Protein AF-D0LK05-F1 (afdb_monomer)

Secondary structure (DSSP, 8-state):
-----------------------------------PPS-------PPPPPPPPPPPPPSSBS-SGGGS--TTTSHHHHHHHHHHHHTT-HHHHHHHHHHHHHH-TT-HHHHHHHHHHHHHTT-HHHHHHHHHHHHHH-HHHHHHHHHH-GGGHHHHTSHHHHHHHHHHHHHHHHHHHHHHHSEEEEEESS--B----SEEEE-B--EEEEEEETTTTEEEE---STTBEEEEE--TT-SEEEEEEESEEEE-SSS--BEEEEEEEEEETTTTEEPPPEEEEEEEEEEEEEEEE---TTTT--PPPPP---------PPP---TT--TT-PPPEEEEEEEEEETT--EEEEEEETTTTEEEE----PPPEEEEEEESSBEEEE-PSPTTEEE---TTSEESEEEETTT--EEEPSTT--EEGGG-EE-TTSSEEEEEBPPS-TTS-TTTTEEEEEEEETTT--EEEEEEEES----EESSSSEEEEEESSGGG-EEEEEETTTTEEEEEEE-TT-EESSB---B-PPPPPPPTTSS-S--------------------PPP----PPPPP-

Organism: Haliangium ochraceum (strain DSM 14365 / JCM 11303 / SMP-2) (NCBI:txid502025)

Solvent-accessible surface area (backbone atoms only — not comparable to full-atom values): 32716 Å² total; per-residue (Å²): 143,78,88,79,76,82,86,76,82,72,84,75,81,78,79,76,78,78,75,81,77,78,77,82,75,77,87,81,87,76,89,79,96,71,85,73,82,82,85,74,79,75,71,79,77,73,76,77,78,82,76,79,80,72,83,80,69,73,65,18,36,75,46,60,51,61,73,44,85,56,62,84,86,52,28,70,50,44,53,50,14,48,55,25,46,77,70,66,38,32,70,56,12,28,52,27,15,48,56,45,38,73,78,37,78,67,42,41,69,35,23,39,46,26,16,52,21,27,42,76,70,68,35,49,78,75,15,51,62,31,38,49,51,18,25,27,42,34,38,82,69,35,40,64,46,70,76,65,45,74,88,43,50,71,43,52,75,34,74,62,26,50,48,44,52,58,47,48,55,53,49,50,55,52,46,10,49,40,45,64,72,20,52,56,28,34,37,16,37,31,69,58,48,74,75,95,57,75,40,79,39,70,38,38,46,39,12,31,41,24,17,35,33,82,92,75,54,23,37,34,61,65,52,85,58,82,17,15,38,51,35,49,18,54,47,91,90,55,53,52,35,38,34,40,28,39,43,40,42,28,32,53,96,72,75,79,31,27,20,62,44,35,33,40,34,40,30,36,23,76,70,58,43,67,43,46,62,35,79,43,64,39,34,27,33,38,36,36,22,27,34,68,40,73,78,60,81,79,79,74,76,79,72,83,83,78,84,84,83,91,77,91,81,84,92,78,91,79,87,79,86,77,88,78,78,68,95,78,73,78,80,52,54,72,39,47,28,40,40,36,29,29,72,89,65,51,75,48,39,27,39,55,40,43,91,79,41,46,73,44,80,50,89,77,83,72,71,43,45,31,14,27,36,39,43,65,58,39,54,46,60,40,32,68,82,46,88,62,53,48,61,71,60,47,98,86,38,33,23,56,43,38,28,35,60,90,64,65,32,66,38,70,56,63,92,95,43,28,39,24,47,52,20,54,34,62,20,83,84,52,57,32,36,35,38,18,36,45,43,83,29,87,74,51,58,71,76,33,19,36,21,43,34,31,38,29,37,44,86,78,36,49,77,43,83,76,47,73,44,51,51,76,49,45,50,46,58,81,39,83,44,33,40,33,28,26,43,50,54,53,48,65,11,22,29,39,30,29,30,70,79,80,71,38,80,75,47,74,45,75,37,81,21,8,26,17,47,42,44,61,61,42,78,75,61,78,77,76,77,80,56,77,80,75,62,58,81,79,71,78,83,81,80,79,76,90,82,86,87,82,91,77,96,72,86,79,78,75,79,79,84,81,80,81,72,85,80,84,77,135

Sequence (570 aa):
MGTLRPHGRALACACAALLLATATGCPRKGDDGHTPPEDARATPEQPPAPLPPLEPLPLGLSSLADYAYNRDTEGEAFQRGLRAAESGEWQSAAREASAVLATAPTHLEAAWMLALARIQLGDFAGAQEPLSTAVAGDWLRWGKLSLEDPRLAGFHASAEGARYRELAASYEERFAEALRRGLLVVGRRGLPWHPERTGTVLVNHRSELYAFAPDSGRYVRASRTNGGLIGYARVAGDQRVLYASYQRVSTPAEGAPWFPELRVGAIDLGRGEMATEIAFSDVQELELGFLEMVEDPAAGSEAPGAPGSVSDSAAGSAPGSVPGATAGDQPGVLVPSVRLRTRDGEEQRATLDFATGTAQPVVSDGPLRGALAVTGDAIALARLPVPGVLADWDDAGTAGAFRLERTRRTVTLPAGESAAGNSMSWSPSGVRLAVATAPAERCGDEQARRVTLYVVDAATGALGAVATGAGAFAPVWLSDERLAYMQGEDTASAVVIRDVVADATVAQLETPGGVATQHLPRLRCPPPPASPADAGPGGPAHRDGAADAGAATGAASEPPADAGAPVKTP

Foldseek 3Di:
DDDDDDPDPDPDPPPPPPPPPPPPDDDDDDDDDDDDDPDPPPPPPPPPDQDDADDADAAAALDLLLVDDPCPPLNPLQVQLVVCVVVVVLVSVLVSLVVSCVVRVSNLVSLVSNLLSCVSVVNLVVNQVSLSSNCRHAVVPRLVCVVPPPSCVSSCVDSSVVSVVVNSVVSQQVLLVLLVQFQKKWDASAAKDDDPDAFKDFTALSTFIWGQDLVVSGTHTLDDLVRFWFFWFDDPPAQKIKTKGAGMWHHHPDDFIWGQKIWIWMARSNRSDTFDIAIDGQFQKKKKAWDFDDPPPVVPPPPPDDDDDDDDDDDDDDDDDDPDPDPPCDGGDTFTKMWTAGPVRDIFIWTADRNVSDTHGDPDPDDGARIWMDGSQWIATDHPPPPQKAAPQDPQRWGQWIARNVQRDIAGDPPPWIWRNRQWDAFPVRQKIKTKTQQCDLQDPFNSQKMWIWIAGNNPRDIDTLDIGGDDWNWDYSHNQWIWIWHDAFQAIKIWIARNVVSGTSDIGHHSGYMGSTGHTRHDDPDDPDDVPVVPDDDPDPPDDDDDDDDDDDDDDDDDPDPDDDDDDD

pLDDT: mean 84.19, std 20.89, range [24.14, 98.69]

InterPro domains:
  IPR011042 Six-bladed beta-propeller, TolB-like [G3DSA:2.120.10.30] (375-519)
  IPR011990 Tetratricopeptide-like helical domain superfamily [G3DSA:1.25.40.10] (72-191)
  IPR011990 Tetratricopeptide-like helical domain superfamily [SSF48452] (77-136)

Mean predicted aligned error: 9.89 Å

Nearest PDB structures (foldseek):
  6v8e-assembly2_F  TM=6.516E-01  e=2.896E-02  synthetic construct
  2hyz-assembly1_A-2  TM=6.428E-01  e=5.902E-02  unclassified
  2wqh-assembly1_A-2  TM=6.968E-01  e=1.265E-01  synthetic construct
  5hrz-assembly1_A  TM=6.509E-01  e=1.086E-01  synthetic construct
  4nrh-assembly2_B  TM=5.381E-01  e=1.380E+00  Chlamydia pneumoniae

Radius of gyration: 30.63 Å; Cα contacts (8 Å, |Δi|>4): 1075; chains: 1; bounding box: 66×89×113 Å

Structure (mmCIF, N/CA/C/O backbone):
data_AF-D0LK05-F1
#
_entry.id   AF-D0LK05-F1
#
loop_
_atom_site.group_PDB
_atom_site.id
_atom_site.type_symbol
_atom_site.label_atom_id
_atom_site.label_alt_id
_atom_site.label_comp_id
_atom_site.label_asym_id
_atom_site.label_entity_id
_atom_site.label_seq_id
_atom_site.pdbx_PDB_ins_code
_atom_site.Cartn_x
_atom_site.Cartn_y
_atom_site.Cartn_z
_atom_site.occupancy
_atom_site.B_iso_or_equiv
_atom_site.auth_seq_id
_atom_site.auth_comp_id
_atom_site.auth_asym_id
_atom_site.auth_atom_id
_atom_site.pdbx_PDB_model_num
ATOM 1 N N . MET A 1 1 ? 33.200 25.021 4.552 1.00 35.47 1 MET A N 1
ATOM 2 C CA . MET A 1 1 ? 33.292 24.692 5.993 1.00 35.47 1 MET A CA 1
ATOM 3 C C . MET A 1 1 ? 32.389 25.636 6.772 1.00 35.47 1 MET A C 1
ATOM 5 O O . MET A 1 1 ? 32.783 26.752 7.072 1.00 35.47 1 MET A O 1
ATOM 9 N N . GLY A 1 2 ? 31.159 25.204 7.034 1.00 24.14 2 GLY A N 1
ATOM 10 C CA . GLY A 1 2 ? 30.167 25.921 7.831 1.00 24.14 2 GLY A CA 1
ATOM 11 C C . GLY A 1 2 ? 29.084 24.916 8.193 1.00 24.14 2 GLY A C 1
ATOM 12 O O . GLY A 1 2 ? 28.305 24.518 7.337 1.00 24.14 2 GLY A O 1
ATOM 13 N N . THR A 1 3 ? 29.122 24.405 9.418 1.00 26.52 3 THR A N 1
ATOM 14 C CA . THR A 1 3 ? 28.200 23.383 9.916 1.00 26.52 3 THR A CA 1
ATOM 15 C C . THR A 1 3 ? 26.867 24.033 10.278 1.00 26.52 3 THR A C 1
ATOM 17 O O . THR A 1 3 ? 26.682 24.548 11.379 1.00 26.52 3 THR A O 1
ATOM 20 N N . LEU A 1 4 ? 25.920 24.022 9.340 1.00 24.34 4 LEU A N 1
ATOM 21 C CA . LEU A 1 4 ? 24.521 24.338 9.618 1.00 24.34 4 LEU A CA 1
ATOM 22 C C . LEU A 1 4 ? 23.873 23.120 10.285 1.00 24.34 4 LEU A C 1
ATOM 24 O O . LEU A 1 4 ? 23.641 22.090 9.660 1.00 24.34 4 LEU A O 1
ATOM 28 N N . ARG A 1 5 ? 23.630 23.232 11.594 1.00 24.48 5 ARG A N 1
ATOM 29 C CA . ARG A 1 5 ? 22.846 22.260 12.363 1.00 24.48 5 ARG A CA 1
ATOM 30 C C . ARG A 1 5 ? 21.370 22.357 11.952 1.00 24.48 5 ARG A C 1
ATOM 32 O O . ARG A 1 5 ? 20.834 23.466 11.979 1.00 24.48 5 ARG A O 1
ATOM 39 N N . PRO A 1 6 ? 20.677 21.245 11.666 1.00 32.47 6 PRO A N 1
ATOM 40 C CA . PRO A 1 6 ? 19.231 21.267 11.517 1.00 32.47 6 PRO A CA 1
ATOM 41 C C . PRO A 1 6 ? 18.571 21.401 12.897 1.00 32.47 6 PRO A C 1
ATOM 43 O O . PRO A 1 6 ? 18.768 20.580 13.794 1.00 32.47 6 PRO A O 1
ATOM 46 N N . HIS A 1 7 ? 17.768 22.451 13.077 1.00 26.34 7 HIS A N 1
ATOM 47 C CA . HIS A 1 7 ? 16.849 22.576 14.206 1.00 26.34 7 HIS A CA 1
ATOM 48 C C . HIS A 1 7 ? 15.643 21.652 13.997 1.00 26.34 7 HIS A C 1
ATOM 50 O O . HIS A 1 7 ? 14.559 22.090 13.622 1.00 26.34 7 HIS A O 1
ATOM 56 N N . GLY A 1 8 ? 15.830 20.362 14.274 1.00 25.80 8 GLY A N 1
ATOM 57 C CA . GLY A 1 8 ? 14.724 19.449 14.533 1.00 25.80 8 GLY A CA 1
ATOM 58 C C . GLY A 1 8 ? 14.078 19.819 15.866 1.00 25.80 8 GLY A C 1
ATOM 59 O O . GLY A 1 8 ? 14.646 19.575 16.930 1.00 25.80 8 GLY A O 1
ATOM 60 N N . ARG A 1 9 ? 12.897 20.442 15.830 1.00 28.77 9 ARG A N 1
ATOM 61 C CA . ARG A 1 9 ? 12.039 20.569 17.014 1.00 28.77 9 ARG A CA 1
ATOM 62 C C . ARG A 1 9 ? 11.445 19.196 17.319 1.00 28.77 9 ARG A C 1
ATOM 64 O O . ARG A 1 9 ? 10.356 18.871 16.864 1.00 28.77 9 ARG A O 1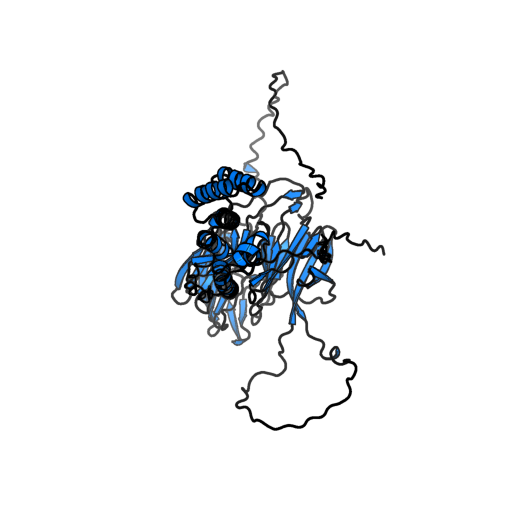
ATOM 71 N N . ALA A 1 10 ? 12.182 18.396 18.084 1.00 28.67 10 ALA A N 1
ATOM 72 C CA . ALA A 1 10 ? 11.623 17.256 18.789 1.00 28.67 10 ALA A CA 1
ATOM 73 C C . ALA A 1 10 ? 10.592 17.780 19.799 1.00 28.67 10 ALA A C 1
ATOM 75 O O . ALA A 1 10 ? 10.923 18.574 20.685 1.00 28.67 10 ALA A O 1
ATOM 76 N N . LEU A 1 11 ? 9.336 17.364 19.645 1.00 29.08 11 LEU A N 1
ATOM 77 C CA . LEU A 1 11 ? 8.316 17.524 20.671 1.00 29.08 11 LEU A CA 1
ATOM 78 C C . LEU A 1 11 ? 8.702 16.572 21.813 1.00 29.08 11 LEU A C 1
ATOM 80 O O . LEU A 1 11 ? 8.394 15.385 21.786 1.00 29.08 11 LEU A O 1
ATOM 84 N N . ALA A 1 12 ? 9.477 17.068 22.775 1.00 28.16 12 ALA A N 1
ATOM 85 C CA . ALA A 1 12 ? 9.788 16.319 23.979 1.00 28.16 12 ALA A CA 1
ATOM 86 C C . ALA A 1 12 ? 8.491 16.143 24.781 1.00 28.16 12 ALA A C 1
ATOM 88 O O . ALA A 1 12 ? 7.956 17.107 25.330 1.00 28.16 12 ALA A O 1
ATOM 89 N N . CYS A 1 13 ? 7.985 14.910 24.835 1.00 27.83 13 CYS A N 1
ATOM 90 C CA . CYS A 1 13 ? 7.019 14.481 25.838 1.00 27.83 13 CYS A CA 1
ATOM 91 C C . CYS A 1 13 ? 7.640 14.718 27.219 1.00 27.83 13 CYS A C 1
ATOM 93 O O . CYS A 1 13 ? 8.475 13.944 27.685 1.00 27.83 13 CYS A O 1
ATOM 95 N N . ALA A 1 14 ? 7.252 15.812 27.869 1.00 29.02 14 ALA A N 1
ATOM 96 C CA . ALA A 1 14 ? 7.520 16.015 29.278 1.00 29.02 14 ALA A CA 1
ATOM 97 C C . ALA A 1 14 ? 6.639 15.036 30.066 1.00 29.02 14 ALA A C 1
ATOM 99 O O . ALA A 1 14 ? 5.492 15.334 30.392 1.00 29.02 14 ALA A O 1
ATOM 100 N N . CYS A 1 15 ? 7.172 13.847 30.354 1.00 28.58 15 CYS A N 1
ATOM 101 C CA . CYS A 1 15 ? 6.648 12.984 31.403 1.00 28.58 15 CYS A CA 1
ATOM 102 C C . CYS A 1 15 ? 6.823 13.715 32.738 1.00 28.58 15 CYS A C 1
ATOM 104 O O . CYS A 1 15 ? 7.873 13.636 33.377 1.00 28.58 15 CYS A O 1
ATOM 106 N N . ALA A 1 16 ? 5.801 14.467 33.143 1.00 32.88 16 ALA A N 1
ATOM 107 C CA . ALA A 1 16 ? 5.679 14.950 34.503 1.00 32.88 16 ALA A CA 1
ATOM 108 C C . ALA A 1 16 ? 5.506 13.726 35.411 1.00 32.88 16 ALA A C 1
ATOM 110 O O . ALA A 1 16 ? 4.435 13.127 35.487 1.00 32.88 16 ALA A O 1
ATOM 111 N N . ALA A 1 17 ? 6.595 13.328 36.066 1.00 35.16 17 ALA A N 1
ATOM 112 C CA . ALA A 1 17 ? 6.553 12.401 37.180 1.00 35.16 17 ALA A CA 1
ATOM 113 C C . ALA A 1 17 ? 5.717 13.046 38.293 1.00 35.16 17 ALA A C 1
ATOM 115 O O . ALA A 1 17 ? 6.189 13.919 39.024 1.00 35.16 17 ALA A O 1
ATOM 116 N N . LEU A 1 18 ? 4.451 12.640 38.388 1.00 36.31 18 LEU A N 1
ATOM 117 C CA . LEU A 1 18 ? 3.596 12.974 39.513 1.00 36.31 18 LEU A CA 1
ATOM 118 C C . LEU A 1 18 ? 4.149 12.228 40.735 1.00 36.31 18 LEU A C 1
ATOM 120 O O . LEU A 1 18 ? 3.933 11.031 40.916 1.00 36.31 18 LEU A O 1
ATOM 124 N N . LEU A 1 19 ? 4.930 12.944 41.543 1.00 35.12 19 LEU A N 1
ATOM 125 C CA . LEU A 1 19 ? 5.317 12.535 42.887 1.00 35.12 19 LEU A CA 1
ATOM 126 C C . LEU A 1 19 ? 4.041 12.213 43.674 1.00 35.12 19 LEU A C 1
ATOM 128 O O . LEU A 1 19 ? 3.269 13.114 44.004 1.00 35.12 19 LEU A O 1
ATOM 132 N N . LEU A 1 20 ? 3.828 10.930 43.987 1.00 38.72 20 LEU A N 1
ATOM 133 C CA . LEU A 1 20 ? 2.902 10.526 45.037 1.00 38.72 20 LEU A CA 1
ATOM 134 C C . LEU A 1 20 ? 3.383 11.160 46.346 1.00 38.72 20 LEU A C 1
ATOM 136 O O . LEU A 1 20 ? 4.293 10.660 47.006 1.00 38.72 20 LEU A O 1
ATOM 140 N N . ALA A 1 21 ? 2.757 12.271 46.723 1.00 42.41 21 ALA A N 1
ATOM 141 C CA . ALA A 1 21 ? 2.785 12.760 48.084 1.00 42.41 21 ALA A CA 1
ATOM 142 C C . ALA A 1 21 ? 2.060 11.726 48.954 1.00 42.41 21 ALA A C 1
ATOM 144 O O . ALA A 1 21 ? 0.832 11.674 49.013 1.00 42.41 21 ALA A O 1
ATOM 145 N N . THR A 1 22 ? 2.835 10.869 49.614 1.00 44.69 22 THR A N 1
ATOM 146 C CA . THR A 1 22 ? 2.370 10.055 50.731 1.00 44.69 22 THR A CA 1
ATOM 147 C C . THR A 1 22 ? 1.872 10.999 51.819 1.00 44.69 22 THR A C 1
ATOM 149 O O . THR A 1 22 ? 2.665 11.579 52.563 1.00 44.69 22 THR A O 1
ATOM 152 N N . ALA A 1 23 ? 0.556 11.189 51.893 1.00 44.75 23 ALA A N 1
ATOM 153 C CA . ALA A 1 23 ? -0.077 11.859 53.012 1.00 44.75 23 ALA A CA 1
ATOM 154 C C . ALA A 1 23 ? 0.152 11.008 54.269 1.00 44.75 23 ALA A C 1
ATOM 156 O O . ALA A 1 23 ? -0.521 10.007 54.507 1.00 44.75 23 ALA A O 1
ATOM 157 N N . THR A 1 24 ? 1.133 11.407 55.074 1.00 47.22 24 THR A N 1
ATOM 158 C CA . THR A 1 24 ? 1.273 10.987 56.465 1.00 47.22 24 THR A CA 1
ATOM 159 C C . THR A 1 24 ? 0.069 11.520 57.238 1.00 47.22 24 THR A C 1
ATOM 161 O O . THR A 1 24 ? 0.070 12.655 57.715 1.00 47.22 24 THR A O 1
ATOM 164 N N . GLY A 1 25 ? -0.996 10.722 57.301 1.00 45.28 25 GLY A N 1
ATOM 165 C CA . GLY A 1 25 ? -2.156 10.985 58.141 1.00 45.28 25 GLY A CA 1
ATOM 166 C C . GLY A 1 25 ? -1.791 10.844 59.617 1.00 45.28 25 GLY A C 1
ATOM 167 O O . GLY A 1 25 ? -1.345 9.787 60.060 1.00 45.28 25 GLY A O 1
ATOM 168 N N . CYS A 1 26 ? -1.982 11.921 60.375 1.00 55.62 26 CYS A N 1
ATOM 169 C CA . CYS A 1 26 ? -1.882 11.937 61.829 1.00 55.62 26 CYS A CA 1
ATOM 170 C C . CYS A 1 26 ? -2.865 10.936 62.472 1.00 55.62 26 CYS A C 1
ATOM 172 O O . CYS A 1 26 ? -4.027 10.878 62.058 1.00 55.62 26 CYS A O 1
ATOM 174 N N . PRO A 1 27 ? -2.466 10.214 63.535 1.00 49.66 27 PRO A N 1
ATOM 175 C CA . PRO A 1 27 ? -3.368 9.345 64.276 1.00 49.66 27 PRO A CA 1
ATOM 176 C C . PRO A 1 27 ? -4.315 10.202 65.122 1.00 49.66 27 PRO A C 1
ATOM 178 O O . PRO A 1 27 ? -3.919 10.790 66.131 1.00 49.66 27 PRO A O 1
ATOM 181 N N . ARG A 1 28 ? -5.588 10.288 64.721 1.00 51.91 28 ARG A N 1
ATOM 182 C CA . ARG A 1 28 ? -6.634 10.884 65.557 1.00 51.91 28 ARG A CA 1
ATOM 183 C C . ARG A 1 28 ? -7.131 9.820 66.534 1.00 51.91 28 ARG A C 1
ATOM 185 O O . ARG A 1 28 ? -7.927 8.958 66.190 1.00 51.91 28 ARG A O 1
ATOM 192 N N . LYS A 1 29 ? -6.594 9.880 67.752 1.00 65.31 29 LYS A N 1
ATOM 193 C CA . LYS A 1 29 ? -7.052 9.140 68.929 1.00 65.31 29 LYS A CA 1
ATOM 194 C C . LYS A 1 29 ? -8.378 9.748 69.402 1.00 65.31 29 LYS A C 1
ATOM 196 O O . LYS A 1 29 ? -8.403 10.913 69.790 1.00 65.31 29 LYS A O 1
ATOM 201 N N . GLY A 1 30 ? -9.451 8.967 69.345 1.00 50.53 30 GLY A N 1
ATOM 202 C CA . GLY A 1 30 ? -10.775 9.310 69.857 1.00 50.53 30 GLY A CA 1
ATOM 203 C C . GLY A 1 30 ? -11.628 8.051 69.941 1.00 50.53 30 GLY A C 1
ATOM 204 O O . GLY A 1 30 ? -11.998 7.507 68.906 1.00 50.53 30 GLY A O 1
ATOM 205 N N . ASP A 1 31 ? -11.829 7.592 71.174 1.00 52.78 31 ASP A N 1
ATOM 206 C CA . ASP A 1 31 ? -12.789 6.573 71.601 1.00 52.78 31 ASP A CA 1
ATOM 207 C C . ASP A 1 31 ? -14.191 6.854 71.051 1.00 52.78 31 ASP A C 1
ATOM 209 O O . ASP A 1 31 ? -14.594 8.011 71.002 1.00 52.78 31 ASP A O 1
ATOM 213 N N . ASP A 1 32 ? -14.907 5.789 70.686 1.00 50.28 32 ASP A N 1
ATOM 214 C CA . ASP A 1 32 ? -16.246 5.485 71.206 1.00 50.28 32 ASP A CA 1
ATOM 215 C C . ASP A 1 32 ? -16.625 4.061 70.770 1.00 50.28 32 ASP A C 1
ATOM 217 O O . ASP A 1 32 ? -16.798 3.749 69.590 1.00 50.28 32 ASP A O 1
ATOM 221 N N . GLY A 1 33 ? -16.693 3.161 71.752 1.00 52.47 33 GLY A N 1
ATOM 222 C CA . GLY A 1 33 ? -17.004 1.751 71.565 1.00 52.47 33 GLY A CA 1
ATOM 223 C C . GLY A 1 33 ? -18.401 1.526 70.984 1.00 52.47 33 GLY A C 1
ATOM 224 O O . GLY A 1 33 ? -19.418 1.693 71.657 1.00 52.47 33 GLY A O 1
ATOM 225 N N . HIS A 1 34 ? -18.437 1.046 69.746 1.00 56.69 34 HIS A N 1
ATOM 226 C CA . HIS A 1 34 ? -19.536 0.249 69.220 1.00 56.69 34 HIS A CA 1
ATOM 227 C C . HIS A 1 34 ? -18.941 -1.029 68.646 1.00 56.69 34 HIS A C 1
ATOM 229 O O . HIS A 1 34 ? -18.305 -1.012 67.596 1.00 56.69 34 HIS A O 1
ATOM 235 N N . THR A 1 35 ? -19.106 -2.132 69.372 1.00 55.31 35 THR A N 1
ATOM 236 C CA . THR A 1 35 ? -18.839 -3.483 68.884 1.00 55.31 35 THR A CA 1
ATOM 237 C C . THR A 1 35 ? -19.775 -3.722 67.694 1.00 55.31 35 THR A C 1
ATOM 239 O O . THR A 1 35 ? -20.993 -3.751 67.897 1.00 55.31 35 THR A O 1
ATOM 242 N N . PRO A 1 36 ? -19.269 -3.836 66.450 1.00 62.91 36 PRO A N 1
ATOM 243 C CA . PRO A 1 36 ? -20.115 -4.238 65.341 1.00 62.91 36 PRO A CA 1
ATOM 244 C C . PRO A 1 36 ? -20.579 -5.678 65.598 1.00 62.91 36 PRO A C 1
ATOM 246 O O . PRO A 1 36 ? -19.798 -6.470 66.133 1.00 62.91 36 PRO A O 1
ATOM 249 N N . PRO A 1 37 ? -21.837 -6.021 65.275 1.00 60.56 37 PRO A N 1
ATOM 250 C CA . PRO A 1 37 ? -22.347 -7.369 65.460 1.00 60.56 37 PRO A CA 1
ATOM 251 C C . PRO A 1 37 ? -21.460 -8.361 64.704 1.00 60.56 37 PRO A C 1
ATOM 253 O O . PRO A 1 37 ? -21.301 -8.292 63.484 1.00 60.56 37 PRO A O 1
ATOM 256 N N . GLU A 1 38 ? -20.856 -9.250 65.482 1.00 59.47 38 GLU A N 1
ATOM 257 C CA . GLU A 1 38 ? -20.201 -10.470 65.036 1.00 59.47 38 GLU A CA 1
ATOM 258 C C . GLU A 1 38 ? -21.257 -11.330 64.309 1.00 59.47 38 GLU A C 1
ATOM 260 O O . GLU A 1 38 ? -22.413 -11.372 64.726 1.00 59.47 38 GLU A O 1
ATOM 265 N N . ASP A 1 39 ? -20.860 -11.987 63.216 1.00 53.22 39 ASP A N 1
ATOM 266 C CA . ASP A 1 39 ? -21.636 -12.992 62.462 1.00 53.22 39 ASP A CA 1
ATOM 267 C C . ASP A 1 39 ? -22.507 -12.550 61.270 1.00 53.22 39 ASP A C 1
ATOM 269 O O . ASP A 1 39 ? -23.616 -13.041 61.059 1.00 53.22 39 ASP A O 1
ATOM 273 N N . ALA A 1 40 ? -21.927 -11.777 60.348 1.00 61.91 40 ALA A N 1
ATOM 274 C CA . ALA A 1 40 ? -22.232 -11.948 58.923 1.00 61.91 40 ALA A CA 1
ATOM 275 C C . ALA A 1 40 ? -20.948 -12.369 58.194 1.00 61.91 40 ALA A C 1
ATOM 277 O O . ALA A 1 40 ? -20.194 -11.540 57.687 1.00 61.91 40 ALA A O 1
ATOM 278 N N . ARG A 1 41 ? -20.654 -13.680 58.176 1.00 66.50 41 ARG A N 1
ATOM 279 C CA . ARG A 1 41 ? -19.622 -14.235 57.287 1.00 66.50 41 ARG A CA 1
ATOM 280 C C . ARG A 1 41 ? -20.031 -13.889 55.860 1.00 66.50 41 ARG A C 1
ATOM 282 O O . ARG A 1 41 ? -20.936 -14.523 55.319 1.00 66.50 41 ARG A O 1
ATOM 289 N N . ALA A 1 42 ? -19.395 -12.868 55.284 1.00 69.81 42 ALA A N 1
ATOM 290 C CA . ALA A 1 42 ? -19.512 -12.557 53.871 1.00 69.81 42 ALA A CA 1
ATOM 291 C C . ALA A 1 42 ? -19.267 -13.862 53.113 1.00 69.81 42 ALA A C 1
ATOM 293 O O . ALA A 1 42 ? -18.191 -14.457 53.212 1.00 69.81 42 ALA A O 1
ATOM 294 N N . THR A 1 43 ? -20.313 -14.364 52.456 1.00 77.75 43 THR A N 1
ATOM 295 C CA . THR A 1 43 ? -20.168 -15.508 51.560 1.00 77.75 43 THR A CA 1
ATOM 296 C C . THR A 1 43 ? -19.122 -15.077 50.540 1.00 77.75 43 THR A C 1
ATOM 298 O O . THR A 1 43 ? -19.308 -13.999 49.974 1.00 77.75 43 THR A O 1
ATOM 301 N N . PRO A 1 44 ? -18.005 -15.812 50.373 1.00 81.81 44 PRO A N 1
ATOM 302 C CA . PRO A 1 44 ? -16.982 -15.432 49.411 1.00 81.81 44 PRO A CA 1
ATOM 303 C C . PRO A 1 44 ? -17.680 -15.226 48.073 1.00 81.81 44 PRO A C 1
ATOM 305 O O . PRO A 1 44 ? -18.299 -16.155 47.552 1.00 81.81 44 PRO A O 1
ATOM 308 N N . GLU A 1 45 ? -17.676 -13.980 47.603 1.00 83.31 45 GLU A N 1
ATOM 309 C CA . GLU A 1 45 ? -18.335 -13.592 46.368 1.00 83.31 45 GLU A CA 1
ATOM 310 C C . GLU A 1 45 ? -17.695 -14.427 45.264 1.00 83.31 45 GLU A C 1
ATOM 312 O O . GLU A 1 45 ? -16.496 -14.323 44.995 1.00 83.31 45 GLU A O 1
ATOM 317 N N . GLN A 1 46 ? -18.469 -15.373 44.731 1.00 85.88 46 GLN A N 1
ATOM 318 C CA . GLN A 1 46 ? -17.984 -16.271 43.702 1.00 85.88 46 GLN A CA 1
ATOM 319 C C . GLN A 1 46 ? -17.558 -15.399 42.517 1.00 85.88 46 GLN A C 1
ATOM 321 O O . GLN A 1 46 ? -18.371 -14.587 42.066 1.00 85.88 46 GLN A O 1
ATOM 326 N N . PRO A 1 47 ? -16.315 -15.536 42.016 1.00 85.75 47 PRO A N 1
ATOM 327 C CA . PRO A 1 47 ? -15.868 -14.756 40.876 1.00 85.75 47 PRO A CA 1
ATOM 328 C C . PRO A 1 47 ? -16.885 -14.899 39.739 1.00 85.75 47 PRO A C 1
ATOM 330 O O . PRO A 1 47 ? -17.342 -16.023 39.487 1.00 85.75 47 PRO A O 1
ATOM 333 N N . PRO A 1 48 ? -17.270 -13.798 39.073 1.00 87.06 48 PRO A N 1
ATOM 334 C CA . PRO A 1 48 ? -18.191 -13.871 37.952 1.00 87.06 48 PRO A CA 1
ATOM 335 C C . PRO A 1 48 ? -17.657 -14.865 36.917 1.00 87.06 48 PRO A C 1
ATOM 337 O O . PRO A 1 48 ? -16.448 -14.952 36.684 1.00 87.06 48 PRO A O 1
ATOM 340 N N . ALA A 1 49 ? -18.560 -15.647 36.323 1.00 92.25 49 ALA A N 1
ATOM 341 C CA . ALA A 1 49 ? -18.185 -16.602 35.290 1.00 92.25 49 ALA A CA 1
ATOM 342 C C . ALA A 1 49 ? -17.457 -15.874 34.141 1.00 92.25 49 ALA A C 1
ATOM 344 O O . ALA A 1 49 ? -17.866 -14.767 33.775 1.00 92.25 49 ALA A O 1
ATOM 345 N N . PRO A 1 50 ? -16.394 -16.466 33.567 1.00 93.06 50 PRO A N 1
ATOM 346 C CA . PRO A 1 50 ? -15.673 -15.845 32.464 1.00 93.06 50 PRO A CA 1
ATOM 347 C C . PRO A 1 50 ? -16.614 -15.618 31.275 1.00 93.06 50 PRO A C 1
ATOM 349 O O . PRO A 1 50 ? -17.400 -16.495 30.909 1.00 93.06 50 PRO A O 1
ATOM 352 N N . LEU A 1 51 ? -16.534 -14.429 30.676 1.00 94.81 51 LEU A N 1
ATOM 353 C CA . LEU A 1 51 ? -17.283 -14.096 29.466 1.00 94.81 51 LEU A CA 1
ATOM 354 C C . LEU A 1 51 ? -16.783 -14.956 28.286 1.00 94.81 51 LEU A C 1
ATOM 356 O O . LEU A 1 51 ? -15.585 -15.232 28.206 1.00 94.81 51 LEU A O 1
ATOM 360 N N . PRO A 1 52 ? -17.656 -15.358 27.342 1.00 95.62 52 PRO A N 1
ATOM 361 C CA . PRO A 1 52 ? -17.233 -16.119 26.164 1.00 95.62 52 PRO A CA 1
ATOM 362 C C . PRO A 1 52 ? -16.267 -15.289 25.300 1.00 95.62 52 PRO A C 1
ATOM 364 O O . PRO A 1 52 ? -16.443 -14.072 25.261 1.00 95.62 52 PRO A O 1
ATOM 367 N N . PRO A 1 53 ? -15.297 -15.885 24.583 1.00 96.06 53 PRO A N 1
ATOM 368 C CA . PRO A 1 53 ? -14.400 -15.151 23.683 1.00 96.06 53 PRO A CA 1
ATOM 369 C C . PRO A 1 53 ? -15.150 -14.331 22.619 1.00 96.06 53 PRO A C 1
ATOM 371 O O . PRO A 1 53 ? -16.246 -14.708 22.203 1.00 96.06 53 PRO A O 1
ATOM 374 N N . LEU A 1 54 ? -14.565 -13.213 22.172 1.00 96.62 54 LEU A N 1
ATOM 375 C CA . LEU A 1 54 ? -15.093 -12.456 21.029 1.00 96.62 54 LEU A CA 1
ATOM 376 C C . LEU A 1 54 ? -14.658 -13.121 19.726 1.00 96.62 54 LEU A C 1
ATOM 378 O O . LEU A 1 54 ? -13.492 -13.481 19.568 1.00 96.62 54 LEU A O 1
ATOM 382 N N . GLU A 1 55 ? -15.583 -13.234 18.779 1.00 97.38 55 GLU A N 1
ATOM 383 C CA . GLU A 1 55 ? -15.260 -13.690 17.432 1.00 97.38 55 GLU A CA 1
ATOM 384 C C . GLU A 1 55 ? -14.593 -12.553 16.639 1.00 97.38 55 GLU A C 1
ATOM 386 O O . GLU A 1 55 ? -15.109 -11.429 16.617 1.00 97.38 55 GLU A O 1
ATOM 391 N N . PRO A 1 56 ? -13.442 -12.800 15.994 1.00 97.25 56 PRO A N 1
ATOM 392 C CA . PRO A 1 56 ? -12.743 -11.758 15.269 1.00 97.25 56 PRO A CA 1
ATOM 393 C C . PRO A 1 56 ? -13.409 -11.468 13.917 1.00 97.25 56 PRO A C 1
ATOM 395 O O . PRO A 1 56 ? -13.613 -12.359 13.093 1.00 97.25 56 PRO A O 1
ATOM 398 N N . LEU A 1 57 ? -13.671 -10.190 13.637 1.00 98.06 57 LEU A N 1
ATOM 399 C CA . LEU A 1 57 ? -14.197 -9.729 12.351 1.00 98.06 57 LEU A CA 1
ATOM 400 C C . LEU A 1 57 ? -13.160 -9.919 11.224 1.00 98.06 57 LEU A C 1
ATOM 402 O O . LEU A 1 57 ? -11.955 -10.050 11.477 1.00 98.06 57 LEU A O 1
ATOM 406 N N . PRO A 1 58 ? -13.572 -9.943 9.947 1.00 98.00 58 PRO A N 1
ATOM 407 C CA . PRO A 1 58 ? -12.630 -9.936 8.832 1.00 98.00 58 PRO A CA 1
ATOM 408 C C . PRO A 1 58 ? -11.782 -8.655 8.823 1.00 98.00 58 PRO A C 1
ATOM 410 O O . PRO A 1 58 ? -12.328 -7.556 8.888 1.00 98.00 58 PRO A O 1
ATOM 413 N N . LEU A 1 59 ? -10.458 -8.789 8.694 1.00 98.00 59 LEU A N 1
ATOM 414 C CA . LEU A 1 59 ? -9.566 -7.633 8.573 1.00 98.00 59 LEU A CA 1
ATOM 415 C C . LEU A 1 59 ? -9.778 -6.875 7.256 1.00 98.00 59 LEU A C 1
ATOM 417 O O . LEU A 1 59 ? -10.119 -7.461 6.224 1.00 98.00 59 LEU A O 1
ATOM 421 N N . GLY A 1 60 ? -9.527 -5.570 7.295 1.00 98.00 60 GLY A N 1
ATOM 422 C CA . GLY A 1 60 ? -9.553 -4.687 6.139 1.00 98.00 60 GLY A CA 1
ATOM 423 C C . GLY A 1 60 ? -10.951 -4.220 5.739 1.00 98.00 60 GLY A C 1
ATOM 424 O O . GLY A 1 60 ? -11.913 -4.359 6.494 1.00 98.00 60 GLY A O 1
ATOM 425 N N . LEU A 1 61 ? -11.073 -3.688 4.525 1.00 97.88 61 LEU A N 1
ATOM 426 C CA . LEU A 1 61 ? -12.342 -3.313 3.888 1.00 97.88 61 LEU A CA 1
ATOM 427 C C . LEU A 1 61 ? -12.419 -3.898 2.476 1.00 97.88 61 LEU A C 1
ATOM 429 O O . LEU A 1 61 ? -11.398 -4.168 1.851 1.00 97.88 61 LEU A O 1
ATOM 433 N N . SER A 1 62 ? -13.628 -4.106 1.961 1.00 96.88 62 SER A N 1
ATOM 434 C CA . SER A 1 62 ? -13.850 -4.624 0.599 1.00 96.88 62 SER A CA 1
ATOM 435 C C . SER A 1 62 ? -13.611 -3.589 -0.500 1.00 96.88 62 SER A C 1
ATOM 437 O O . SER A 1 62 ? -13.378 -3.958 -1.646 1.00 96.88 62 SER A O 1
ATOM 439 N N . SER A 1 63 ? -13.656 -2.299 -0.164 1.00 95.19 63 SER A N 1
ATOM 440 C CA . SER A 1 63 ? -13.429 -1.202 -1.101 1.00 95.19 63 SER A CA 1
ATOM 441 C C . SER A 1 63 ? -12.395 -0.223 -0.560 1.00 95.19 63 SER A C 1
ATOM 443 O O . SER A 1 63 ? -12.400 0.138 0.616 1.00 95.19 63 SER A O 1
ATOM 445 N N . LEU A 1 64 ? -11.528 0.269 -1.447 1.00 94.81 64 LEU A N 1
ATOM 446 C CA . LEU A 1 64 ? -10.598 1.351 -1.127 1.00 94.81 64 LEU A CA 1
ATOM 447 C C . LEU A 1 64 ? -11.314 2.690 -0.897 1.00 94.81 64 LEU A C 1
ATOM 449 O O . LEU A 1 64 ? -10.794 3.541 -0.175 1.00 94.81 64 LEU A O 1
ATOM 453 N N . ALA A 1 65 ? -12.512 2.871 -1.461 1.00 91.69 65 ALA A N 1
ATOM 454 C CA . ALA A 1 65 ? -13.330 4.056 -1.217 1.00 91.69 65 ALA A CA 1
ATOM 455 C C . ALA A 1 65 ? -13.833 4.120 0.234 1.00 91.69 65 ALA A C 1
ATOM 457 O O . ALA A 1 65 ? -13.922 5.213 0.781 1.00 91.69 65 ALA A O 1
ATOM 458 N N . ASP A 1 66 ? -14.054 2.978 0.891 1.00 93.50 66 ASP A N 1
ATOM 459 C CA . ASP A 1 66 ? -14.512 2.935 2.290 1.00 93.50 66 ASP A CA 1
ATOM 460 C C . ASP A 1 66 ? -13.428 3.419 3.271 1.00 93.50 66 ASP A C 1
ATOM 462 O O . ASP A 1 66 ? -13.716 3.807 4.399 1.00 93.50 66 ASP A O 1
ATOM 466 N N . TYR A 1 67 ? -12.161 3.449 2.839 1.00 94.00 67 TYR A N 1
ATOM 467 C CA . TYR A 1 67 ? -11.095 4.100 3.597 1.00 94.00 67 TYR A CA 1
ATOM 468 C C . TYR A 1 67 ? -11.112 5.625 3.456 1.00 94.00 67 TYR A C 1
ATOM 470 O O . TYR A 1 67 ? -10.369 6.298 4.178 1.00 94.00 67 TYR A O 1
ATOM 478 N N . ALA A 1 68 ? -11.832 6.202 2.487 1.00 86.69 68 ALA A N 1
ATOM 479 C CA . ALA A 1 68 ? -11.950 7.648 2.353 1.00 86.69 68 ALA A CA 1
ATOM 480 C C . ALA A 1 68 ? -12.966 8.187 3.355 1.00 86.69 68 ALA A C 1
ATOM 482 O O . ALA A 1 68 ? -14.130 7.814 3.356 1.00 86.69 68 ALA A O 1
ATOM 483 N N . TYR A 1 69 ? -12.521 9.150 4.156 1.00 76.00 69 TYR A N 1
ATOM 484 C CA . TYR A 1 69 ? -13.437 9.991 4.905 1.00 76.00 69 TYR A CA 1
ATOM 485 C C . TYR A 1 69 ? -14.173 10.899 3.913 1.00 76.00 69 TYR A C 1
ATOM 487 O O . TYR A 1 69 ? -13.575 11.834 3.364 1.00 76.00 69 TYR A O 1
ATOM 495 N N . ASN A 1 70 ? -15.444 10.601 3.645 1.00 69.31 70 ASN A N 1
ATOM 496 C CA . ASN A 1 70 ? -16.272 11.437 2.791 1.00 69.31 70 ASN A CA 1
ATOM 497 C C . ASN A 1 70 ? -16.768 12.650 3.589 1.00 69.31 70 ASN A C 1
ATOM 499 O O . ASN A 1 70 ? -17.750 12.588 4.328 1.00 69.31 70 ASN A O 1
ATOM 503 N N . ARG A 1 71 ? -16.059 13.775 3.445 1.00 67.81 71 ARG A N 1
ATOM 504 C CA . ARG A 1 71 ? -16.416 15.035 4.112 1.00 67.81 71 ARG A CA 1
ATOM 505 C C . ARG A 1 71 ? -17.797 15.554 3.726 1.00 67.81 71 ARG A C 1
ATOM 507 O O . ARG A 1 71 ? -18.385 16.267 4.532 1.00 67.81 71 ARG A O 1
ATOM 514 N N . ASP A 1 72 ? -18.293 15.210 2.544 1.00 66.31 72 ASP A N 1
ATOM 515 C CA . ASP A 1 72 ? -19.423 15.916 1.947 1.00 66.31 72 ASP A CA 1
ATOM 516 C C . ASP A 1 72 ? -20.774 15.276 2.305 1.00 66.31 72 ASP A C 1
ATOM 518 O O . ASP A 1 72 ? -21.753 15.993 2.490 1.00 66.31 72 ASP A O 1
ATOM 522 N N . THR A 1 73 ? -20.849 13.948 2.457 1.00 66.00 73 THR A N 1
ATOM 523 C CA . THR A 1 73 ? -22.119 13.237 2.737 1.00 66.00 73 THR A CA 1
ATOM 524 C C . THR A 1 73 ? -22.355 12.956 4.217 1.00 66.00 73 THR A C 1
ATOM 526 O O . THR A 1 73 ? -23.488 13.019 4.687 1.00 66.00 73 THR A O 1
ATOM 529 N N . GLU A 1 74 ? -21.295 12.666 4.969 1.00 74.00 74 GLU A N 1
ATOM 530 C CA . GLU A 1 74 ? -21.364 12.249 6.382 1.00 74.00 74 GLU A CA 1
ATOM 531 C C . GLU A 1 74 ? -20.786 13.308 7.331 1.00 74.00 74 GLU A C 1
ATOM 533 O O . GLU A 1 74 ? -20.882 13.195 8.559 1.00 74.00 74 GLU A O 1
ATOM 538 N N . GLY A 1 75 ? -20.212 14.371 6.758 1.00 80.88 75 GLY A N 1
ATOM 539 C CA . GLY A 1 75 ? -19.416 15.350 7.477 1.00 80.88 75 GLY A CA 1
ATOM 540 C C . GLY A 1 75 ? -20.178 16.046 8.590 1.00 80.88 75 GLY A C 1
ATOM 541 O O . GLY A 1 75 ? -19.676 16.113 9.701 1.00 80.88 75 GLY A O 1
ATOM 542 N N . GLU A 1 76 ? -21.388 16.554 8.361 1.00 91.19 76 GLU A N 1
ATOM 543 C CA . GLU A 1 76 ? -22.030 17.405 9.371 1.00 91.19 76 GLU A CA 1
ATOM 544 C C . GLU A 1 76 ? -22.357 16.671 10.677 1.00 91.19 76 GLU A C 1
ATOM 546 O O . GLU A 1 76 ? -22.031 17.177 11.754 1.00 91.19 76 GLU A O 1
ATOM 551 N N . ALA A 1 77 ? -22.976 15.488 10.598 1.00 93.19 77 ALA A N 1
ATOM 552 C CA . ALA A 1 77 ? -23.305 14.688 11.778 1.00 93.19 77 ALA A CA 1
ATOM 553 C C . ALA A 1 77 ? -22.037 14.229 12.499 1.00 93.19 77 ALA A C 1
ATOM 555 O O . ALA A 1 77 ? -21.904 14.427 13.707 1.00 93.19 77 ALA A O 1
ATOM 556 N N . PHE A 1 78 ? -21.055 13.722 11.753 1.00 94.94 78 PHE A N 1
ATOM 557 C CA . PHE A 1 78 ? -19.786 13.316 12.338 1.00 94.94 78 PHE A CA 1
ATOM 558 C C . PHE A 1 78 ? -19.053 14.493 13.007 1.00 94.94 78 PHE A C 1
ATOM 560 O O . PHE A 1 78 ? -18.584 14.368 14.136 1.00 94.94 78 PHE A O 1
ATOM 567 N N . GLN A 1 79 ? -19.022 15.673 12.378 1.00 94.62 79 GLN A N 1
ATOM 568 C CA . GLN A 1 79 ? -18.412 16.882 12.942 1.00 94.62 79 GLN A CA 1
ATOM 569 C C . GLN A 1 79 ? -19.157 17.396 14.185 1.00 94.62 79 GLN A C 1
ATOM 571 O O . GLN A 1 79 ? -18.517 17.898 15.110 1.00 94.62 79 GLN A O 1
ATOM 576 N N . ARG A 1 80 ? -20.493 17.268 14.253 1.00 95.94 80 ARG A N 1
ATOM 577 C CA . ARG A 1 80 ? -21.242 17.523 15.499 1.00 95.94 80 ARG A CA 1
ATOM 578 C C . ARG A 1 80 ? -20.840 16.540 16.596 1.00 95.94 80 ARG A C 1
ATOM 580 O O . ARG A 1 80 ? -20.604 16.975 17.719 1.00 95.94 80 ARG A O 1
ATOM 587 N N . GLY A 1 81 ? -20.716 15.255 16.264 1.00 96.56 81 GLY A N 1
ATOM 588 C CA . GLY A 1 81 ? -20.251 14.221 17.188 1.00 96.56 81 GLY A CA 1
ATOM 589 C C . GLY A 1 81 ? -18.846 14.494 17.731 1.00 96.56 81 GLY A C 1
ATOM 590 O O . GLY A 1 81 ? -18.641 14.404 18.938 1.00 96.56 81 GLY A O 1
ATOM 591 N N . LEU A 1 82 ? -17.910 14.913 16.870 1.00 96.31 82 LEU A N 1
ATOM 592 C CA . LEU A 1 82 ? -16.556 15.307 17.275 1.00 96.31 82 LEU A CA 1
ATOM 593 C C . LEU A 1 82 ? -16.569 16.483 18.254 1.00 96.31 82 LEU A C 1
ATOM 595 O O . LEU A 1 82 ? -15.981 16.377 19.326 1.00 96.31 82 LEU A O 1
ATOM 599 N N . ARG A 1 83 ? -17.296 17.564 17.939 1.00 97.62 83 ARG A N 1
ATOM 600 C CA . ARG A 1 83 ? -17.417 18.723 18.844 1.00 97.62 83 ARG A CA 1
ATOM 601 C C . ARG A 1 83 ? -18.032 18.346 20.193 1.00 97.62 83 ARG A C 1
ATOM 603 O O . ARG A 1 83 ? -17.590 18.840 21.230 1.00 97.62 83 ARG A O 1
ATOM 610 N N . ALA A 1 84 ? -19.033 17.464 20.188 1.00 98.19 84 ALA A N 1
ATOM 611 C CA . ALA A 1 84 ? -19.639 16.940 21.409 1.00 98.19 84 ALA A CA 1
ATOM 612 C C . ALA A 1 84 ? -18.627 16.128 22.236 1.00 98.19 84 ALA A C 1
ATOM 614 O O . ALA A 1 84 ? -18.504 16.350 23.437 1.00 98.19 84 ALA A O 1
ATOM 615 N N . ALA A 1 85 ? -17.856 15.239 21.599 1.00 97.75 85 ALA A N 1
ATOM 616 C CA . ALA A 1 85 ? -16.811 14.452 22.255 1.00 97.75 85 ALA A CA 1
ATOM 617 C C . ALA A 1 85 ? -15.699 15.335 22.849 1.00 97.75 85 ALA A C 1
ATOM 619 O O . ALA A 1 85 ? -15.294 15.128 23.991 1.00 97.75 85 ALA A O 1
ATOM 620 N N . GLU A 1 86 ? -15.239 16.348 22.111 1.00 97.12 86 GLU A N 1
ATOM 621 C CA . GLU A 1 86 ? -14.254 17.336 22.581 1.00 97.12 86 GLU A CA 1
ATOM 622 C C . GLU A 1 86 ? -14.761 18.138 23.788 1.00 97.12 86 GLU A C 1
ATOM 624 O O . GLU A 1 86 ? -13.977 18.502 24.662 1.00 97.12 86 GLU A O 1
ATOM 629 N N . SER A 1 87 ? -16.076 18.358 23.869 1.00 98.00 87 SER A N 1
ATOM 630 C CA . SER A 1 87 ? -16.738 19.052 24.982 1.00 98.00 87 SER A CA 1
ATOM 631 C C . SER A 1 87 ? -17.125 18.121 26.144 1.00 98.00 87 SER A C 1
ATOM 633 O O . SER A 1 87 ? -17.708 18.577 27.125 1.00 98.00 87 SER A O 1
ATOM 635 N N . GLY A 1 88 ? -16.828 16.819 26.054 1.00 97.56 88 GLY A N 1
ATOM 636 C CA . GLY A 1 88 ? -17.200 15.818 27.062 1.00 97.56 88 GLY A CA 1
ATOM 637 C C . GLY A 1 88 ? -18.686 15.426 27.070 1.00 97.56 88 GLY A C 1
ATOM 638 O O . GLY A 1 88 ? -19.140 14.745 27.989 1.00 97.56 88 GLY A O 1
ATOM 639 N N . GLU A 1 89 ? -19.458 15.814 26.054 1.00 98.44 89 GLU A N 1
ATOM 640 C CA . GLU A 1 89 ? -20.874 15.465 25.894 1.00 98.44 89 GLU A CA 1
ATOM 641 C C . GLU A 1 89 ? -21.038 14.068 25.267 1.00 98.44 89 GLU A C 1
ATOM 643 O O . GLU A 1 89 ? -21.523 13.901 24.142 1.00 98.44 89 GLU A O 1
ATOM 648 N N . TRP A 1 90 ? -20.617 13.031 25.993 1.00 98.19 90 TRP A N 1
ATOM 649 C CA . TRP A 1 90 ? -20.502 11.670 25.458 1.00 98.19 90 TRP A CA 1
ATOM 650 C C . TRP A 1 90 ? -21.823 11.073 24.957 1.00 98.19 90 TRP A C 1
ATOM 652 O O . TRP A 1 90 ? -21.824 10.351 23.962 1.00 98.19 90 TRP A O 1
ATOM 662 N N . GLN A 1 91 ? -22.967 11.414 25.560 1.00 98.50 91 GLN A N 1
ATOM 663 C CA . GLN A 1 91 ? -24.279 10.990 25.052 1.00 98.50 91 GLN A CA 1
ATOM 664 C C . GLN A 1 91 ? -24.580 11.589 23.670 1.00 98.50 91 GLN A C 1
ATOM 666 O O . GLN A 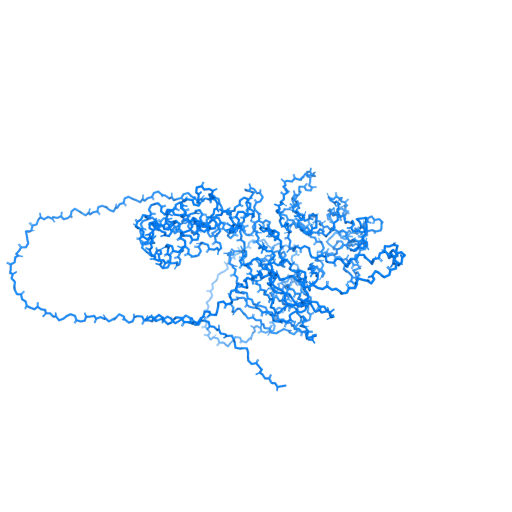1 91 ? -25.084 10.889 22.789 1.00 98.50 91 GLN A O 1
ATOM 671 N N . SER A 1 92 ? -24.261 12.871 23.460 1.00 97.94 92 SER A N 1
ATOM 672 C CA . SER A 1 92 ? -24.414 13.525 22.156 1.00 97.94 92 SER A CA 1
ATOM 673 C C . SER A 1 92 ? -23.457 12.915 21.134 1.00 97.94 92 SER A C 1
ATOM 675 O O . SER A 1 92 ? -23.894 12.564 20.040 1.00 97.94 92 SER A O 1
ATOM 677 N N . ALA A 1 93 ? -22.192 12.697 21.504 1.00 98.44 93 ALA A N 1
ATOM 678 C CA . ALA A 1 93 ? -21.214 12.044 20.637 1.00 98.44 93 ALA A CA 1
ATOM 679 C C . ALA A 1 93 ? -21.673 10.642 20.195 1.00 98.44 93 ALA A C 1
ATOM 681 O O . ALA A 1 93 ? -21.645 10.338 19.003 1.00 98.44 93 ALA A O 1
ATOM 682 N N . ALA A 1 94 ? -22.172 9.817 21.125 1.00 98.50 94 ALA A N 1
ATOM 683 C CA . ALA A 1 94 ? -22.691 8.482 20.824 1.00 98.50 94 ALA A CA 1
ATOM 684 C C . ALA A 1 94 ? -23.893 8.523 19.867 1.00 98.50 94 ALA A C 1
ATOM 686 O O . ALA A 1 94 ? -23.963 7.723 18.930 1.00 98.50 94 ALA A O 1
ATOM 687 N N . ARG A 1 95 ? -24.831 9.461 20.070 1.00 98.06 95 ARG A N 1
ATOM 688 C CA . ARG A 1 95 ? -26.004 9.630 19.198 1.00 98.06 95 ARG A CA 1
ATOM 689 C C . ARG A 1 95 ? -25.594 10.000 17.774 1.00 98.06 95 ARG A C 1
ATOM 691 O O . ARG A 1 95 ? -26.049 9.352 16.835 1.00 98.06 95 ARG A O 1
ATOM 698 N N . GLU A 1 96 ? -24.737 11.008 17.610 1.00 97.56 96 GLU A N 1
ATOM 699 C CA . GLU A 1 96 ? -24.301 11.445 16.278 1.00 97.56 96 GLU A CA 1
ATOM 700 C C . GLU A 1 96 ? -23.454 10.364 15.583 1.00 97.56 96 GLU A C 1
ATOM 702 O O . GLU A 1 96 ? -23.669 10.091 14.406 1.00 97.56 96 GLU A O 1
ATOM 707 N N . ALA A 1 97 ? -22.553 9.685 16.308 1.00 97.12 97 ALA A N 1
ATOM 708 C CA . ALA A 1 97 ? -21.774 8.567 15.766 1.00 97.12 97 ALA A CA 1
ATOM 709 C C . ALA A 1 97 ? -22.670 7.416 15.280 1.00 97.12 97 ALA A C 1
ATOM 711 O O . ALA A 1 97 ? -22.470 6.884 14.190 1.00 97.12 97 ALA A O 1
ATOM 712 N N . SER A 1 98 ? -23.689 7.058 16.067 1.00 97.75 98 SER A N 1
ATOM 713 C CA . SER A 1 98 ? -24.654 6.014 15.700 1.00 97.75 98 SER A CA 1
ATOM 714 C C . SER A 1 98 ? -25.463 6.400 14.461 1.00 97.75 98 SER A C 1
ATOM 716 O O . SER A 1 98 ? -25.709 5.555 13.607 1.00 97.75 98 SER A O 1
ATOM 718 N N . ALA A 1 99 ? -25.851 7.675 14.339 1.00 95.31 99 ALA A N 1
ATOM 719 C CA . ALA A 1 99 ? -26.560 8.172 13.163 1.00 95.31 99 ALA A CA 1
ATOM 720 C C . ALA A 1 99 ? -25.708 8.057 11.889 1.00 95.31 99 ALA A C 1
ATOM 722 O O . ALA A 1 99 ? -26.224 7.653 10.852 1.00 95.31 99 ALA A O 1
ATOM 723 N N . VAL A 1 100 ? -24.404 8.344 11.981 1.00 95.56 100 VAL A N 1
ATOM 724 C CA . VAL A 1 100 ? -23.461 8.166 10.865 1.00 95.56 100 VAL A CA 1
ATOM 725 C C . VAL A 1 100 ? -23.325 6.689 10.488 1.00 95.56 100 VAL A C 1
ATOM 727 O O . VAL A 1 100 ? -23.434 6.347 9.315 1.00 95.56 100 VAL A O 1
ATOM 730 N N . LEU A 1 101 ? -23.155 5.792 11.464 1.00 95.69 101 LEU A N 1
ATOM 731 C CA . LEU A 1 101 ? -23.021 4.353 11.198 1.00 95.69 101 LEU A CA 1
ATOM 732 C C . LEU A 1 101 ? -24.295 3.718 10.632 1.00 95.69 101 LEU A C 1
ATOM 734 O O . LEU A 1 101 ? -24.212 2.734 9.903 1.00 95.69 101 LEU A O 1
ATOM 738 N N . ALA A 1 102 ? -25.468 4.282 10.925 1.00 95.12 102 ALA A N 1
ATOM 739 C CA . ALA A 1 102 ? -26.723 3.826 10.336 1.00 95.12 102 ALA A CA 1
ATOM 740 C C . ALA A 1 102 ? -26.779 4.059 8.815 1.00 95.12 102 ALA A C 1
ATOM 742 O O . ALA A 1 102 ? -27.414 3.282 8.105 1.00 95.12 102 ALA A O 1
ATOM 743 N N . THR A 1 103 ? -26.118 5.106 8.309 1.00 94.25 103 THR A N 1
ATOM 744 C CA . THR A 1 103 ? -26.038 5.404 6.868 1.00 94.25 103 THR A CA 1
ATOM 745 C C . THR A 1 103 ? -24.768 4.867 6.217 1.00 94.25 103 THR A C 1
ATOM 747 O O . THR A 1 103 ? -24.792 4.507 5.044 1.00 94.25 103 THR A O 1
ATOM 750 N N . ALA A 1 104 ? -23.674 4.795 6.975 1.00 93.75 104 ALA A N 1
ATOM 751 C CA . ALA A 1 104 ? -22.359 4.360 6.524 1.00 93.75 104 ALA A CA 1
ATOM 752 C C . ALA A 1 104 ? -21.749 3.370 7.535 1.00 93.75 104 ALA A C 1
ATOM 754 O O . ALA A 1 104 ? -20.900 3.749 8.347 1.00 93.75 104 ALA A O 1
ATOM 755 N N . PRO A 1 105 ? -22.155 2.084 7.499 1.00 95.12 105 PRO A N 1
ATOM 756 C CA . PRO A 1 105 ? -21.697 1.078 8.463 1.00 95.12 105 PRO A CA 1
ATOM 757 C C . PRO A 1 105 ? -20.177 0.855 8.473 1.00 95.12 105 PRO A C 1
ATOM 759 O O . PRO A 1 105 ? -19.629 0.353 9.450 1.00 95.12 105 PRO A O 1
ATOM 762 N N . THR A 1 106 ? -19.487 1.226 7.392 1.00 94.94 106 THR A N 1
ATOM 763 C CA . THR A 1 106 ? -18.030 1.121 7.234 1.00 94.94 106 THR A CA 1
ATOM 764 C C . THR A 1 106 ? -17.270 2.372 7.691 1.00 94.94 106 THR A C 1
ATOM 766 O O . THR A 1 106 ? -16.044 2.396 7.591 1.00 94.94 106 THR A O 1
ATOM 769 N N . HIS A 1 107 ? -17.940 3.402 8.229 1.00 95.81 107 HIS A N 1
ATOM 770 C CA . HIS A 1 107 ? -17.280 4.632 8.675 1.00 95.81 107 HIS A CA 1
ATOM 771 C C . HIS A 1 107 ? -16.459 4.401 9.957 1.00 95.81 107 HIS A C 1
ATOM 773 O O . HIS A 1 107 ? -16.942 4.521 11.087 1.00 95.81 107 HIS A O 1
ATOM 779 N N . LEU A 1 108 ? -15.167 4.120 9.783 1.00 96.38 108 LEU A N 1
ATOM 780 C CA . LEU A 1 108 ? -14.287 3.671 10.865 1.00 96.38 108 LEU A CA 1
ATOM 781 C C . LEU A 1 108 ? -14.078 4.711 11.976 1.00 96.38 108 LEU A C 1
ATOM 783 O O . LEU A 1 108 ? -14.014 4.348 13.147 1.00 96.38 108 LEU A O 1
ATOM 787 N N . GLU A 1 109 ? -13.992 6.004 11.653 1.00 96.06 109 GLU A N 1
ATOM 788 C CA . GLU A 1 109 ? -13.896 7.059 12.668 1.00 96.06 109 GLU A CA 1
ATOM 789 C C . GLU A 1 109 ? -15.176 7.187 13.503 1.00 96.06 109 GLU A C 1
ATOM 791 O O . GLU A 1 109 ? -15.085 7.442 14.704 1.00 96.06 109 GLU A O 1
ATOM 796 N N . ALA A 1 110 ? -16.357 7.006 12.901 1.00 96.75 110 ALA A N 1
ATOM 797 C CA . ALA A 1 110 ? -17.622 7.010 13.630 1.00 96.75 110 ALA A CA 1
ATOM 798 C C . ALA A 1 110 ? -17.739 5.771 14.529 1.00 96.75 110 ALA A C 1
ATOM 800 O O . ALA A 1 110 ? -18.155 5.899 15.679 1.00 96.75 110 ALA A O 1
ATOM 801 N N . ALA A 1 111 ? -17.285 4.602 14.058 1.00 98.06 111 ALA A N 1
ATOM 802 C CA . ALA A 1 111 ? -17.176 3.389 14.871 1.00 98.06 111 ALA A CA 1
ATOM 803 C C . ALA A 1 111 ? -16.255 3.610 16.082 1.00 98.06 111 ALA A C 1
ATOM 805 O O . ALA A 1 111 ? -16.666 3.398 17.222 1.00 98.06 111 ALA A O 1
ATOM 806 N N . TRP A 1 112 ? -15.054 4.150 15.867 1.00 98.25 112 TRP A N 1
ATOM 807 C CA . TRP A 1 112 ? -14.144 4.503 16.958 1.00 98.25 112 TRP A CA 1
ATOM 808 C C . TRP A 1 112 ? -14.770 5.502 17.947 1.00 98.25 112 TRP A C 1
ATOM 810 O O . TRP A 1 112 ? -14.716 5.298 19.160 1.00 98.25 112 TRP A O 1
ATOM 820 N N . MET A 1 113 ? -15.402 6.567 17.442 1.00 98.25 113 MET A N 1
ATOM 821 C CA . MET A 1 113 ? -16.054 7.584 18.271 1.00 98.25 113 MET A CA 1
ATOM 822 C C . MET A 1 113 ? -17.203 7.003 19.103 1.00 98.25 113 MET A C 1
ATOM 824 O O . MET A 1 113 ? -17.318 7.331 20.283 1.00 98.25 113 MET A O 1
ATOM 828 N N . LEU A 1 114 ? -18.026 6.123 18.523 1.00 98.56 114 LEU A N 1
ATOM 829 C CA . LEU A 1 114 ? -19.108 5.450 19.238 1.00 98.56 114 LEU A CA 1
ATOM 830 C C . LEU A 1 114 ? -18.565 4.556 20.357 1.00 98.56 114 LEU A C 1
ATOM 832 O O . LEU A 1 114 ? -19.080 4.604 21.473 1.00 98.56 114 LEU A O 1
ATOM 836 N N . ALA A 1 115 ? -17.522 3.771 20.075 1.00 98.69 115 ALA A N 1
ATOM 837 C CA . ALA A 1 115 ? -16.874 2.927 21.073 1.00 98.69 115 ALA A CA 1
ATOM 838 C C . ALA A 1 115 ? -16.341 3.754 22.246 1.00 98.69 115 ALA A C 1
ATOM 840 O O . ALA A 1 115 ? -16.654 3.470 23.402 1.00 98.69 115 ALA A O 1
ATOM 841 N N . LEU A 1 116 ? -15.596 4.821 21.943 1.00 98.62 116 LEU A N 1
ATOM 842 C CA . LEU A 1 116 ? -15.055 5.713 22.959 1.00 98.62 116 LEU A CA 1
ATOM 843 C C . LEU A 1 116 ? -16.175 6.343 23.795 1.00 98.62 116 LEU A C 1
ATOM 845 O O . LEU A 1 116 ? -16.111 6.298 25.019 1.00 98.62 116 LEU A O 1
ATOM 849 N N . ALA A 1 117 ? -17.222 6.873 23.156 1.00 98.62 117 ALA A N 1
ATOM 850 C CA . ALA A 1 117 ? -18.350 7.476 23.856 1.00 98.62 117 ALA A CA 1
ATOM 851 C C . ALA A 1 117 ? -19.062 6.474 24.781 1.00 98.62 117 ALA A C 1
ATOM 853 O O . ALA A 1 117 ? -19.331 6.806 25.931 1.00 98.62 117 ALA A O 1
ATOM 854 N N . ARG A 1 118 ? -19.304 5.233 24.332 1.00 98.62 118 ARG A N 1
ATOM 855 C CA . ARG A 1 118 ? -19.895 4.173 25.172 1.00 98.62 118 ARG A CA 1
ATOM 856 C C . ARG A 1 118 ? -19.020 3.838 26.380 1.00 98.62 118 ARG A C 1
ATOM 858 O O . ARG A 1 118 ? -19.533 3.734 27.489 1.00 98.62 118 ARG A O 1
ATOM 865 N N . ILE A 1 119 ? -17.701 3.778 26.201 1.00 98.62 119 ILE A N 1
ATOM 866 C CA . ILE A 1 119 ? -16.752 3.542 27.300 1.00 98.62 119 ILE A CA 1
ATOM 867 C C . ILE A 1 119 ? -16.783 4.677 28.322 1.00 98.62 119 ILE A C 1
ATOM 869 O O . ILE A 1 119 ? -16.831 4.408 29.520 1.00 98.62 119 ILE A O 1
ATOM 873 N N . GLN A 1 120 ? -16.822 5.935 27.875 1.00 98.38 120 GLN A N 1
ATOM 874 C CA . GLN A 1 120 ? -16.936 7.084 28.784 1.00 98.38 120 GLN A CA 1
ATOM 875 C C . GLN A 1 120 ? -18.271 7.114 29.545 1.00 98.38 120 GLN A C 1
ATOM 877 O O . GLN A 1 120 ? -18.357 7.694 30.624 1.00 98.38 120 GLN A O 1
ATOM 882 N N . LEU A 1 121 ? -19.304 6.461 29.010 1.00 98.38 121 LEU A N 1
ATOM 883 C CA . LEU A 1 121 ? -20.606 6.286 29.655 1.00 98.38 121 LEU A CA 1
ATOM 884 C C . LEU A 1 121 ? -20.680 5.047 30.565 1.00 98.38 121 LEU A C 1
ATOM 886 O O . LEU A 1 121 ? -21.723 4.813 31.172 1.00 98.38 121 LEU A O 1
ATOM 890 N N . GLY A 1 122 ? -19.607 4.254 30.663 1.00 98.12 122 GLY A N 1
ATOM 891 C CA . GLY A 1 122 ? -19.577 2.998 31.419 1.00 98.12 122 GLY A CA 1
ATOM 892 C C . GLY A 1 122 ? -20.260 1.814 30.722 1.00 98.12 122 GLY A C 1
ATOM 893 O O . GLY A 1 122 ? -20.382 0.745 31.314 1.00 98.12 122 GLY A O 1
ATOM 894 N N . ASP A 1 123 ? -20.684 1.968 29.465 1.00 98.50 123 ASP A N 1
ATOM 895 C CA . ASP A 1 123 ? -21.278 0.904 28.648 1.00 98.50 123 ASP A CA 1
ATOM 896 C C . ASP A 1 123 ? -20.183 0.089 27.934 1.00 98.50 123 ASP A C 1
ATOM 898 O O . ASP A 1 123 ? -19.967 0.187 26.722 1.00 98.50 123 ASP A O 1
ATOM 902 N N . PHE A 1 124 ? -19.435 -0.705 28.704 1.00 98.25 124 PHE A N 1
ATOM 903 C CA . PHE A 1 124 ? -18.331 -1.516 28.174 1.00 98.25 124 PHE A CA 1
ATOM 904 C C . PHE A 1 124 ? -18.801 -2.633 27.241 1.00 98.25 124 PHE A C 1
ATOM 906 O O . PHE A 1 124 ? -18.127 -2.927 26.253 1.00 98.25 124 PHE A O 1
ATOM 913 N N . ALA A 1 125 ? -19.962 -3.228 27.521 1.00 97.50 125 ALA A N 1
ATOM 914 C CA . ALA A 1 125 ? -20.542 -4.261 26.672 1.00 97.50 125 ALA A CA 1
ATOM 915 C C . ALA A 1 125 ? -20.933 -3.686 25.303 1.00 97.50 125 ALA A C 1
ATOM 917 O O . ALA A 1 125 ? -20.543 -4.235 24.270 1.00 97.50 125 ALA A O 1
ATOM 918 N N . GLY A 1 126 ? -21.622 -2.540 25.275 1.00 97.75 126 GLY A N 1
ATOM 919 C CA . GLY A 1 126 ? -21.983 -1.876 24.029 1.00 97.75 126 GLY A CA 1
ATOM 920 C C . GLY A 1 126 ? -20.774 -1.366 23.241 1.00 97.75 126 GLY A C 1
ATOM 921 O O . GLY A 1 126 ? -20.861 -1.210 22.025 1.00 97.75 126 GLY A O 1
ATOM 922 N N . ALA A 1 127 ? -19.631 -1.104 23.870 1.00 98.44 127 ALA A N 1
ATOM 923 C CA . ALA A 1 127 ? -18.460 -0.578 23.170 1.00 98.44 127 ALA A CA 1
ATOM 924 C C . ALA A 1 127 ? -17.723 -1.599 22.282 1.00 98.44 127 ALA A C 1
ATOM 926 O O . ALA A 1 127 ? -17.007 -1.198 21.365 1.00 98.44 127 ALA A O 1
ATOM 927 N N . GLN A 1 128 ? -17.879 -2.904 22.525 1.00 98.00 128 GLN A N 1
ATOM 928 C CA . GLN A 1 128 ? -17.038 -3.930 21.894 1.00 98.00 128 GLN A CA 1
ATOM 929 C C . GLN A 1 128 ? -17.225 -4.055 20.382 1.00 98.00 128 GLN A C 1
ATOM 931 O O . GLN A 1 128 ? -16.238 -4.176 19.658 1.00 98.00 128 GLN A O 1
ATOM 936 N N . GLU A 1 129 ? -18.463 -4.023 19.893 1.00 97.38 129 GLU A N 1
ATOM 937 C CA . GLU A 1 129 ? -18.764 -4.117 18.460 1.00 97.38 129 GLU A CA 1
ATOM 938 C C . GLU A 1 129 ? -18.196 -2.928 17.657 1.00 97.38 129 GLU A C 1
ATOM 940 O O . GLU A 1 129 ? -17.430 -3.168 16.716 1.00 97.38 129 GLU A O 1
ATOM 945 N N . PRO A 1 130 ? -18.476 -1.654 18.007 1.00 98.62 130 PRO A N 1
ATOM 946 C CA . PRO A 1 130 ? -17.907 -0.523 17.276 1.00 98.62 130 PRO A CA 1
ATOM 947 C C . PRO A 1 130 ? -16.378 -0.447 17.405 1.00 98.62 130 PRO A C 1
ATOM 949 O O . PRO A 1 130 ? -15.703 -0.090 16.438 1.00 98.62 130 PRO A O 1
ATOM 952 N N . LEU A 1 131 ? -15.809 -0.854 18.548 1.00 98.56 131 LEU A N 1
ATOM 953 C CA . LEU A 1 131 ? -14.356 -0.919 18.721 1.00 98.56 131 LEU A CA 1
ATOM 954 C C . LEU A 1 131 ? -13.736 -1.966 17.790 1.00 98.56 131 LEU A C 1
ATOM 956 O O . LEU A 1 131 ? -12.796 -1.666 17.055 1.00 98.56 131 LEU A O 1
ATOM 960 N N . SER A 1 132 ? -14.312 -3.170 17.765 1.00 98.19 132 SER A N 1
ATOM 961 C CA . SER A 1 132 ? -13.881 -4.260 16.883 1.00 98.19 132 SER A CA 1
ATOM 962 C C . SER A 1 132 ? -14.027 -3.884 15.412 1.00 98.19 132 SER A C 1
ATOM 964 O O . SER A 1 132 ? -13.152 -4.214 14.621 1.00 98.19 132 SER A O 1
ATOM 966 N N . THR A 1 133 ? -15.086 -3.157 15.046 1.00 98.12 133 THR A N 1
ATOM 967 C CA . THR A 1 133 ? -15.310 -2.666 13.677 1.00 98.12 133 THR A CA 1
ATOM 968 C C . THR A 1 133 ? -14.204 -1.707 13.242 1.00 98.12 133 THR A C 1
ATOM 970 O O . THR A 1 133 ? -13.602 -1.904 12.185 1.00 98.12 133 THR A O 1
ATOM 973 N N . ALA A 1 134 ? -13.884 -0.702 14.066 1.00 98.31 134 ALA A N 1
ATOM 974 C CA . ALA A 1 134 ? -12.808 0.243 13.770 1.00 98.31 134 ALA A CA 1
ATOM 975 C C . ALA A 1 134 ? -11.458 -0.479 13.618 1.00 98.31 134 ALA A C 1
ATOM 977 O O . ALA A 1 134 ? -10.751 -0.299 12.625 1.00 98.31 134 ALA A O 1
ATOM 978 N N . VAL A 1 135 ? -11.127 -1.341 14.579 1.00 98.44 135 VAL A N 1
ATOM 979 C CA . VAL A 1 135 ? -9.843 -2.051 14.654 1.00 98.44 135 VAL A CA 1
ATOM 980 C C . VAL A 1 135 ? -9.681 -3.075 13.535 1.00 98.44 135 VAL A C 1
ATOM 982 O O . VAL A 1 135 ? -8.618 -3.134 12.921 1.00 98.44 135 VAL A O 1
ATOM 985 N N . ALA A 1 136 ? -10.733 -3.827 13.207 1.00 98.44 136 ALA A N 1
ATOM 986 C CA . ALA A 1 136 ? -10.703 -4.764 12.092 1.00 98.44 136 ALA A CA 1
ATOM 987 C C . ALA A 1 136 ? -10.589 -4.046 10.742 1.00 98.44 136 ALA A C 1
ATOM 989 O O . ALA A 1 136 ? -9.859 -4.506 9.865 1.00 98.44 136 ALA A O 1
ATOM 990 N N . GLY A 1 137 ? -11.271 -2.908 10.576 1.00 98.19 137 GLY A N 1
ATOM 991 C CA . GLY A 1 137 ? -11.216 -2.127 9.342 1.00 98.19 137 GLY A CA 1
ATOM 992 C C . GLY A 1 137 ? -9.844 -1.499 9.082 1.00 98.19 137 GLY A C 1
ATOM 993 O O . GLY A 1 137 ? -9.380 -1.466 7.940 1.00 98.19 137 GLY A O 1
ATOM 994 N N . ASP A 1 138 ? -9.170 -1.010 10.126 1.00 98.06 138 ASP A N 1
ATOM 995 C CA . ASP A 1 138 ? -7.927 -0.242 10.000 1.00 98.06 138 ASP A CA 1
ATOM 996 C C . ASP A 1 138 ? -7.031 -0.393 11.236 1.00 98.06 138 ASP A C 1
ATOM 998 O O . ASP A 1 138 ? -6.846 0.534 12.035 1.00 98.06 138 ASP A O 1
ATOM 1002 N N . TRP A 1 139 ? -6.452 -1.589 11.367 1.00 97.94 139 TRP A N 1
ATOM 1003 C CA . TRP A 1 139 ? -5.539 -1.956 12.452 1.00 97.94 139 TRP A CA 1
ATOM 1004 C C . TRP A 1 139 ? -4.404 -0.944 12.633 1.00 97.94 139 TRP A C 1
ATOM 1006 O O . TRP A 1 139 ? -4.123 -0.512 13.749 1.00 97.94 139 TRP A O 1
ATOM 1016 N N . LEU A 1 140 ? -3.803 -0.486 11.531 1.00 96.12 140 LEU A N 1
ATOM 1017 C CA . LEU A 1 140 ? -2.682 0.453 11.561 1.00 96.12 140 LEU A CA 1
ATOM 1018 C C . LEU A 1 140 ? -3.028 1.783 12.254 1.00 96.12 140 LEU A C 1
ATOM 1020 O O . LEU A 1 140 ? -2.153 2.442 12.811 1.00 96.12 140 LEU A O 1
ATOM 1024 N N . ARG A 1 141 ? -4.296 2.210 12.217 1.00 96.12 141 ARG A N 1
ATOM 1025 C CA . ARG A 1 141 ? -4.761 3.407 12.930 1.00 96.12 141 ARG A CA 1
ATOM 1026 C C . ARG A 1 141 ? -5.284 3.096 14.322 1.00 96.12 141 ARG A C 1
ATOM 1028 O O . ARG A 1 141 ? -4.943 3.814 15.259 1.00 96.12 141 ARG A O 1
ATOM 1035 N N . TRP A 1 142 ? -6.167 2.110 14.424 1.00 98.06 142 TRP A N 1
ATOM 1036 C CA . TRP A 1 142 ? -6.988 1.911 15.615 1.00 98.06 142 TRP A CA 1
ATOM 1037 C C . TRP A 1 142 ? -6.495 0.781 16.508 1.00 98.06 142 TRP A C 1
ATOM 1039 O O . TRP A 1 142 ? -6.777 0.826 17.695 1.00 98.06 142 TRP A O 1
ATOM 1049 N N . GLY A 1 143 ? -5.732 -0.185 15.992 1.00 97.31 143 GLY A N 1
ATOM 1050 C CA . GLY A 1 143 ? -5.223 -1.329 16.753 1.00 97.31 143 GLY A CA 1
ATOM 1051 C C . GLY A 1 143 ? -4.374 -0.888 17.938 1.00 97.31 143 GLY A C 1
ATOM 1052 O O . GLY A 1 143 ? -4.810 -0.984 19.083 1.00 97.31 143 GLY A O 1
ATOM 1053 N N . LYS A 1 144 ? -3.211 -0.287 17.670 1.00 95.00 144 LYS A N 1
ATOM 1054 C CA . LYS A 1 144 ? -2.327 0.226 18.728 1.00 95.00 144 LYS A CA 1
ATOM 1055 C C . LYS A 1 144 ? -3.005 1.294 19.595 1.00 95.00 144 LYS A C 1
ATOM 1057 O O . LYS A 1 144 ? -2.949 1.222 20.820 1.00 95.00 144 LYS A O 1
ATOM 1062 N N . LEU A 1 145 ? -3.731 2.232 18.975 1.00 97.38 145 LEU A N 1
ATOM 1063 C CA . LEU A 1 145 ? -4.449 3.277 19.713 1.00 97.38 145 LEU A CA 1
ATOM 1064 C C . LEU A 1 145 ? -5.489 2.690 20.681 1.00 97.38 145 LEU A C 1
ATOM 1066 O O . LEU A 1 145 ? -5.620 3.181 21.795 1.00 97.38 145 LEU A O 1
ATOM 1070 N N . SER A 1 146 ? -6.187 1.617 20.302 1.00 98.19 146 SER A N 1
ATOM 1071 C CA . SER A 1 146 ? -7.163 0.948 21.169 1.00 98.19 146 SER A CA 1
ATOM 1072 C C . SER A 1 146 ? -6.554 0.308 22.409 1.00 98.19 146 SER A C 1
ATOM 1074 O O . SER A 1 146 ? -7.278 0.077 23.364 1.00 98.19 146 SER A O 1
ATOM 1076 N N . LEU A 1 147 ? -5.252 0.021 22.409 1.00 98.00 147 LEU A N 1
ATOM 1077 C CA . LEU A 1 147 ? -4.555 -0.585 23.542 1.00 98.00 147 LEU A CA 1
ATOM 1078 C C . LEU A 1 147 ? -3.901 0.471 24.440 1.00 98.00 147 LEU A C 1
ATOM 1080 O O . LEU A 1 147 ? -3.782 0.264 25.646 1.00 98.00 147 LEU A O 1
ATOM 1084 N N . GLU A 1 148 ? -3.507 1.605 23.861 1.00 97.56 148 GLU A N 1
ATOM 1085 C CA . GLU A 1 148 ? -2.683 2.619 24.525 1.00 97.56 148 GLU A CA 1
ATOM 1086 C C . GLU A 1 148 ? -3.450 3.879 24.945 1.00 97.56 148 GLU A C 1
ATOM 1088 O O . GLU A 1 148 ? -2.953 4.629 25.785 1.00 97.56 148 GLU A O 1
ATOM 1093 N N . ASP A 1 149 ? -4.643 4.140 24.393 1.00 97.81 149 ASP A N 1
ATOM 1094 C CA . ASP A 1 149 ? -5.404 5.355 24.705 1.00 97.81 149 ASP A CA 1
ATOM 1095 C C . ASP A 1 149 ? -5.800 5.389 26.198 1.00 97.81 149 ASP A C 1
ATOM 1097 O O . ASP A 1 149 ? -6.579 4.542 26.651 1.00 97.81 149 ASP A O 1
ATOM 1101 N N . PRO A 1 150 ? -5.333 6.384 26.980 1.00 97.94 150 PRO A N 1
ATOM 1102 C CA . PRO A 1 150 ? -5.626 6.468 28.410 1.00 97.94 150 PRO A CA 1
ATOM 1103 C C . PRO A 1 150 ? -7.121 6.547 28.731 1.00 97.94 150 PRO A C 1
ATOM 1105 O O . PRO A 1 150 ? -7.548 6.135 29.810 1.00 97.94 150 PRO A O 1
ATOM 1108 N N . ARG A 1 151 ? -7.944 7.037 27.797 1.00 97.56 151 ARG A N 1
ATOM 1109 C CA . ARG A 1 151 ? -9.402 7.111 27.966 1.00 97.56 151 ARG A CA 1
ATOM 1110 C C . ARG A 1 151 ? -10.051 5.726 28.017 1.00 97.56 151 ARG A C 1
ATOM 1112 O O . ARG A 1 151 ? -11.166 5.603 28.515 1.00 97.56 151 ARG A O 1
ATOM 1119 N N . LEU A 1 152 ? -9.357 4.688 27.550 1.00 98.50 152 LEU A N 1
ATOM 1120 C CA . LEU A 1 152 ? -9.795 3.293 27.594 1.00 98.50 152 LEU A CA 1
ATOM 1121 C C . LEU A 1 152 ? -9.341 2.563 28.869 1.00 98.50 152 LEU A C 1
ATOM 1123 O O . LEU A 1 152 ? -9.677 1.395 29.040 1.00 98.50 152 LEU A O 1
ATOM 1127 N N . ALA A 1 153 ? -8.628 3.218 29.796 1.00 98.06 153 ALA A N 1
ATOM 1128 C CA . ALA A 1 153 ? -8.089 2.563 30.992 1.00 98.06 153 ALA A CA 1
ATOM 1129 C C . ALA A 1 153 ? -9.169 1.861 31.842 1.00 98.06 153 ALA A C 1
ATOM 1131 O O . ALA A 1 153 ? -8.968 0.728 32.276 1.00 98.06 153 ALA A O 1
ATOM 1132 N N . GLY A 1 154 ? -10.333 2.497 32.028 1.00 97.81 154 GLY A N 1
ATOM 1133 C CA . GLY A 1 154 ? -11.465 1.898 32.748 1.00 97.81 154 GLY A CA 1
ATOM 1134 C C . GLY A 1 154 ? -12.032 0.659 32.048 1.00 97.81 154 GLY A C 1
ATOM 1135 O O . GLY A 1 154 ? -12.305 -0.343 32.702 1.00 97.81 154 GLY A O 1
ATOM 1136 N N . PHE A 1 155 ? -12.125 0.695 30.715 1.00 98.44 155 PHE A N 1
ATOM 1137 C CA . PHE A 1 155 ? -12.522 -0.458 29.906 1.00 98.44 155 PHE A CA 1
ATOM 1138 C C . PHE A 1 155 ? -11.489 -1.583 30.004 1.00 98.44 155 PHE A C 1
ATOM 1140 O O . PHE A 1 155 ? -11.844 -2.724 30.266 1.00 98.44 155 PHE A O 1
ATOM 1147 N N . HIS A 1 156 ? -10.195 -1.277 29.886 1.00 98.31 156 HIS A N 1
ATOM 1148 C CA . HIS A 1 156 ? -9.125 -2.268 30.013 1.00 98.31 156 HIS A CA 1
ATOM 1149 C C . HIS A 1 156 ? -9.077 -2.943 31.389 1.00 98.31 156 HIS A C 1
ATOM 1151 O O . HIS A 1 156 ? -8.673 -4.105 31.477 1.00 98.31 156 HIS A O 1
ATOM 1157 N N . ALA A 1 157 ? -9.502 -2.259 32.447 1.00 97.75 157 ALA A N 1
ATOM 1158 C CA . ALA A 1 157 ? -9.619 -2.850 33.775 1.00 97.75 157 ALA A CA 1
ATOM 1159 C C . ALA A 1 157 ? -10.837 -3.787 33.929 1.00 97.75 157 ALA A C 1
ATOM 1161 O O . ALA A 1 157 ? -10.902 -4.526 34.910 1.00 97.75 157 ALA A O 1
ATOM 1162 N N . SER A 1 158 ? -11.790 -3.778 32.989 1.00 97.44 158 SER A N 1
ATOM 1163 C CA . SER A 1 158 ? -12.996 -4.610 33.031 1.00 97.44 158 SER A CA 1
ATOM 1164 C C . SER A 1 158 ? -12.790 -6.002 32.413 1.00 97.44 158 SER A C 1
ATOM 1166 O O . SER A 1 158 ? -11.803 -6.272 31.719 1.00 97.44 158 SER A O 1
ATOM 1168 N N . ALA A 1 159 ? -13.756 -6.901 32.639 1.00 96.75 159 ALA A N 1
ATOM 1169 C CA . ALA A 1 159 ? -13.781 -8.223 32.009 1.00 96.75 159 ALA A CA 1
ATOM 1170 C C . ALA A 1 159 ? -13.918 -8.123 30.476 1.00 96.75 159 ALA A C 1
ATOM 1172 O O . ALA A 1 159 ? -13.282 -8.871 29.732 1.00 96.75 159 ALA A O 1
ATOM 1173 N N . GLU A 1 160 ? -14.704 -7.160 29.994 1.00 98.00 160 GLU A N 1
ATOM 1174 C CA . GLU A 1 160 ? -14.868 -6.848 28.576 1.00 98.00 160 GLU A CA 1
ATOM 1175 C C . GLU A 1 160 ? -13.563 -6.388 27.927 1.00 98.00 160 GLU A C 1
ATOM 1177 O O . GLU A 1 160 ? -13.277 -6.808 26.803 1.00 98.00 160 GLU A O 1
ATOM 1182 N N . GLY A 1 161 ? -12.773 -5.558 28.618 1.00 97.81 161 GLY A N 1
ATOM 1183 C CA . GLY A 1 161 ? -11.473 -5.107 28.130 1.00 97.81 161 GLY A CA 1
ATOM 1184 C C . GLY A 1 161 ? -10.405 -6.195 28.146 1.00 97.81 161 GLY A C 1
ATOM 1185 O O . GLY A 1 161 ? -9.571 -6.234 27.242 1.00 97.81 161 GLY A O 1
ATOM 1186 N N . ALA A 1 162 ? -10.434 -7.110 29.122 1.00 97.00 162 ALA A N 1
ATOM 1187 C CA . ALA A 1 162 ? -9.558 -8.283 29.121 1.00 97.00 162 ALA A CA 1
ATOM 1188 C C . ALA A 1 162 ? -9.796 -9.158 27.883 1.00 97.00 162 ALA A C 1
ATOM 1190 O O . ALA A 1 162 ? -8.859 -9.428 27.134 1.00 97.00 162 ALA A O 1
ATOM 1191 N N . ARG A 1 163 ? -11.063 -9.479 27.604 1.00 96.56 163 ARG A N 1
ATOM 1192 C CA . ARG A 1 163 ? -11.469 -10.202 26.394 1.00 96.56 163 ARG A CA 1
ATOM 1193 C C . ARG A 1 163 ? -11.089 -9.460 25.109 1.00 96.56 163 ARG A C 1
ATOM 1195 O O . ARG A 1 163 ? -10.675 -10.071 24.128 1.00 96.56 163 ARG A O 1
ATOM 1202 N N . TYR A 1 164 ? -11.227 -8.137 25.103 1.00 98.06 164 TYR A N 1
ATOM 1203 C CA . TYR A 1 164 ? -10.840 -7.320 23.957 1.00 98.06 164 TYR A CA 1
ATOM 1204 C C . TYR A 1 164 ? -9.328 -7.359 23.677 1.00 98.06 164 TYR A C 1
ATOM 1206 O O . TYR A 1 164 ? -8.940 -7.421 22.516 1.00 98.06 164 TYR A O 1
ATOM 1214 N N . ARG A 1 165 ? -8.463 -7.373 24.701 1.00 98.06 165 ARG A N 1
ATOM 1215 C CA . ARG A 1 165 ? -7.005 -7.475 24.493 1.00 98.06 165 ARG A CA 1
ATOM 1216 C C . ARG A 1 165 ? -6.595 -8.777 23.810 1.00 98.06 165 ARG A C 1
ATOM 1218 O O . ARG A 1 165 ? -5.723 -8.750 22.949 1.00 98.06 165 ARG A O 1
ATOM 1225 N N . GLU A 1 166 ? -7.235 -9.890 24.162 1.00 97.38 166 GLU A N 1
ATOM 1226 C CA . GLU A 1 166 ? -7.018 -11.177 23.486 1.00 97.38 166 GLU A CA 1
ATOM 1227 C C . GLU A 1 166 ? -7.420 -11.095 22.005 1.00 97.38 166 GLU A C 1
ATOM 1229 O O . GLU A 1 166 ? -6.673 -11.518 21.123 1.00 97.38 166 GLU A O 1
ATOM 1234 N N . LEU A 1 167 ? -8.570 -10.473 21.720 1.00 97.56 167 LEU A N 1
ATOM 1235 C CA . LEU A 1 167 ? -9.015 -10.212 20.352 1.00 97.56 167 LEU A CA 1
ATOM 1236 C C . LEU A 1 167 ? -8.033 -9.306 19.584 1.00 97.56 167 LEU A C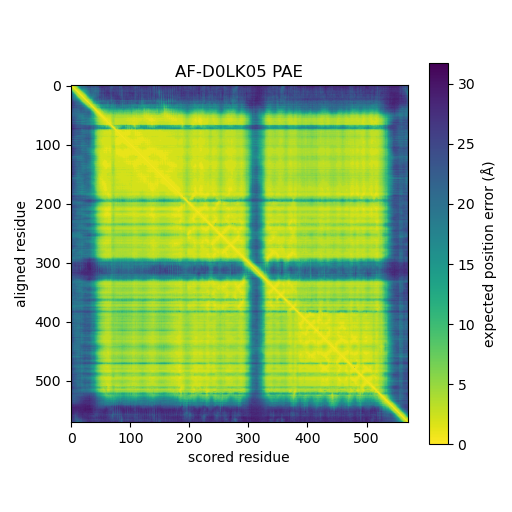 1
ATOM 1238 O O . LEU A 1 167 ? -7.719 -9.578 18.426 1.00 97.56 167 LEU A O 1
ATOM 1242 N N . ALA A 1 168 ? -7.531 -8.243 20.215 1.00 97.81 168 ALA A N 1
ATOM 1243 C CA . ALA A 1 168 ? -6.576 -7.321 19.611 1.00 97.81 168 ALA A CA 1
ATOM 1244 C C . ALA A 1 168 ? -5.253 -8.018 19.251 1.00 97.81 168 ALA A C 1
ATOM 1246 O O . ALA A 1 168 ? -4.765 -7.829 18.142 1.00 97.81 168 ALA A O 1
ATOM 1247 N N . ALA A 1 169 ? -4.728 -8.888 20.120 1.00 97.12 169 ALA A N 1
ATOM 1248 C CA . ALA A 1 169 ? -3.548 -9.697 19.805 1.00 97.12 169 ALA A CA 1
ATOM 1249 C C . ALA A 1 169 ? -3.772 -10.578 18.559 1.00 97.12 169 ALA A C 1
ATOM 1251 O O . ALA A 1 169 ? -2.922 -10.640 17.674 1.00 97.12 169 ALA A O 1
ATOM 1252 N N . SER A 1 170 ? -4.961 -11.182 18.423 1.00 97.38 170 SER A N 1
ATOM 1253 C CA . SER A 1 170 ? -5.315 -11.934 17.211 1.00 97.38 170 SER A CA 1
ATOM 1254 C C . SER A 1 170 ? -5.354 -11.050 15.957 1.00 97.38 170 SER A C 1
ATOM 1256 O O . SER A 1 170 ? -4.919 -11.476 14.884 1.00 97.38 170 SER A O 1
ATOM 1258 N N . TYR A 1 171 ? -5.856 -9.816 16.054 1.00 97.94 171 TYR A N 1
ATOM 1259 C CA . TYR A 1 171 ? -5.833 -8.888 14.922 1.00 97.94 171 TYR A CA 1
ATOM 1260 C C . TYR A 1 171 ? -4.416 -8.469 14.527 1.00 97.94 171 TYR A C 1
ATOM 1262 O O . TYR A 1 171 ? -4.161 -8.360 13.331 1.00 97.94 171 TYR A O 1
ATOM 1270 N N . GLU A 1 172 ? -3.505 -8.280 15.481 1.00 97.38 172 GLU A N 1
ATOM 1271 C CA . GLU A 1 172 ? -2.098 -7.962 15.213 1.00 97.38 172 GLU A CA 1
ATOM 1272 C C . GLU A 1 172 ? -1.422 -9.054 14.374 1.00 97.38 172 GLU A C 1
ATOM 1274 O O . GLU A 1 172 ? -0.870 -8.780 13.305 1.00 97.38 172 GLU A O 1
ATOM 1279 N N . GLU A 1 173 ? -1.554 -10.314 14.798 1.00 96.81 173 GLU A N 1
ATOM 1280 C CA . GLU A 1 173 ? -1.013 -11.470 14.078 1.00 96.81 173 GLU A CA 1
ATOM 1281 C C . GLU A 1 173 ? -1.619 -11.600 12.675 1.00 96.81 173 GLU A C 1
ATOM 1283 O O . GLU A 1 173 ? -0.906 -11.784 11.683 1.00 96.81 173 GLU A O 1
ATOM 1288 N N . ARG A 1 174 ? -2.948 -11.463 12.572 1.00 97.50 174 ARG A N 1
ATOM 1289 C CA . ARG A 1 174 ? -3.659 -11.521 11.288 1.00 97.50 174 ARG A CA 1
ATOM 1290 C C . ARG A 1 174 ? -3.282 -10.357 10.373 1.00 97.50 174 ARG A C 1
ATOM 1292 O O . ARG A 1 174 ? -3.270 -10.537 9.157 1.00 97.50 174 ARG A O 1
ATOM 1299 N N . PHE A 1 175 ? -2.982 -9.183 10.926 1.00 97.88 175 PHE A N 1
ATOM 1300 C CA . PHE A 1 175 ? -2.550 -8.012 10.170 1.00 97.88 175 PHE A CA 1
ATOM 1301 C C . PHE A 1 175 ? -1.161 -8.238 9.574 1.00 97.88 175 PHE A C 1
ATOM 1303 O O . PHE A 1 175 ? -0.998 -8.092 8.362 1.00 97.88 175 PHE A O 1
ATOM 1310 N N . ALA A 1 176 ? -0.194 -8.676 10.384 1.00 96.75 176 ALA A N 1
ATOM 1311 C CA . ALA A 1 176 ? 1.140 -9.029 9.902 1.00 96.75 176 ALA A CA 1
ATOM 1312 C C . ALA A 1 176 ? 1.076 -10.126 8.823 1.00 96.75 176 ALA A C 1
ATOM 1314 O O . ALA A 1 176 ? 1.670 -9.996 7.753 1.00 96.75 176 ALA A O 1
ATOM 1315 N N . GLU A 1 177 ? 0.276 -11.175 9.036 1.00 96.69 177 GLU A N 1
ATOM 1316 C CA . GLU A 1 177 ? 0.087 -12.231 8.035 1.00 96.69 177 GLU A CA 1
ATOM 1317 C C . GLU A 1 177 ? -0.534 -11.708 6.730 1.00 96.69 177 GLU A C 1
ATOM 1319 O O . GLU A 1 177 ? -0.080 -12.069 5.638 1.00 96.69 177 GLU A O 1
ATOM 1324 N N . ALA A 1 178 ? -1.532 -10.822 6.819 1.00 96.94 178 ALA A N 1
ATOM 1325 C CA . ALA A 1 178 ? -2.138 -10.194 5.649 1.00 96.94 178 ALA A CA 1
ATOM 1326 C C . ALA A 1 178 ? -1.118 -9.367 4.852 1.00 96.94 178 ALA A C 1
ATOM 1328 O O . ALA A 1 178 ? -1.129 -9.425 3.624 1.00 96.94 178 ALA A O 1
ATOM 1329 N N . LEU A 1 179 ? -0.205 -8.652 5.517 1.00 96.88 179 LEU A N 1
ATOM 1330 C CA . LEU A 1 179 ? 0.859 -7.907 4.838 1.00 96.88 179 LEU A CA 1
ATOM 1331 C C . LEU A 1 179 ? 1.904 -8.816 4.182 1.00 96.88 179 LEU A C 1
ATOM 1333 O O . LEU A 1 179 ? 2.367 -8.514 3.082 1.00 96.88 179 LEU A O 1
ATOM 1337 N N . ARG A 1 180 ? 2.268 -9.936 4.821 1.00 95.38 180 ARG A N 1
ATOM 1338 C CA . ARG A 1 180 ? 3.225 -10.900 4.250 1.00 95.38 180 ARG A CA 1
ATOM 1339 C C . ARG A 1 180 ? 2.694 -11.586 2.996 1.00 95.38 180 ARG A C 1
ATOM 1341 O O . ARG A 1 180 ? 3.463 -11.831 2.066 1.00 95.38 180 ARG A O 1
ATOM 1348 N N . ARG A 1 181 ? 1.407 -11.944 2.999 1.00 94.94 181 ARG A N 1
ATOM 1349 C CA . ARG A 1 181 ? 0.795 -12.806 1.972 1.00 94.94 181 ARG A CA 1
ATOM 1350 C C . ARG A 1 181 ? -0.026 -12.066 0.937 1.00 94.94 181 ARG A C 1
ATOM 1352 O O . ARG A 1 181 ? -0.235 -12.596 -0.151 1.00 94.94 181 ARG A O 1
ATOM 1359 N N . GLY A 1 182 ? -0.530 -10.890 1.285 1.00 96.69 182 GLY A N 1
ATOM 1360 C CA . GLY A 1 182 ? -1.336 -10.089 0.385 1.00 96.69 182 GLY A CA 1
ATOM 1361 C C . GLY A 1 182 ? -0.526 -9.566 -0.795 1.00 96.69 182 GLY A C 1
ATOM 1362 O O . GLY A 1 182 ? 0.684 -9.340 -0.717 1.00 96.69 182 GLY A O 1
ATOM 1363 N N . LEU A 1 183 ? -1.227 -9.326 -1.899 1.00 97.44 183 LEU A N 1
ATOM 1364 C CA . LEU A 1 183 ? -0.705 -8.526 -2.992 1.00 97.44 183 LEU A CA 1
ATOM 1365 C C . LEU A 1 183 ? -0.588 -7.083 -2.507 1.00 97.44 183 LEU A C 1
ATOM 1367 O O . LEU A 1 183 ? -1.599 -6.421 -2.274 1.00 97.44 183 LEU A O 1
ATOM 1371 N N . LEU A 1 184 ? 0.635 -6.588 -2.366 1.00 97.94 184 LEU A N 1
ATOM 1372 C CA . LEU A 1 184 ? 0.842 -5.174 -2.093 1.00 97.94 184 LEU A CA 1
ATOM 1373 C C . LEU A 1 184 ? 0.433 -4.349 -3.318 1.00 97.94 184 LEU A C 1
ATOM 1375 O O . LEU A 1 184 ? 0.815 -4.666 -4.443 1.00 97.94 184 LEU A O 1
ATOM 1379 N N . VAL A 1 185 ? -0.364 -3.311 -3.087 1.00 98.00 185 VAL A N 1
ATOM 1380 C CA . VAL A 1 185 ? -0.840 -2.385 -4.114 1.00 98.00 185 VAL A CA 1
ATOM 1381 C C . VAL A 1 185 ? -0.794 -0.953 -3.607 1.00 98.00 185 VAL A C 1
ATOM 1383 O O . VAL A 1 185 ? -1.104 -0.664 -2.450 1.00 98.00 185 VAL A O 1
ATOM 1386 N N . VAL A 1 186 ? -0.458 -0.035 -4.505 1.00 97.75 186 VAL A N 1
ATOM 1387 C CA . VAL A 1 186 ? -0.679 1.394 -4.312 1.00 97.75 186 VAL A CA 1
ATOM 1388 C C . VAL A 1 186 ? -2.079 1.713 -4.810 1.00 97.75 186 VAL A C 1
ATOM 1390 O O . VAL A 1 186 ? -2.341 1.674 -6.010 1.00 97.75 186 VAL A O 1
ATOM 1393 N N . GLY A 1 187 ? -2.988 2.010 -3.886 1.00 96.19 187 GLY A N 1
ATOM 1394 C CA . GLY A 1 187 ? -4.393 2.259 -4.201 1.00 96.19 187 GLY A CA 1
ATOM 1395 C C . GLY A 1 187 ? -4.786 3.700 -3.919 1.00 96.19 187 GLY A C 1
ATOM 1396 O O . GLY A 1 187 ? -4.548 4.191 -2.815 1.00 96.19 187 GLY A O 1
ATOM 1397 N N . ARG A 1 188 ? -5.423 4.385 -4.877 1.00 95.19 188 ARG A N 1
ATOM 1398 C CA . ARG A 1 188 ? -6.064 5.680 -4.610 1.00 95.19 188 ARG A CA 1
ATOM 1399 C C . ARG A 1 188 ? -7.472 5.473 -4.055 1.00 95.19 188 ARG A C 1
ATOM 1401 O O . ARG A 1 188 ? -8.252 4.692 -4.592 1.00 95.19 188 ARG A O 1
ATOM 1408 N N . ARG A 1 189 ? -7.825 6.233 -3.017 1.00 92.75 189 ARG A N 1
ATOM 1409 C CA . ARG A 1 189 ? -9.187 6.256 -2.447 1.00 92.75 189 ARG A CA 1
ATOM 1410 C C . ARG A 1 189 ? -10.144 7.196 -3.197 1.00 92.75 189 ARG A C 1
ATOM 1412 O O . ARG A 1 189 ? -11.313 7.300 -2.853 1.00 92.75 189 ARG A O 1
ATOM 1419 N N . GLY A 1 190 ? -9.641 7.929 -4.188 1.00 88.19 190 GLY A N 1
ATOM 1420 C CA . GLY A 1 190 ? -10.396 8.851 -5.034 1.00 88.19 190 GLY A CA 1
ATOM 1421 C C . GLY A 1 190 ? -9.477 9.558 -6.027 1.00 88.19 190 GLY A C 1
ATOM 1422 O O . GLY A 1 190 ? -8.277 9.285 -6.054 1.00 88.19 190 GLY A O 1
ATOM 1423 N N . LEU A 1 191 ? -10.025 10.478 -6.822 1.00 86.81 191 LEU A N 1
ATOM 1424 C CA . LEU A 1 191 ? -9.242 11.221 -7.811 1.00 86.81 191 LEU A CA 1
ATOM 1425 C C . LEU A 1 191 ? -8.110 12.020 -7.142 1.00 86.81 191 LEU A C 1
ATOM 1427 O O . LEU A 1 191 ? -8.339 12.642 -6.094 1.00 86.81 191 LEU A O 1
ATOM 1431 N N . PRO A 1 192 ? -6.897 12.015 -7.721 1.00 85.94 192 PRO A N 1
ATOM 1432 C CA . PRO A 1 192 ? -5.817 12.839 -7.215 1.00 85.94 192 PRO A CA 1
ATOM 1433 C C . PRO A 1 192 ? -6.150 14.320 -7.425 1.00 85.94 192 PRO A C 1
ATOM 1435 O O . PRO A 1 192 ? -6.853 14.698 -8.361 1.00 85.94 192 PRO A O 1
ATOM 1438 N N . TRP A 1 193 ? -5.618 15.176 -6.561 1.00 84.31 193 TRP A N 1
ATOM 1439 C CA . TRP A 1 193 ? -5.740 16.621 -6.702 1.00 84.31 193 TRP A CA 1
ATOM 1440 C C . TRP A 1 193 ? -4.391 17.226 -7.094 1.00 84.31 193 TRP A C 1
ATOM 1442 O O . TRP A 1 193 ? -3.417 17.160 -6.334 1.00 84.31 193 TRP A O 1
ATOM 1452 N N . HIS A 1 194 ? -4.353 17.801 -8.298 1.00 77.62 194 HIS A N 1
ATOM 1453 C CA . HIS A 1 194 ? -3.202 18.485 -8.881 1.00 77.62 194 HIS A CA 1
ATOM 1454 C C . HIS A 1 194 ? -3.641 19.852 -9.401 1.00 77.62 194 HIS A C 1
ATOM 1456 O O . HIS A 1 194 ? -4.281 19.916 -10.448 1.00 77.62 194 HIS A O 1
ATOM 1462 N N . PRO A 1 195 ? -3.335 20.955 -8.706 1.00 73.12 195 PRO A N 1
ATOM 1463 C CA . PRO A 1 195 ? -3.574 22.267 -9.284 1.00 73.12 195 PRO A CA 1
ATOM 1464 C C . PRO A 1 195 ? -2.598 22.506 -10.449 1.00 73.12 195 PRO A C 1
ATOM 1466 O O . PRO A 1 195 ? -1.386 22.335 -10.310 1.00 73.12 195 PRO A O 1
ATOM 1469 N N . GLU A 1 196 ? -3.129 22.919 -11.599 1.00 73.88 196 GLU A N 1
ATOM 1470 C CA . GLU A 1 196 ? -2.359 23.336 -12.777 1.00 73.88 196 GLU A CA 1
ATOM 1471 C C . GLU A 1 196 ? -1.789 24.742 -12.558 1.00 73.88 196 GLU A C 1
ATOM 1473 O O . GLU A 1 196 ? -2.299 25.739 -13.068 1.00 73.88 196 GLU A O 1
ATOM 1478 N N . ARG A 1 197 ? -0.773 24.860 -11.702 1.00 79.62 197 ARG A N 1
ATOM 1479 C CA . ARG A 1 197 ? -0.121 26.142 -11.417 1.00 79.62 197 ARG A CA 1
ATOM 1480 C C . ARG A 1 197 ? 1.383 25.970 -11.342 1.00 79.62 197 ARG A C 1
ATOM 1482 O O . ARG A 1 197 ? 1.860 25.014 -10.737 1.00 79.62 197 ARG A O 1
ATOM 1489 N N . THR A 1 198 ? 2.101 26.934 -11.913 1.00 85.31 198 THR A N 1
ATOM 1490 C CA . THR A 1 198 ? 3.528 27.118 -11.654 1.00 85.31 198 THR A CA 1
ATOM 1491 C C . THR A 1 198 ? 3.749 27.516 -10.194 1.00 85.31 198 THR A C 1
ATOM 1493 O O . THR A 1 198 ? 2.879 28.093 -9.534 1.00 85.31 198 THR A O 1
ATOM 1496 N N . GLY A 1 199 ? 4.930 27.194 -9.677 1.00 92.06 199 GLY A N 1
ATOM 1497 C CA . GLY A 1 199 ? 5.302 27.383 -8.281 1.00 92.06 199 GLY A CA 1
ATOM 1498 C C . GLY A 1 199 ? 5.092 26.131 -7.432 1.00 92.06 199 GLY A C 1
ATOM 1499 O O . GLY A 1 199 ? 4.970 25.012 -7.934 1.00 92.06 199 GLY A O 1
ATOM 1500 N N . THR A 1 200 ? 5.108 26.326 -6.113 1.00 92.50 200 THR A N 1
ATOM 1501 C CA . THR A 1 200 ? 4.957 25.238 -5.145 1.00 92.50 200 THR A CA 1
ATOM 1502 C C . THR A 1 200 ? 3.494 24.990 -4.851 1.00 92.50 200 THR A C 1
ATOM 1504 O O . THR A 1 200 ? 2.832 25.812 -4.217 1.00 92.50 200 THR A O 1
ATOM 1507 N N . VAL A 1 201 ? 3.016 23.817 -5.242 1.00 92.94 201 VAL A N 1
ATOM 1508 C CA . VAL A 1 201 ? 1.629 23.416 -5.055 1.00 92.94 201 VAL A CA 1
ATOM 1509 C C . VAL A 1 201 ? 1.503 22.274 -4.059 1.00 92.94 201 VAL A C 1
ATOM 1511 O O . VAL A 1 201 ? 2.368 21.400 -3.980 1.00 92.94 201 VAL A O 1
ATOM 1514 N N . LEU A 1 202 ? 0.412 22.293 -3.292 1.00 92.44 202 LEU A N 1
ATOM 1515 C CA . LEU A 1 202 ? -0.007 21.143 -2.502 1.00 92.44 202 LEU A CA 1
ATOM 1516 C C . LEU A 1 202 ? -0.593 20.096 -3.458 1.00 92.44 202 LEU A C 1
ATOM 1518 O O . LEU A 1 202 ? -1.364 20.414 -4.361 1.00 92.44 202 LEU A O 1
ATOM 1522 N N . VAL A 1 203 ? -0.206 18.850 -3.248 1.00 90.12 203 VAL A N 1
ATOM 1523 C CA . VAL A 1 203 ? -0.643 17.685 -3.996 1.00 90.12 203 VAL A CA 1
ATOM 1524 C C . VAL A 1 203 ? -1.229 16.694 -3.009 1.00 90.12 203 VAL A C 1
ATOM 1526 O O . VAL A 1 203 ? -0.662 16.446 -1.947 1.00 90.12 203 VAL A O 1
ATOM 1529 N N . ASN A 1 204 ? -2.366 16.110 -3.371 1.00 90.62 204 ASN A N 1
ATOM 1530 C CA . ASN A 1 204 ? -2.928 14.992 -2.633 1.00 90.62 204 ASN A CA 1
ATOM 1531 C C . ASN A 1 204 ? -3.226 13.869 -3.618 1.00 90.62 204 ASN A C 1
ATOM 1533 O O . ASN A 1 204 ? -4.162 13.962 -4.412 1.00 90.62 204 ASN A O 1
ATOM 1537 N N . HIS A 1 205 ? -2.421 12.814 -3.573 1.00 90.25 205 HIS A N 1
ATOM 1538 C CA . HIS A 1 205 ? -2.610 11.652 -4.431 1.00 90.25 205 HIS A CA 1
ATOM 1539 C C . HIS A 1 205 ? -3.758 10.765 -3.948 1.00 90.25 205 HIS A C 1
ATOM 1541 O O . HIS A 1 205 ? -4.205 9.896 -4.686 1.00 90.25 205 HIS A O 1
ATOM 1547 N N . ARG A 1 206 ? -4.230 10.959 -2.708 1.00 93.69 206 ARG A N 1
ATOM 1548 C CA . ARG A 1 206 ? -5.204 10.098 -2.023 1.00 93.69 206 ARG A CA 1
ATOM 1549 C C . ARG A 1 206 ? -4.796 8.621 -2.021 1.00 93.69 206 ARG A C 1
ATOM 1551 O O . ARG A 1 206 ? -5.660 7.761 -1.840 1.00 93.69 206 ARG A O 1
ATOM 1558 N N . SER A 1 207 ? -3.510 8.335 -2.201 1.00 95.75 207 SER A N 1
ATOM 1559 C CA . SER A 1 207 ? -2.951 6.990 -2.255 1.00 95.75 207 SER A CA 1
ATOM 1560 C C . SER A 1 207 ? -2.293 6.585 -0.954 1.00 95.75 207 SER A C 1
ATOM 1562 O O . SER A 1 207 ? -1.681 7.385 -0.252 1.00 95.75 207 SER A O 1
ATOM 1564 N N . GLU A 1 208 ? -2.427 5.302 -0.664 1.00 97.50 208 GLU A N 1
ATOM 1565 C CA . GLU A 1 208 ? -1.719 4.605 0.399 1.00 97.50 208 GLU A CA 1
ATOM 1566 C C . GLU A 1 208 ? -1.287 3.236 -0.138 1.00 97.50 208 GLU A C 1
ATOM 1568 O O . GLU A 1 208 ? -1.726 2.802 -1.211 1.00 97.50 208 GLU A O 1
ATOM 1573 N N . LEU A 1 209 ? -0.428 2.559 0.613 1.00 98.12 209 LEU A N 1
ATOM 1574 C CA . LEU A 1 209 ? -0.098 1.163 0.403 1.00 98.12 209 LEU A CA 1
ATOM 1575 C C . LEU A 1 209 ? -1.147 0.285 1.089 1.00 98.12 209 LEU A C 1
ATOM 1577 O O . LEU A 1 209 ? -1.505 0.514 2.248 1.00 98.12 209 LEU A O 1
ATOM 1581 N N . TYR A 1 210 ? -1.599 -0.747 0.387 1.00 98.44 210 TYR A N 1
ATOM 1582 C CA . TYR A 1 210 ? -2.517 -1.760 0.899 1.00 98.44 210 TYR A CA 1
ATOM 1583 C C . TYR A 1 210 ? -1.981 -3.150 0.586 1.00 98.44 210 TYR A C 1
ATOM 1585 O O . TYR A 1 210 ? -1.355 -3.348 -0.449 1.00 98.44 210 TYR A O 1
ATOM 1593 N N . ALA A 1 211 ? -2.282 -4.118 1.441 1.00 98.12 211 ALA A N 1
ATOM 1594 C CA . ALA A 1 211 ? -2.214 -5.530 1.108 1.00 98.12 211 ALA A CA 1
ATOM 1595 C C . ALA A 1 211 ? -3.616 -6.007 0.713 1.00 98.12 211 ALA A C 1
ATOM 1597 O O . ALA A 1 211 ? -4.538 -5.998 1.529 1.00 98.12 211 ALA A O 1
ATOM 1598 N N . PHE A 1 212 ? -3.789 -6.396 -0.545 1.00 98.25 212 PHE A N 1
ATOM 1599 C CA . PHE A 1 212 ? -5.006 -7.028 -1.033 1.00 98.25 212 PHE A CA 1
ATOM 1600 C C . PHE A 1 212 ? -4.920 -8.540 -0.822 1.00 98.25 212 PHE A C 1
ATOM 1602 O O . PHE A 1 212 ? -3.978 -9.181 -1.287 1.00 98.25 212 PHE A O 1
ATOM 1609 N N . ALA A 1 213 ? -5.901 -9.114 -0.132 1.00 96.12 213 ALA A N 1
ATOM 1610 C CA . ALA A 1 213 ? -6.021 -10.551 0.078 1.00 96.12 213 ALA A CA 1
ATOM 1611 C C . ALA A 1 213 ? -6.982 -11.146 -0.971 1.00 96.12 213 ALA A C 1
ATOM 1613 O O . ALA A 1 213 ? -8.194 -10.961 -0.839 1.00 96.12 213 ALA A O 1
ATOM 1614 N N . PRO A 1 214 ? -6.488 -11.875 -1.996 1.00 91.81 214 PRO A N 1
ATOM 1615 C CA . PRO A 1 214 ? -7.334 -12.365 -3.088 1.00 91.81 214 PRO A CA 1
ATOM 1616 C C . PRO A 1 214 ? -8.456 -13.293 -2.626 1.00 91.81 214 PRO A C 1
ATOM 1618 O O . PRO A 1 214 ? -9.549 -13.244 -3.179 1.00 91.81 214 PRO A O 1
ATOM 1621 N N . ASP A 1 215 ? -8.207 -14.092 -1.588 1.00 90.81 215 ASP A N 1
ATOM 1622 C CA . ASP A 1 215 ? -9.170 -15.085 -1.101 1.00 90.81 215 ASP A CA 1
ATOM 1623 C C . ASP A 1 215 ? -10.370 -14.445 -0.383 1.00 90.81 215 ASP A C 1
ATOM 1625 O O . ASP A 1 215 ? -11.462 -15.007 -0.381 1.00 90.81 215 ASP A O 1
ATOM 1629 N N . SER A 1 216 ? -10.186 -13.267 0.222 1.00 94.56 216 SER A N 1
ATOM 1630 C CA . SER A 1 216 ? -11.253 -12.543 0.926 1.00 94.56 216 SER A CA 1
ATOM 1631 C C . SER A 1 216 ? -11.773 -11.326 0.163 1.00 94.56 216 SER A C 1
ATOM 1633 O O . SER A 1 216 ? -12.789 -10.757 0.559 1.00 94.56 216 SER A O 1
ATOM 1635 N N . GLY A 1 217 ? -11.082 -10.900 -0.900 1.00 96.31 217 GLY A N 1
ATOM 1636 C CA . GLY A 1 217 ? -11.410 -9.688 -1.648 1.00 96.31 217 GLY A CA 1
ATOM 1637 C C . GLY A 1 217 ? -11.271 -8.408 -0.820 1.00 96.31 217 GLY A C 1
ATOM 1638 O O . GLY A 1 217 ? -11.975 -7.434 -1.076 1.00 96.31 217 GLY A O 1
ATOM 1639 N N . ARG A 1 218 ? -10.417 -8.409 0.213 1.00 97.81 218 ARG A N 1
ATOM 1640 C CA . ARG A 1 218 ? -10.288 -7.300 1.170 1.00 97.81 218 ARG A CA 1
ATOM 1641 C C . ARG A 1 218 ? -8.920 -6.641 1.108 1.00 97.81 218 ARG A C 1
ATOM 1643 O O . ARG A 1 218 ? -7.900 -7.296 0.905 1.00 97.81 218 ARG A O 1
ATOM 1650 N N . TYR A 1 219 ? -8.920 -5.334 1.327 1.00 98.38 219 TYR A N 1
ATOM 1651 C CA . TYR A 1 219 ? -7.747 -4.480 1.417 1.00 98.38 219 TYR A CA 1
ATOM 1652 C C . TYR A 1 219 ? -7.424 -4.221 2.877 1.00 98.38 219 TYR A C 1
ATOM 1654 O O . TYR A 1 219 ? -8.278 -3.747 3.616 1.00 98.38 219 TYR A O 1
ATOM 1662 N N . VAL A 1 220 ? -6.186 -4.485 3.273 1.00 98.25 220 VAL A N 1
ATOM 1663 C CA . VAL A 1 220 ? -5.636 -4.142 4.584 1.00 98.25 220 VAL A CA 1
ATOM 1664 C C . VAL A 1 220 ? -4.657 -2.990 4.391 1.00 98.25 220 VAL A C 1
ATOM 1666 O O . VAL A 1 220 ? -3.676 -3.125 3.661 1.00 98.25 220 VAL A O 1
ATOM 1669 N N . ARG A 1 221 ? -4.919 -1.829 4.998 1.00 98.06 221 ARG A N 1
ATOM 1670 C CA . ARG A 1 221 ? -4.060 -0.650 4.818 1.00 98.06 221 ARG A CA 1
ATOM 1671 C C . ARG A 1 221 ? -2.713 -0.818 5.529 1.00 98.06 221 ARG A C 1
ATOM 1673 O O . ARG A 1 221 ? -2.675 -1.024 6.737 1.00 98.06 221 ARG A O 1
ATOM 1680 N N . ALA A 1 222 ? -1.625 -0.669 4.778 1.00 97.88 222 ALA A N 1
ATOM 1681 C CA . ALA A 1 222 ? -0.249 -0.865 5.232 1.00 97.88 222 ALA A CA 1
ATOM 1682 C C . ALA A 1 222 ? 0.507 0.450 5.508 1.00 97.88 222 ALA A C 1
ATOM 1684 O O . ALA A 1 222 ? 1.522 0.427 6.197 1.00 97.88 222 ALA A O 1
ATOM 1685 N N . SER A 1 223 ? 0.025 1.597 5.009 1.00 97.69 223 SER A N 1
ATOM 1686 C CA . SER A 1 223 ? 0.634 2.915 5.260 1.00 97.69 223 SER A CA 1
ATOM 1687 C C . SER A 1 223 ? -0.374 3.983 5.697 1.00 97.69 223 SER A C 1
ATOM 1689 O O . SER A 1 223 ? -1.582 3.859 5.483 1.00 97.69 223 SER A O 1
ATOM 1691 N N . ARG A 1 224 ? 0.135 5.067 6.300 1.00 95.50 224 ARG A N 1
ATOM 1692 C CA . ARG A 1 224 ? -0.628 6.287 6.622 1.00 95.50 224 ARG A CA 1
ATOM 1693 C C . ARG A 1 224 ? 0.166 7.546 6.278 1.00 95.50 224 ARG A C 1
ATOM 1695 O O . ARG A 1 224 ? 0.528 8.329 7.148 1.00 95.50 224 ARG A O 1
ATOM 1702 N N . THR A 1 225 ? 0.397 7.743 4.990 1.00 96.00 225 THR A N 1
ATOM 1703 C CA . THR A 1 225 ? 1.130 8.885 4.413 1.00 96.00 225 THR A CA 1
ATOM 1704 C C . THR A 1 225 ? 0.250 10.122 4.200 1.00 96.00 225 THR A C 1
ATOM 1706 O O . THR A 1 225 ? 0.656 11.097 3.565 1.00 96.00 225 THR A O 1
ATOM 1709 N N . ASN A 1 226 ? -0.994 10.081 4.689 1.00 93.62 226 ASN A N 1
ATOM 1710 C CA . ASN A 1 226 ? -2.013 11.107 4.482 1.00 93.62 226 ASN A CA 1
ATOM 1711 C C . ASN A 1 226 ? -2.289 11.365 2.990 1.00 93.62 226 ASN A C 1
ATOM 1713 O O . ASN A 1 226 ? -2.502 12.503 2.572 1.00 93.62 226 ASN A O 1
ATOM 1717 N N . GLY A 1 227 ? -2.302 10.301 2.183 1.00 93.69 227 GLY A N 1
ATOM 1718 C CA . GLY A 1 227 ? -2.516 10.391 0.739 1.00 93.69 227 GLY A CA 1
ATOM 1719 C C . GLY A 1 227 ? -1.296 10.863 -0.055 1.00 93.69 227 GLY A C 1
ATOM 1720 O O . GLY A 1 227 ? -1.467 11.296 -1.195 1.00 93.69 227 GLY A O 1
ATOM 1721 N N . GLY A 1 228 ? -0.102 10.845 0.544 1.00 95.31 228 GLY A N 1
ATOM 1722 C CA . GLY A 1 228 ? 1.146 11.288 -0.077 1.00 95.31 228 GLY A CA 1
ATOM 1723 C C . GLY A 1 228 ? 1.920 10.186 -0.802 1.00 95.31 228 GLY A C 1
ATOM 1724 O O . GLY A 1 228 ? 2.864 10.497 -1.521 1.00 95.31 228 GLY A O 1
ATOM 1725 N N . LEU A 1 229 ? 1.572 8.909 -0.609 1.00 96.81 229 LEU A N 1
ATOM 1726 C CA . LEU A 1 229 ? 2.345 7.777 -1.124 1.00 96.81 229 LEU A CA 1
ATOM 1727 C C . LEU A 1 229 ? 2.332 7.727 -2.651 1.00 96.81 229 LEU A C 1
ATOM 1729 O O . LEU A 1 229 ? 1.270 7.697 -3.266 1.00 96.81 229 LEU A O 1
ATOM 1733 N N . ILE A 1 230 ? 3.505 7.644 -3.269 1.00 95.50 230 ILE A N 1
ATOM 1734 C CA . ILE A 1 230 ? 3.636 7.622 -4.734 1.00 95.50 230 ILE A CA 1
ATOM 1735 C C . ILE A 1 230 ? 4.053 6.268 -5.301 1.00 95.50 230 ILE A C 1
ATOM 1737 O O . ILE A 1 230 ? 3.714 5.931 -6.437 1.00 95.50 230 ILE A O 1
ATOM 1741 N N . GLY A 1 231 ? 4.757 5.474 -4.504 1.00 96.62 231 GLY A N 1
ATOM 1742 C CA . GLY A 1 231 ? 5.250 4.171 -4.902 1.00 96.62 231 GLY A CA 1
ATOM 1743 C C . GLY A 1 231 ? 6.071 3.524 -3.803 1.00 96.62 231 GLY A C 1
ATOM 1744 O O . GLY A 1 231 ? 6.362 4.144 -2.775 1.00 96.62 231 GLY A O 1
ATOM 1745 N N . TYR A 1 232 ? 6.453 2.275 -4.039 1.00 97.75 232 TYR A N 1
ATOM 1746 C CA . TYR A 1 232 ? 7.310 1.530 -3.133 1.00 97.75 232 TYR A CA 1
ATOM 1747 C C . TYR A 1 232 ? 8.349 0.674 -3.869 1.00 97.75 232 TYR A C 1
ATOM 1749 O O . TYR A 1 232 ? 8.156 0.254 -5.011 1.00 97.75 232 TYR A O 1
ATOM 1757 N N . ALA A 1 233 ? 9.450 0.408 -3.173 1.00 95.81 233 ALA A N 1
ATOM 1758 C CA . ALA A 1 233 ? 10.539 -0.482 -3.535 1.00 95.81 233 ALA A CA 1
ATOM 1759 C C . ALA A 1 233 ? 10.518 -1.722 -2.627 1.00 95.81 233 ALA A C 1
ATOM 1761 O O . ALA A 1 233 ? 10.246 -1.640 -1.426 1.00 95.81 233 ALA A O 1
ATOM 1762 N N . ARG A 1 234 ? 10.807 -2.889 -3.205 1.00 94.38 234 ARG A N 1
ATOM 1763 C CA . ARG A 1 234 ? 10.900 -4.169 -2.489 1.00 94.38 234 ARG A CA 1
ATOM 1764 C C . ARG A 1 234 ? 11.877 -5.085 -3.215 1.00 94.38 234 ARG A C 1
ATOM 1766 O O . ARG A 1 234 ? 11.865 -5.147 -4.443 1.00 94.38 234 ARG A O 1
ATOM 1773 N N . VAL A 1 235 ? 12.657 -5.844 -2.452 1.00 88.38 235 VAL A N 1
ATOM 1774 C CA . VAL A 1 235 ? 13.464 -6.958 -2.966 1.00 88.38 235 VAL A CA 1
ATOM 1775 C C . VAL A 1 235 ? 12.789 -8.279 -2.599 1.00 88.38 235 VAL A C 1
ATOM 1777 O O . VAL A 1 235 ? 12.206 -8.416 -1.523 1.00 88.38 235 VAL A O 1
ATOM 1780 N N . ALA A 1 236 ? 12.818 -9.250 -3.515 1.00 85.19 236 ALA A N 1
ATOM 1781 C CA . ALA A 1 236 ? 12.273 -10.580 -3.262 1.00 85.19 236 ALA A CA 1
ATOM 1782 C C . ALA A 1 236 ? 12.975 -11.232 -2.058 1.00 85.19 236 ALA A C 1
ATOM 1784 O O . ALA A 1 236 ? 14.192 -11.147 -1.927 1.00 85.19 236 ALA A O 1
ATOM 1785 N N . GLY A 1 237 ? 12.201 -11.867 -1.177 1.00 84.38 237 GLY A N 1
ATOM 1786 C CA . GLY A 1 237 ? 12.711 -12.492 0.049 1.00 84.38 237 GLY A CA 1
ATOM 1787 C C . GLY A 1 237 ? 12.887 -11.540 1.238 1.00 84.38 237 GLY A C 1
ATOM 1788 O O . GLY A 1 237 ? 12.832 -12.003 2.375 1.00 84.38 237 GLY A O 1
ATOM 1789 N N . ASP A 1 238 ? 13.001 -10.227 1.014 1.00 89.25 238 ASP A N 1
ATOM 1790 C CA . ASP A 1 238 ? 13.027 -9.253 2.108 1.00 89.25 238 ASP A CA 1
ATOM 1791 C C . ASP A 1 238 ? 11.606 -9.038 2.668 1.00 89.25 238 ASP A C 1
ATOM 1793 O O . ASP A 1 238 ? 10.607 -8.990 1.932 1.00 89.25 238 ASP A O 1
ATOM 1797 N N . GLN A 1 239 ? 11.520 -8.940 3.995 1.00 93.62 239 GLN A N 1
ATOM 1798 C CA . GLN A 1 239 ? 10.282 -8.640 4.719 1.00 93.62 239 GLN A CA 1
ATOM 1799 C C . GLN A 1 239 ? 10.046 -7.134 4.846 1.00 93.62 239 GLN A C 1
ATOM 1801 O O . GLN A 1 239 ? 9.058 -6.727 5.441 1.00 93.62 239 GLN A O 1
ATOM 1806 N N . ARG A 1 240 ? 10.920 -6.293 4.292 1.00 95.19 240 ARG A N 1
ATOM 1807 C CA . ARG A 1 240 ? 10.784 -4.841 4.318 1.00 95.19 240 ARG A CA 1
ATOM 1808 C C . ARG A 1 240 ? 10.321 -4.307 2.975 1.00 95.19 240 ARG A C 1
ATOM 1810 O O . ARG A 1 240 ? 10.725 -4.765 1.904 1.00 95.19 240 ARG A O 1
ATOM 1817 N N . VAL A 1 241 ? 9.502 -3.272 3.054 1.00 96.69 241 VAL A N 1
ATOM 1818 C CA . VAL A 1 241 ? 9.095 -2.441 1.924 1.00 96.69 241 VAL A CA 1
ATOM 1819 C C . VAL A 1 241 ? 9.529 -1.023 2.215 1.00 96.69 241 VAL A C 1
ATOM 1821 O O . VAL A 1 241 ? 9.237 -0.511 3.291 1.00 96.69 241 VAL A O 1
ATOM 1824 N N . LEU A 1 242 ? 10.200 -0.387 1.260 1.00 97.81 242 LEU A N 1
ATOM 1825 C CA . LEU A 1 242 ? 10.514 1.036 1.332 1.00 97.81 242 LEU A CA 1
ATOM 1826 C C . LEU A 1 242 ? 9.496 1.789 0.498 1.00 97.81 242 LEU A C 1
ATOM 1828 O O . LEU A 1 242 ? 9.185 1.359 -0.607 1.00 97.81 242 LEU A O 1
ATOM 1832 N N . TYR A 1 243 ? 8.993 2.914 0.978 1.00 98.12 243 TYR A N 1
ATOM 1833 C CA . TYR A 1 243 ? 8.068 3.739 0.211 1.00 98.12 243 TYR A CA 1
ATOM 1834 C C . TYR A 1 243 ? 8.522 5.189 0.184 1.00 98.12 243 TYR A C 1
ATOM 1836 O O . TYR A 1 243 ? 9.212 5.652 1.092 1.00 98.12 243 TYR A O 1
ATOM 1844 N N . ALA A 1 244 ? 8.105 5.898 -0.860 1.00 97.81 244 ALA A N 1
ATOM 1845 C CA . ALA A 1 244 ? 8.273 7.337 -0.971 1.00 97.81 244 ALA A CA 1
ATOM 1846 C C . ALA A 1 244 ? 6.904 8.021 -0.910 1.00 97.81 244 ALA A C 1
ATOM 1848 O O . ALA A 1 244 ? 5.914 7.529 -1.470 1.00 97.81 244 ALA A O 1
ATOM 1849 N N . SER A 1 245 ? 6.848 9.164 -0.235 1.00 97.25 245 SER A N 1
ATOM 1850 C CA . SER A 1 245 ? 5.663 10.006 -0.150 1.00 97.25 245 SER A CA 1
ATOM 1851 C C . SER A 1 245 ? 6.027 11.486 -0.286 1.00 97.25 245 SER A C 1
ATOM 1853 O O . SER A 1 245 ? 7.106 11.925 0.112 1.00 97.25 245 SER A O 1
ATOM 1855 N N . TYR A 1 246 ? 5.136 12.278 -0.876 1.00 96.38 246 TYR A N 1
ATOM 1856 C CA . TYR A 1 246 ? 5.241 13.734 -0.850 1.00 96.38 246 TYR A CA 1
ATOM 1857 C C . TYR A 1 246 ? 3.855 14.372 -0.878 1.00 96.38 246 TYR A C 1
ATOM 1859 O O . TYR A 1 246 ? 2.868 13.776 -1.304 1.00 96.38 246 TYR A O 1
ATOM 1867 N N . GLN A 1 247 ? 3.787 15.619 -0.421 1.00 95.25 247 GLN A N 1
ATOM 1868 C CA . GLN A 1 247 ? 2.561 16.421 -0.463 1.00 95.25 247 GLN A CA 1
ATOM 1869 C C . GLN A 1 247 ? 2.758 17.743 -1.194 1.00 95.25 247 GLN A C 1
ATOM 1871 O O . GLN A 1 247 ? 1.802 18.482 -1.400 1.00 95.25 247 GLN A O 1
ATOM 1876 N N . ARG A 1 248 ? 3.990 18.087 -1.579 1.00 94.69 248 ARG A N 1
ATOM 1877 C CA . ARG A 1 248 ? 4.291 19.335 -2.277 1.00 94.69 248 ARG A CA 1
ATOM 1878 C C . ARG A 1 248 ? 5.230 19.068 -3.437 1.00 94.69 248 ARG A C 1
ATOM 1880 O O . ARG A 1 248 ? 6.195 18.327 -3.293 1.00 94.69 248 ARG A O 1
ATOM 1887 N N . VAL A 1 249 ? 4.959 19.715 -4.561 1.00 94.44 249 VAL A N 1
ATOM 1888 C CA . VAL A 1 249 ? 5.856 19.753 -5.718 1.00 94.44 249 VAL A CA 1
ATOM 1889 C C . VAL A 1 249 ? 6.008 21.202 -6.152 1.00 94.44 249 VAL A C 1
ATOM 1891 O O . VAL A 1 249 ? 5.038 21.961 -6.144 1.00 94.44 249 VAL A O 1
ATOM 1894 N N . SER A 1 250 ? 7.230 21.600 -6.479 1.00 94.06 250 SER A N 1
ATOM 1895 C CA . SER A 1 250 ? 7.521 22.890 -7.083 1.00 94.06 250 SER A CA 1
ATOM 1896 C C . SER A 1 250 ? 7.755 22.706 -8.570 1.00 94.06 250 SER A C 1
ATOM 1898 O O . SER A 1 250 ? 8.596 21.908 -8.973 1.00 94.06 250 SER A O 1
ATOM 1900 N N . THR A 1 251 ? 6.989 23.431 -9.377 1.00 92.69 251 THR A N 1
ATOM 1901 C CA . THR A 1 251 ? 7.116 23.450 -10.838 1.00 92.69 251 THR A CA 1
ATOM 1902 C C . THR A 1 251 ? 7.565 24.848 -11.257 1.00 92.69 251 THR A C 1
ATOM 1904 O O . THR A 1 251 ? 6.746 25.772 -11.291 1.00 92.69 251 THR A O 1
ATOM 1907 N N . PRO A 1 252 ? 8.870 25.072 -11.478 1.00 91.56 252 PRO A N 1
ATOM 1908 C CA . PRO A 1 252 ? 9.346 26.383 -11.899 1.00 91.56 252 PRO A CA 1
ATOM 1909 C C . PRO A 1 252 ? 8.859 26.700 -13.319 1.00 91.56 252 PRO A C 1
ATOM 1911 O O . PRO A 1 252 ? 8.421 25.815 -14.050 1.00 91.56 252 PRO A O 1
ATOM 1914 N N . ALA A 1 253 ? 8.950 27.970 -13.720 1.00 89.81 253 ALA A N 1
ATOM 1915 C CA . ALA A 1 253 ? 8.714 28.349 -15.115 1.00 89.81 253 ALA A CA 1
ATOM 1916 C C . ALA A 1 253 ? 9.785 27.764 -16.056 1.00 89.81 253 ALA A C 1
ATOM 1918 O O . ALA A 1 253 ? 9.482 27.406 -17.189 1.00 89.81 253 ALA A O 1
ATOM 1919 N N . GLU A 1 254 ? 11.021 27.647 -15.563 1.00 90.31 254 GLU A N 1
ATOM 1920 C CA . GLU A 1 254 ? 12.162 27.060 -16.263 1.00 90.31 254 GLU A CA 1
ATOM 1921 C C . GLU A 1 254 ? 12.875 26.056 -15.346 1.00 90.31 254 GLU A C 1
ATOM 1923 O O . GLU A 1 254 ? 13.052 26.315 -14.153 1.00 90.31 254 GLU A O 1
ATOM 1928 N N . GLY A 1 255 ? 13.315 24.926 -15.903 1.00 90.19 255 GLY A N 1
ATOM 1929 C CA . GLY A 1 255 ? 13.992 23.851 -15.168 1.00 90.19 255 GLY A CA 1
ATOM 1930 C C . GLY A 1 255 ? 13.070 22.694 -14.771 1.00 90.19 255 GLY A C 1
ATOM 1931 O O . GLY A 1 255 ? 11.863 22.731 -14.999 1.00 90.19 255 GLY A O 1
ATOM 1932 N N . ALA A 1 256 ? 13.655 21.637 -14.200 1.00 91.38 256 ALA A N 1
ATOM 1933 C CA . ALA A 1 256 ? 12.895 20.453 -13.805 1.00 91.38 256 ALA A CA 1
ATOM 1934 C C . ALA A 1 256 ? 12.156 20.681 -12.472 1.00 91.38 256 ALA A C 1
ATOM 1936 O O . ALA A 1 256 ? 12.667 21.412 -11.612 1.00 91.38 256 ALA A O 1
ATOM 1937 N N . PRO A 1 257 ? 10.988 20.048 -12.258 1.00 93.44 257 PRO A N 1
ATOM 1938 C CA . PRO A 1 257 ? 10.300 20.132 -10.980 1.00 93.44 257 PRO A CA 1
ATOM 1939 C C . PRO A 1 257 ? 11.121 19.493 -9.853 1.00 93.44 257 PRO A C 1
ATOM 1941 O O . PRO A 1 257 ? 11.929 18.594 -10.085 1.00 93.44 257 PRO A O 1
ATOM 1944 N N . TRP A 1 258 ? 10.881 19.933 -8.621 1.00 95.69 258 TRP A N 1
ATOM 1945 C CA . TRP A 1 258 ? 11.490 19.351 -7.421 1.00 95.69 258 TRP A CA 1
ATOM 1946 C C . TRP A 1 258 ? 10.481 19.259 -6.277 1.00 95.69 258 TRP A C 1
ATOM 1948 O O . TRP A 1 258 ? 9.422 19.893 -6.289 1.00 95.69 258 TRP A O 1
ATOM 1958 N N . PHE A 1 259 ? 10.814 18.476 -5.261 1.00 96.50 259 PHE A N 1
ATOM 1959 C CA . PHE A 1 259 ? 10.032 18.267 -4.055 1.00 96.50 259 PHE A CA 1
ATOM 1960 C C . PHE A 1 259 ? 10.623 19.118 -2.929 1.00 96.50 259 PHE A C 1
ATOM 1962 O O . PHE A 1 259 ? 11.733 18.835 -2.480 1.00 96.50 259 PHE A O 1
ATOM 1969 N N . PRO A 1 260 ? 9.914 20.151 -2.435 1.00 97.06 260 PRO A N 1
ATOM 1970 C CA . PRO A 1 260 ? 10.375 20.907 -1.271 1.00 97.06 260 PRO A CA 1
ATOM 1971 C C . PRO A 1 260 ? 10.582 20.018 -0.041 1.00 97.06 260 PRO A C 1
ATOM 1973 O O . PRO A 1 260 ? 11.485 20.259 0.748 1.00 97.06 260 PRO A O 1
ATOM 1976 N N . GLU A 1 261 ? 9.743 18.991 0.098 1.00 97.25 261 GLU A N 1
ATOM 1977 C CA . GLU A 1 261 ? 9.876 17.942 1.101 1.00 97.25 261 GLU A CA 1
ATOM 1978 C C . GLU A 1 261 ? 9.422 16.615 0.482 1.00 97.25 261 GLU A C 1
ATOM 1980 O O . GLU A 1 261 ? 8.279 16.494 0.029 1.00 97.25 261 GLU A O 1
ATOM 1985 N N . LEU A 1 262 ? 10.318 15.632 0.471 1.00 97.62 262 LEU A N 1
ATOM 1986 C CA . LEU A 1 262 ? 10.045 14.247 0.112 1.00 97.62 262 LEU A CA 1
ATOM 1987 C C . LEU A 1 262 ? 10.325 13.371 1.330 1.00 97.62 262 LEU A C 1
ATOM 1989 O O . LEU A 1 262 ? 11.335 13.540 2.007 1.00 97.62 262 LEU A O 1
ATOM 1993 N N . ARG A 1 263 ? 9.440 12.424 1.614 1.00 98.06 263 ARG A N 1
ATOM 1994 C CA . ARG A 1 263 ? 9.544 11.521 2.758 1.00 98.06 263 ARG A CA 1
ATOM 1995 C C . ARG A 1 263 ? 9.778 10.099 2.282 1.00 98.06 263 ARG A C 1
ATOM 1997 O O . ARG A 1 263 ? 9.205 9.662 1.286 1.00 98.06 263 ARG A O 1
ATOM 2004 N N . VAL A 1 264 ? 10.615 9.381 3.015 1.00 98.19 264 VAL A N 1
ATOM 2005 C CA . VAL A 1 264 ? 10.884 7.961 2.812 1.00 98.19 264 VAL A CA 1
ATOM 2006 C C . VAL A 1 264 ? 10.554 7.223 4.094 1.00 98.19 264 VAL A C 1
ATOM 2008 O O . VAL A 1 264 ? 11.013 7.611 5.165 1.00 98.19 264 VAL A O 1
ATOM 2011 N N . GLY A 1 265 ? 9.794 6.142 3.994 1.00 97.44 265 GLY A N 1
ATOM 2012 C CA . GLY A 1 265 ? 9.496 5.274 5.126 1.00 97.44 265 GLY A CA 1
ATOM 2013 C C . GLY A 1 265 ? 9.762 3.811 4.808 1.00 97.44 265 GLY A C 1
ATOM 2014 O O . GLY A 1 265 ? 10.010 3.437 3.659 1.00 97.44 265 GLY A O 1
ATOM 2015 N N . ALA A 1 266 ? 9.686 2.984 5.845 1.00 97.25 266 ALA A N 1
ATOM 2016 C CA . ALA A 1 266 ? 9.731 1.538 5.723 1.00 97.25 266 ALA A CA 1
ATOM 2017 C C . ALA A 1 266 ? 8.552 0.883 6.434 1.00 97.25 266 ALA A C 1
ATOM 2019 O O . ALA A 1 266 ? 8.029 1.406 7.420 1.00 97.25 266 ALA A O 1
ATOM 2020 N N . ILE A 1 267 ? 8.160 -0.279 5.926 1.00 97.19 267 ILE A N 1
ATOM 2021 C CA . ILE A 1 267 ? 7.195 -1.177 6.551 1.00 97.19 267 ILE A CA 1
ATOM 2022 C C . ILE A 1 267 ? 7.871 -2.531 6.719 1.00 97.19 267 ILE A C 1
ATOM 2024 O O . ILE A 1 267 ? 8.352 -3.102 5.740 1.00 97.19 267 ILE A O 1
ATOM 2028 N N . ASP A 1 268 ? 7.893 -3.036 7.948 1.00 96.25 268 ASP A N 1
ATOM 2029 C CA . ASP A 1 268 ? 8.223 -4.423 8.253 1.00 96.25 268 ASP A CA 1
ATOM 2030 C C . ASP A 1 268 ? 6.951 -5.262 8.081 1.00 96.25 268 ASP A C 1
ATOM 2032 O O . ASP A 1 268 ? 6.034 -5.215 8.902 1.00 96.25 268 ASP A O 1
ATOM 2036 N N . LEU A 1 269 ? 6.880 -6.018 6.987 1.00 95.62 269 LEU A N 1
ATOM 2037 C CA . LEU A 1 269 ? 5.758 -6.900 6.669 1.00 95.62 269 LEU A CA 1
ATOM 2038 C C . LEU A 1 269 ? 5.633 -8.044 7.678 1.00 95.62 269 LEU A C 1
ATOM 2040 O O . LEU A 1 269 ? 4.529 -8.522 7.915 1.00 95.62 269 LEU A O 1
ATOM 2044 N N . GLY A 1 270 ? 6.747 -8.491 8.264 1.00 93.31 270 GLY A N 1
ATOM 2045 C CA . GLY A 1 270 ? 6.770 -9.587 9.225 1.00 93.31 270 GLY A CA 1
ATOM 2046 C C . GLY A 1 270 ? 6.158 -9.210 10.568 1.00 93.31 270 GLY A C 1
ATOM 2047 O O . GLY A 1 270 ? 5.546 -10.066 11.206 1.00 93.31 270 GLY A O 1
ATOM 2048 N N . ARG A 1 271 ? 6.304 -7.942 10.961 1.00 93.38 271 ARG A N 1
ATOM 2049 C CA . ARG A 1 271 ? 5.769 -7.386 12.212 1.00 93.38 271 ARG A CA 1
ATOM 2050 C C . ARG A 1 271 ? 4.495 -6.567 12.027 1.00 93.38 271 ARG A C 1
ATOM 2052 O O . ARG A 1 271 ? 3.794 -6.305 12.993 1.00 93.38 271 ARG A O 1
ATOM 2059 N N . GLY A 1 272 ? 4.191 -6.140 10.804 1.00 93.56 272 GLY A N 1
ATOM 2060 C CA . GLY A 1 272 ? 3.124 -5.172 10.565 1.00 93.56 272 GLY A CA 1
ATOM 2061 C C . GLY A 1 272 ? 3.430 -3.791 11.142 1.00 93.56 272 GLY A C 1
ATOM 2062 O O . GLY A 1 272 ? 2.523 -3.055 11.522 1.00 93.56 272 GLY A O 1
ATOM 2063 N N . GLU A 1 273 ? 4.707 -3.425 11.216 1.00 94.19 273 GLU A N 1
ATOM 2064 C CA . GLU A 1 273 ? 5.139 -2.161 11.803 1.00 94.19 273 GLU A CA 1
ATOM 2065 C C . GLU A 1 273 ? 5.580 -1.189 10.709 1.00 94.19 273 GLU A C 1
ATOM 2067 O O . GLU A 1 273 ? 6.378 -1.522 9.833 1.00 94.19 273 GLU A O 1
ATOM 2072 N N . MET A 1 274 ? 5.066 0.039 10.773 1.00 94.25 274 MET A N 1
ATOM 2073 C CA . MET A 1 274 ? 5.563 1.151 9.970 1.00 94.25 274 MET A CA 1
ATOM 2074 C C . MET A 1 274 ? 6.606 1.905 10.786 1.00 94.25 274 MET A C 1
ATOM 2076 O O . MET A 1 274 ? 6.342 2.319 11.915 1.00 94.25 274 MET A O 1
ATOM 2080 N N . ALA A 1 275 ? 7.780 2.091 10.205 1.00 93.94 275 ALA A N 1
ATOM 2081 C CA . ALA A 1 275 ? 8.854 2.813 10.851 1.00 93.94 275 ALA A CA 1
ATOM 2082 C C . ALA A 1 275 ? 8.724 4.333 10.640 1.00 93.94 275 ALA A C 1
ATOM 2084 O O . ALA A 1 275 ? 7.914 4.800 9.833 1.00 93.94 275 ALA A O 1
ATOM 2085 N N . THR A 1 276 ? 9.514 5.111 11.381 1.00 93.88 276 THR A N 1
ATOM 2086 C CA . THR A 1 276 ? 9.497 6.578 11.298 1.00 93.88 276 THR A CA 1
ATOM 2087 C C . THR A 1 276 ? 9.925 7.041 9.905 1.00 93.88 276 THR A C 1
ATOM 2089 O O . THR A 1 276 ? 10.964 6.616 9.405 1.00 93.88 276 THR A O 1
ATOM 2092 N N . GLU A 1 277 ? 9.147 7.929 9.281 1.00 96.44 277 GLU A N 1
ATOM 2093 C CA . GLU A 1 277 ? 9.523 8.532 7.999 1.00 96.44 277 GLU A CA 1
ATOM 2094 C C . GLU A 1 277 ? 10.724 9.478 8.157 1.00 96.44 277 GLU A C 1
ATOM 2096 O O . GLU A 1 277 ? 10.779 10.298 9.075 1.00 96.44 277 GLU A O 1
ATOM 2101 N N . ILE A 1 278 ? 11.651 9.409 7.206 1.00 97.56 278 ILE A N 1
ATOM 2102 C CA . ILE A 1 278 ? 12.800 10.303 7.069 1.00 97.56 278 ILE A CA 1
ATOM 2103 C C . ILE A 1 278 ? 12.470 11.325 5.982 1.00 97.56 278 ILE A C 1
ATOM 2105 O O . ILE A 1 278 ? 12.098 10.953 4.869 1.00 97.56 278 ILE A O 1
ATOM 2109 N N . ALA A 1 279 ? 12.590 12.613 6.302 1.00 97.50 279 ALA A N 1
ATOM 2110 C CA . ALA A 1 279 ? 12.319 13.702 5.370 1.00 97.50 279 ALA A CA 1
ATOM 2111 C C . ALA A 1 279 ? 13.608 14.219 4.717 1.00 97.50 279 ALA A C 1
ATOM 2113 O O . ALA A 1 279 ? 14.621 14.420 5.387 1.00 97.50 279 ALA A O 1
ATOM 2114 N N . PHE A 1 280 ? 13.527 14.488 3.419 1.00 97.62 280 PHE A N 1
ATOM 2115 C CA . PHE A 1 280 ? 14.562 15.087 2.589 1.00 97.62 280 PHE A CA 1
ATOM 2116 C C . PHE A 1 280 ? 14.017 16.367 1.957 1.00 97.62 280 PHE A C 1
ATOM 2118 O O . PHE A 1 280 ? 12.867 16.404 1.513 1.00 97.62 280 PHE A O 1
ATOM 2125 N N . SER A 1 281 ? 14.840 17.410 1.909 1.00 97.75 281 SER A N 1
ATOM 2126 C CA . SER A 1 281 ? 14.446 18.720 1.385 1.00 97.75 281 SER A CA 1
ATOM 2127 C C . SER A 1 281 ? 14.980 18.947 -0.020 1.00 97.75 281 SER A C 1
ATOM 2129 O O . SER A 1 281 ? 16.052 18.455 -0.365 1.00 97.75 281 SER A O 1
ATOM 2131 N N . ASP A 1 282 ? 14.238 19.731 -0.800 1.00 97.12 282 ASP A N 1
ATOM 2132 C CA . ASP A 1 282 ? 14.643 20.211 -2.126 1.00 97.12 282 ASP A CA 1
ATOM 2133 C C . ASP A 1 282 ? 15.147 19.096 -3.061 1.00 97.12 282 ASP A C 1
ATOM 2135 O O . ASP A 1 282 ? 16.139 19.249 -3.769 1.00 97.12 282 ASP A O 1
ATOM 2139 N N . VAL A 1 283 ? 14.455 17.957 -3.068 1.00 97.88 283 VAL A N 1
ATOM 2140 C CA . VAL A 1 283 ? 14.824 16.772 -3.853 1.00 97.88 283 VAL A CA 1
ATOM 2141 C C . VAL A 1 283 ? 14.360 16.945 -5.296 1.00 97.88 283 VAL A C 1
ATOM 2143 O O . VAL A 1 283 ? 13.168 17.087 -5.544 1.00 97.88 283 VAL A O 1
ATOM 2146 N N . GLN A 1 284 ? 15.272 16.912 -6.262 1.00 96.69 284 GLN A N 1
ATOM 2147 C CA . GLN A 1 284 ? 14.937 16.889 -7.689 1.00 96.69 284 GLN A CA 1
ATOM 2148 C C . GLN A 1 284 ? 14.730 15.451 -8.180 1.00 96.69 284 GLN A C 1
ATOM 2150 O O . GLN A 1 284 ? 13.771 15.165 -8.898 1.00 96.69 284 GLN A O 1
ATOM 2155 N N . GLU A 1 285 ? 15.608 14.543 -7.750 1.00 96.81 285 GLU A N 1
ATOM 2156 C CA . GLU A 1 285 ? 15.568 13.121 -8.091 1.00 96.81 285 GLU A CA 1
ATOM 2157 C C . GLU A 1 285 ? 15.844 12.273 -6.853 1.00 96.81 285 GLU A C 1
ATOM 2159 O O . GLU A 1 285 ? 16.684 12.624 -6.025 1.00 96.81 285 GLU A O 1
ATOM 2164 N N . LEU A 1 286 ? 15.151 11.144 -6.746 1.00 97.44 286 LEU A N 1
ATOM 2165 C CA . LEU A 1 286 ? 15.350 10.134 -5.715 1.00 97.44 286 LEU A CA 1
ATOM 2166 C C . LEU A 1 286 ? 15.415 8.757 -6.368 1.00 97.44 286 LEU A C 1
ATOM 2168 O O . LEU A 1 286 ? 14.538 8.390 -7.138 1.00 97.44 286 LEU A O 1
ATOM 2172 N N . GLU A 1 287 ? 16.388 7.961 -5.969 1.00 97.00 287 GLU A N 1
ATOM 2173 C CA . GLU A 1 287 ? 16.437 6.521 -6.155 1.00 97.00 287 GLU A CA 1
ATOM 2174 C C . GLU A 1 287 ? 16.399 5.877 -4.762 1.00 97.00 287 GLU A C 1
ATOM 2176 O O . GLU A 1 287 ? 17.277 6.108 -3.930 1.00 97.00 287 GLU A O 1
ATOM 2181 N N . LEU A 1 288 ? 15.350 5.107 -4.480 1.00 97.31 288 LEU A N 1
ATOM 2182 C CA . LEU A 1 288 ? 15.102 4.457 -3.192 1.00 97.31 288 LEU A CA 1
ATOM 2183 C C . LEU A 1 288 ? 15.175 2.942 -3.363 1.00 97.31 288 LEU A C 1
ATOM 2185 O O . LEU A 1 288 ? 14.377 2.388 -4.109 1.00 97.31 288 LEU A O 1
ATOM 2189 N N . GLY A 1 289 ? 16.049 2.248 -2.641 1.00 96.44 289 GLY A N 1
ATOM 2190 C CA . GLY A 1 289 ? 16.170 0.796 -2.767 1.00 96.44 289 GLY A CA 1
ATOM 2191 C C . GLY A 1 289 ? 17.046 0.174 -1.690 1.00 96.44 289 GLY A C 1
ATOM 2192 O O . GLY A 1 289 ? 17.172 0.705 -0.589 1.00 96.44 289 GLY A O 1
ATOM 2193 N N . PHE A 1 290 ? 17.641 -0.973 -2.001 1.00 95.38 290 PHE A N 1
ATOM 2194 C CA . PHE A 1 290 ? 18.468 -1.718 -1.055 1.00 95.38 290 PHE A CA 1
ATOM 2195 C C . PHE A 1 290 ? 19.894 -1.832 -1.575 1.00 95.38 290 PHE A C 1
ATOM 2197 O O . PHE A 1 290 ? 20.120 -2.356 -2.665 1.00 95.38 290 PHE A O 1
ATOM 2204 N N . LEU A 1 291 ? 20.851 -1.362 -0.785 1.00 94.25 291 LEU A N 1
ATOM 2205 C CA . LEU A 1 291 ? 22.266 -1.555 -1.055 1.00 94.25 291 LEU A CA 1
ATOM 2206 C C . LEU A 1 291 ? 22.695 -2.894 -0.461 1.00 94.25 291 LEU A C 1
ATOM 2208 O O . LEU A 1 291 ? 22.427 -3.173 0.706 1.00 94.25 291 LEU A O 1
ATOM 2212 N N . GLU A 1 292 ? 23.340 -3.732 -1.262 1.00 92.31 292 GLU A N 1
ATOM 2213 C CA . GLU A 1 292 ? 23.952 -4.956 -0.758 1.00 92.31 292 GLU A CA 1
ATOM 2214 C C . GLU A 1 292 ? 25.298 -4.609 -0.125 1.00 92.31 292 GLU A C 1
ATOM 2216 O O . GLU A 1 292 ? 26.224 -4.162 -0.803 1.00 92.31 292 GLU A O 1
ATOM 2221 N N . MET A 1 293 ? 25.388 -4.784 1.190 1.00 89.31 293 MET A N 1
ATOM 2222 C CA . MET A 1 293 ? 26.624 -4.614 1.935 1.00 89.31 293 MET A CA 1
ATOM 2223 C C . MET A 1 293 ? 27.292 -5.978 2.075 1.00 89.31 293 MET A C 1
ATOM 2225 O O . MET A 1 293 ? 26.727 -6.906 2.659 1.00 89.31 293 MET A O 1
ATOM 2229 N N . VAL A 1 294 ? 28.502 -6.092 1.533 1.00 85.62 294 VAL A N 1
ATOM 2230 C CA . VAL A 1 294 ? 29.396 -7.202 1.856 1.00 85.62 294 VAL A CA 1
ATOM 2231 C C . VAL A 1 294 ? 29.975 -6.877 3.225 1.00 85.62 294 VAL A C 1
ATOM 2233 O O . VAL A 1 294 ? 30.698 -5.890 3.362 1.00 85.62 294 VAL A O 1
ATOM 2236 N N . GLU A 1 295 ? 29.608 -7.647 4.249 1.00 80.12 295 GLU A N 1
ATOM 2237 C CA . GLU A 1 295 ? 30.283 -7.540 5.540 1.00 80.12 295 GLU A CA 1
ATOM 2238 C C . GLU A 1 295 ? 31.768 -7.806 5.306 1.00 80.12 295 GLU A C 1
ATOM 2240 O O . GLU A 1 295 ? 32.125 -8.854 4.773 1.00 80.12 295 GLU A O 1
ATOM 2245 N N . ASP A 1 296 ? 32.627 -6.844 5.648 1.00 77.94 296 ASP A N 1
ATOM 2246 C CA . ASP A 1 296 ? 34.066 -7.074 5.628 1.00 77.94 296 ASP A CA 1
ATOM 2247 C C . ASP A 1 296 ? 34.380 -8.069 6.754 1.00 77.94 296 ASP A C 1
ATOM 2249 O O . ASP A 1 296 ? 34.310 -7.692 7.932 1.00 77.94 296 ASP A O 1
ATOM 2253 N N . PRO A 1 297 ? 34.717 -9.336 6.440 1.00 72.75 297 PRO A N 1
ATOM 2254 C CA . PRO A 1 297 ? 34.969 -10.333 7.472 1.00 72.75 297 PRO A CA 1
ATOM 2255 C C . PRO A 1 297 ? 36.162 -9.944 8.361 1.00 72.75 297 PRO A C 1
ATOM 2257 O O . PRO A 1 297 ? 36.298 -10.477 9.461 1.00 72.75 297 PRO A O 1
ATOM 2260 N N . ALA A 1 298 ? 37.016 -9.005 7.926 1.00 75.94 298 ALA A N 1
ATOM 2261 C CA . ALA A 1 298 ? 38.153 -8.524 8.702 1.00 75.94 298 ALA A CA 1
ATOM 2262 C C . ALA A 1 298 ? 37.778 -7.488 9.781 1.00 75.94 298 ALA A C 1
ATOM 2264 O O . ALA A 1 298 ? 38.528 -7.330 10.743 1.00 75.94 298 ALA A O 1
ATOM 2265 N N . ALA A 1 299 ? 36.626 -6.815 9.682 1.00 67.38 299 ALA A N 1
ATOM 2266 C CA . ALA A 1 299 ? 36.218 -5.783 10.643 1.00 67.38 299 ALA A CA 1
ATOM 2267 C C . ALA A 1 299 ? 35.596 -6.350 11.941 1.00 67.38 299 ALA A C 1
ATOM 2269 O O . ALA A 1 299 ? 35.379 -5.612 12.901 1.00 67.38 299 ALA A O 1
ATOM 2270 N N . GLY A 1 300 ? 35.324 -7.660 11.996 1.00 60.44 300 GLY A N 1
ATOM 2271 C CA . GLY A 1 300 ? 34.595 -8.314 13.090 1.00 60.44 300 GLY A CA 1
ATOM 2272 C C . GLY A 1 300 ? 35.427 -8.900 14.241 1.00 60.44 300 GLY A C 1
ATOM 2273 O O . GLY A 1 300 ? 34.853 -9.583 15.085 1.00 60.44 300 GLY A O 1
ATOM 2274 N N . SER A 1 301 ? 36.749 -8.690 14.313 1.00 51.47 301 SER A N 1
ATOM 2275 C CA . SER A 1 301 ? 37.613 -9.408 15.278 1.00 51.47 301 SER A CA 1
ATOM 2276 C C . SER A 1 301 ? 38.508 -8.524 16.166 1.00 51.47 301 SER A C 1
ATOM 2278 O O . SER A 1 301 ? 39.641 -8.894 16.468 1.00 51.47 301 SER A O 1
ATOM 2280 N N . GLU A 1 302 ? 37.995 -7.405 16.675 1.00 51.53 302 GLU A N 1
ATOM 2281 C CA . GLU A 1 302 ? 38.534 -6.780 17.897 1.00 51.53 302 GLU A CA 1
ATOM 2282 C C . GLU A 1 302 ? 37.434 -6.639 18.959 1.00 51.53 302 GLU A C 1
ATOM 2284 O O . GLU A 1 302 ? 37.122 -5.557 19.450 1.00 51.53 302 GLU A O 1
ATOM 2289 N N . ALA A 1 303 ? 36.823 -7.762 19.343 1.00 54.72 303 ALA A N 1
ATOM 2290 C CA . ALA A 1 303 ? 36.151 -7.826 20.636 1.00 54.72 303 ALA A CA 1
ATOM 2291 C C . ALA A 1 303 ? 37.238 -7.833 21.735 1.00 54.72 303 ALA A C 1
ATOM 2293 O O . ALA A 1 303 ? 38.100 -8.717 21.718 1.00 54.72 303 ALA A O 1
ATOM 2294 N N . PRO A 1 304 ? 37.249 -6.881 22.687 1.00 53.25 304 PRO A N 1
ATOM 2295 C CA . PRO A 1 304 ? 38.218 -6.886 23.778 1.00 53.25 304 PRO A CA 1
ATOM 2296 C C . PRO A 1 304 ? 38.038 -8.161 24.611 1.00 53.25 304 PRO A C 1
ATOM 2298 O O . PRO A 1 304 ? 36.947 -8.451 25.101 1.00 53.25 304 PRO A O 1
ATOM 2301 N N . GLY A 1 305 ? 39.115 -8.943 24.722 1.00 47.91 305 GLY A N 1
ATOM 2302 C CA . GLY A 1 305 ? 39.110 -10.284 25.298 1.00 47.91 305 GLY A CA 1
ATOM 2303 C C . GLY A 1 305 ? 38.482 -10.358 26.691 1.00 47.91 305 GLY A C 1
ATOM 2304 O O . GLY A 1 305 ? 38.998 -9.790 27.653 1.00 47.91 305 GLY A O 1
ATOM 2305 N N . ALA A 1 306 ? 37.403 -11.131 26.805 1.00 46.22 306 ALA A N 1
ATOM 2306 C CA . ALA A 1 306 ? 36.934 -11.662 28.075 1.00 46.22 306 ALA A CA 1
ATOM 2307 C C . ALA A 1 306 ? 37.760 -12.920 28.421 1.00 46.22 306 ALA A C 1
ATOM 2309 O O . ALA A 1 306 ? 37.829 -13.844 27.603 1.00 46.22 306 ALA A O 1
ATOM 2310 N N . PRO A 1 307 ? 38.409 -12.998 29.595 1.00 55.41 307 PRO A N 1
ATOM 2311 C CA . PRO A 1 307 ? 39.183 -14.171 29.969 1.00 55.41 307 PRO A CA 1
ATOM 2312 C C . PRO A 1 307 ? 38.271 -15.305 30.461 1.00 55.41 307 PRO A C 1
ATOM 2314 O O . PRO A 1 307 ? 37.592 -15.172 31.471 1.00 55.41 307 PRO A O 1
ATOM 2317 N N . GLY A 1 308 ? 38.342 -16.441 29.762 1.00 50.59 308 GLY A N 1
ATOM 2318 C CA . GLY A 1 308 ? 38.288 -17.794 30.325 1.00 50.59 308 GLY A CA 1
ATOM 2319 C C . GLY A 1 308 ? 36.962 -18.318 30.892 1.00 50.59 308 GLY A C 1
ATOM 2320 O O . GLY A 1 308 ? 36.605 -18.036 32.027 1.00 50.59 308 GLY A O 1
ATOM 2321 N N . SER A 1 309 ? 36.360 -19.286 30.197 1.00 43.78 309 SER A N 1
ATOM 2322 C CA . SER A 1 309 ? 35.978 -20.555 30.837 1.00 43.78 309 SER A CA 1
ATOM 2323 C C . SER A 1 309 ? 35.894 -21.659 29.782 1.00 43.78 309 SER A C 1
ATOM 2325 O O . SER A 1 309 ? 35.206 -21.532 28.774 1.00 43.78 309 SER A O 1
ATOM 2327 N N . VAL A 1 310 ? 36.676 -22.716 29.991 1.00 46.44 310 VAL A N 1
ATOM 2328 C CA . VAL A 1 310 ? 36.643 -23.948 29.201 1.00 46.44 310 VAL A CA 1
ATOM 2329 C C . VAL A 1 310 ? 35.556 -24.827 29.808 1.00 46.44 310 VAL A C 1
ATOM 2331 O O . VAL A 1 310 ? 35.544 -25.047 31.019 1.00 46.44 310 VAL A O 1
ATOM 2334 N N . SER A 1 311 ? 34.637 -25.332 28.993 1.00 47.62 311 SER A N 1
ATOM 2335 C CA . SER A 1 311 ? 33.763 -26.440 29.375 1.00 47.62 311 SER A CA 1
ATOM 2336 C C . SER A 1 311 ? 33.604 -27.378 28.188 1.00 47.62 311 SER A C 1
ATOM 2338 O O . SER A 1 311 ? 32.966 -27.048 27.192 1.00 47.62 311 SER A O 1
ATOM 2340 N N . ASP A 1 312 ? 34.239 -28.541 28.325 1.00 52.00 312 ASP A N 1
ATOM 2341 C CA . ASP A 1 312 ? 34.019 -29.739 27.526 1.00 52.00 312 ASP A CA 1
ATOM 2342 C C . ASP A 1 312 ? 32.559 -30.189 27.644 1.00 52.00 312 ASP A C 1
ATOM 2344 O O . ASP A 1 312 ? 32.067 -30.340 28.764 1.00 52.00 312 ASP A O 1
ATOM 2348 N N . SER A 1 313 ? 31.890 -30.491 26.524 1.00 42.44 313 SER A N 1
ATOM 2349 C CA . SER A 1 313 ? 30.893 -31.575 26.463 1.00 42.44 313 SER A CA 1
ATOM 2350 C C . SER A 1 313 ? 30.433 -31.930 25.044 1.00 42.44 313 SER A C 1
ATOM 2352 O O . SER A 1 313 ? 29.760 -31.161 24.370 1.00 42.44 313 SER A O 1
ATOM 2354 N N . ALA A 1 314 ? 30.760 -33.178 24.700 1.00 40.59 314 ALA A N 1
ATOM 2355 C CA . ALA A 1 314 ? 29.927 -34.221 24.096 1.00 40.59 314 ALA A CA 1
ATOM 2356 C C . ALA A 1 314 ? 29.334 -34.049 22.682 1.00 40.59 314 ALA A C 1
ATOM 2358 O O . ALA A 1 314 ? 28.454 -33.245 22.397 1.00 40.59 314 ALA A O 1
ATOM 2359 N N . ALA A 1 315 ? 29.776 -34.983 21.837 1.00 46.06 315 ALA A N 1
ATOM 2360 C CA . ALA A 1 315 ? 29.326 -35.273 20.490 1.00 46.06 315 ALA A CA 1
ATOM 2361 C C . ALA A 1 315 ? 27.847 -35.694 20.405 1.00 46.06 315 ALA A C 1
ATOM 2363 O O . ALA A 1 315 ? 27.406 -36.616 21.090 1.00 46.06 315 ALA A O 1
ATOM 2364 N N . GLY A 1 316 ? 27.128 -35.091 19.456 1.00 36.56 316 GLY A N 1
ATOM 2365 C CA . GLY A 1 316 ? 25.858 -35.573 18.920 1.00 36.56 316 GLY A CA 1
ATOM 2366 C C . GLY A 1 316 ? 25.896 -35.488 17.395 1.00 36.56 316 GLY A C 1
ATOM 2367 O O . GLY A 1 316 ? 26.035 -34.407 16.834 1.00 36.56 316 GLY A O 1
ATOM 2368 N N . SER A 1 317 ? 25.838 -36.640 16.727 1.00 42.84 317 SER A N 1
ATOM 2369 C CA . SER A 1 317 ? 2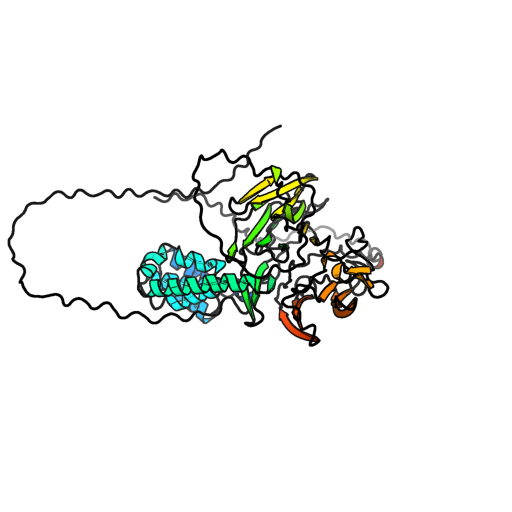5.842 -36.756 15.264 1.00 42.84 317 SER A CA 1
ATOM 2370 C C . SER A 1 317 ? 24.515 -36.264 14.675 1.00 42.84 317 SER A C 1
ATOM 2372 O O . SER A 1 317 ? 23.463 -36.779 15.049 1.00 42.84 317 SER A O 1
ATOM 2374 N N . ALA A 1 318 ? 24.562 -35.313 13.739 1.00 41.19 318 ALA A N 1
ATOM 2375 C CA . ALA A 1 318 ? 23.414 -34.877 12.938 1.00 41.19 318 ALA A CA 1
ATOM 2376 C C . ALA A 1 318 ? 23.469 -35.481 11.515 1.00 41.19 318 ALA A C 1
ATOM 2378 O O . ALA A 1 318 ? 24.566 -35.684 10.987 1.00 41.19 318 ALA A O 1
ATOM 2379 N N . PRO A 1 319 ? 22.318 -35.786 10.882 1.00 47.50 319 PRO A N 1
ATOM 2380 C CA . PRO A 1 319 ? 22.267 -36.485 9.602 1.00 47.50 319 PRO A CA 1
ATOM 2381 C C . PRO A 1 319 ? 22.311 -35.536 8.391 1.00 47.50 319 PRO A C 1
ATOM 2383 O O . PRO A 1 319 ? 21.692 -34.478 8.394 1.00 47.50 319 PRO A O 1
ATOM 2386 N N . GLY A 1 320 ? 22.966 -35.996 7.318 1.00 40.28 320 GLY A N 1
ATOM 2387 C CA . GLY A 1 320 ? 22.622 -35.670 5.926 1.00 40.28 320 GLY A CA 1
ATOM 2388 C C . GLY A 1 320 ? 23.018 -34.289 5.398 1.00 40.28 320 GLY A C 1
ATOM 2389 O O . GLY A 1 320 ? 22.159 -33.448 5.156 1.00 40.28 320 GLY A O 1
ATOM 2390 N N . SER A 1 321 ? 24.305 -34.081 5.114 1.00 37.81 321 SER A N 1
ATOM 2391 C CA . SER A 1 321 ? 24.781 -32.950 4.307 1.00 37.81 321 SER A CA 1
ATOM 2392 C C . SER A 1 321 ? 24.221 -33.022 2.879 1.00 37.81 321 SER A C 1
ATOM 2394 O O . SER A 1 321 ? 24.480 -33.987 2.162 1.00 37.81 321 SER A O 1
ATOM 2396 N N . VAL A 1 322 ? 23.482 -31.994 2.452 1.00 43.97 322 VAL A N 1
ATOM 2397 C CA . VAL A 1 322 ? 23.086 -31.793 1.048 1.00 43.97 322 VAL A CA 1
ATOM 2398 C C . VAL A 1 322 ? 24.340 -31.390 0.250 1.00 43.97 322 VAL A C 1
ATOM 2400 O O . VAL A 1 322 ? 24.906 -30.331 0.526 1.00 43.97 322 VAL A O 1
ATOM 2403 N N . PRO A 1 323 ? 24.816 -32.187 -0.724 1.00 40.12 323 PRO A N 1
ATOM 2404 C CA . PRO A 1 323 ? 25.956 -31.813 -1.550 1.00 40.12 323 PRO A CA 1
ATOM 2405 C C . PRO A 1 323 ? 25.489 -30.866 -2.663 1.00 40.12 323 PRO A C 1
ATOM 2407 O O . PRO A 1 323 ? 24.746 -31.281 -3.550 1.00 40.12 323 PRO A O 1
ATOM 2410 N N . GLY A 1 324 ? 25.913 -29.597 -2.630 1.00 47.03 324 GLY A N 1
ATOM 2411 C CA . GLY A 1 324 ? 25.681 -28.671 -3.750 1.00 47.03 324 GLY A CA 1
ATOM 2412 C C . GLY A 1 324 ? 25.749 -27.170 -3.458 1.00 47.03 324 GLY A C 1
ATOM 2413 O O . GLY A 1 324 ? 25.875 -26.399 -4.403 1.00 47.03 324 GLY A O 1
ATOM 2414 N N . ALA A 1 325 ? 25.705 -26.727 -2.198 1.00 43.59 325 ALA A N 1
ATOM 2415 C CA . ALA A 1 325 ? 25.889 -25.310 -1.878 1.00 43.59 325 ALA A CA 1
ATOM 2416 C C . ALA A 1 325 ? 27.385 -24.963 -1.945 1.00 43.59 325 ALA A C 1
ATOM 2418 O O . ALA A 1 325 ? 28.155 -25.296 -1.045 1.00 43.59 325 ALA A O 1
ATOM 2419 N N . THR A 1 326 ? 27.824 -24.352 -3.046 1.00 49.50 326 THR A N 1
ATOM 2420 C CA . THR A 1 326 ? 29.178 -23.798 -3.161 1.00 49.50 326 THR A CA 1
ATOM 2421 C C . THR A 1 326 ? 29.387 -22.767 -2.056 1.00 49.50 326 THR A C 1
ATOM 2423 O O . THR A 1 326 ? 28.606 -21.829 -1.933 1.00 49.50 326 THR A O 1
ATOM 2426 N N . ALA A 1 327 ? 30.434 -22.948 -1.253 1.00 47.53 327 ALA A N 1
ATOM 2427 C CA . ALA A 1 327 ? 30.726 -22.207 -0.023 1.00 47.53 327 ALA A CA 1
ATOM 2428 C C . ALA A 1 327 ? 31.119 -20.718 -0.214 1.00 47.53 327 ALA A C 1
ATOM 2430 O O . ALA A 1 327 ? 31.906 -20.192 0.564 1.00 47.53 327 ALA A O 1
ATOM 2431 N N . GLY A 1 328 ? 30.609 -20.040 -1.247 1.00 52.47 328 GLY A N 1
ATOM 2432 C CA . GLY A 1 328 ? 30.995 -18.674 -1.615 1.00 52.47 328 GLY A CA 1
ATOM 2433 C C . GLY A 1 328 ? 29.848 -17.685 -1.822 1.00 52.47 328 GLY A C 1
ATOM 2434 O O . GLY A 1 328 ? 30.128 -16.563 -2.214 1.00 52.47 328 GLY A O 1
ATOM 2435 N N . ASP A 1 329 ? 28.593 -18.070 -1.577 1.00 61.94 329 ASP A N 1
ATOM 2436 C CA . ASP A 1 329 ? 27.425 -17.222 -1.860 1.00 61.94 329 ASP A CA 1
ATOM 2437 C C . ASP A 1 329 ? 26.634 -16.951 -0.571 1.00 61.94 329 ASP A C 1
ATOM 2439 O O . ASP A 1 329 ? 25.489 -17.374 -0.409 1.00 61.94 329 ASP A O 1
ATOM 2443 N N . GLN A 1 330 ? 27.287 -16.330 0.419 1.00 66.38 330 GLN A N 1
ATOM 2444 C CA . GLN A 1 330 ? 26.527 -15.759 1.528 1.00 66.38 330 GLN A CA 1
ATOM 2445 C C . GLN A 1 330 ? 25.812 -14.514 1.000 1.00 66.38 330 GLN A C 1
ATOM 2447 O O . GLN A 1 330 ? 26.490 -13.603 0.518 1.00 66.38 330 GLN A O 1
ATOM 2452 N N . PRO A 1 331 ? 24.470 -14.464 1.051 1.00 77.12 331 PRO A N 1
ATOM 2453 C CA . PRO A 1 331 ? 23.744 -13.297 0.585 1.00 77.12 331 PRO A CA 1
ATOM 2454 C C . PRO A 1 331 ? 24.181 -12.092 1.419 1.00 77.12 331 PRO A C 1
ATOM 2456 O O . PRO A 1 331 ? 24.140 -12.143 2.649 1.00 77.12 331 PRO A O 1
ATOM 2459 N N . GLY A 1 332 ? 24.617 -11.022 0.751 1.00 86.00 332 GLY A N 1
ATOM 2460 C CA . GLY A 1 332 ? 24.986 -9.790 1.434 1.00 86.00 332 GLY A CA 1
ATOM 2461 C C . GLY A 1 332 ? 23.805 -9.222 2.221 1.00 86.00 332 GLY A C 1
ATOM 2462 O O . GLY A 1 332 ? 22.635 -9.449 1.889 1.00 86.00 332 GLY A O 1
ATOM 2463 N N . VAL A 1 333 ? 24.103 -8.457 3.269 1.00 91.44 333 VAL A N 1
ATOM 2464 C CA . VAL A 1 333 ? 23.060 -7.790 4.050 1.00 91.44 333 VAL A CA 1
ATOM 2465 C C . VAL A 1 333 ? 22.468 -6.671 3.201 1.00 91.44 333 VAL A C 1
ATOM 2467 O O . VAL A 1 333 ? 23.164 -5.745 2.786 1.00 91.44 333 VAL A O 1
ATOM 2470 N N . LEU A 1 334 ? 21.165 -6.747 2.939 1.00 93.38 334 LEU A N 1
ATOM 2471 C CA . LEU A 1 334 ? 20.439 -5.685 2.252 1.00 93.38 334 LEU A CA 1
ATOM 2472 C C . LEU A 1 334 ? 20.162 -4.542 3.230 1.00 93.38 334 LEU A C 1
ATOM 2474 O O . LEU A 1 334 ? 19.429 -4.708 4.210 1.00 93.38 334 LEU A O 1
ATOM 2478 N N . VAL A 1 335 ? 20.717 -3.368 2.951 1.00 95.19 335 VAL A N 1
ATOM 2479 C CA . VAL A 1 335 ? 20.541 -2.167 3.770 1.00 95.19 335 VAL A CA 1
ATOM 2480 C C . VAL A 1 335 ? 19.684 -1.153 3.010 1.00 95.19 335 VAL A C 1
ATOM 2482 O O . VAL A 1 335 ? 20.058 -0.743 1.906 1.00 95.19 335 VAL A O 1
ATOM 2485 N N . PRO A 1 336 ? 18.539 -0.719 3.567 1.00 96.75 336 PRO A N 1
ATOM 2486 C CA . PRO A 1 336 ? 17.739 0.350 2.986 1.00 96.75 336 PRO A CA 1
ATOM 2487 C C . PRO A 1 336 ? 18.579 1.593 2.721 1.00 96.75 336 PRO A C 1
ATOM 2489 O O . PRO A 1 336 ? 19.303 2.051 3.604 1.00 96.75 336 PRO A O 1
ATOM 2492 N N . SER A 1 337 ? 18.514 2.115 1.504 1.00 97.44 337 SER A N 1
ATOM 2493 C CA . SER A 1 337 ? 19.391 3.193 1.057 1.00 97.44 337 SER A CA 1
ATOM 2494 C C . SER A 1 337 ? 18.698 4.109 0.056 1.00 97.44 337 SER A C 1
ATOM 2496 O O . SER A 1 337 ? 17.756 3.714 -0.636 1.00 97.44 337 SER A O 1
ATOM 2498 N N . VAL A 1 338 ? 19.201 5.337 -0.030 1.00 97.56 338 VAL A N 1
ATOM 2499 C CA . VAL A 1 338 ? 18.794 6.338 -1.016 1.00 97.56 338 VAL A CA 1
ATOM 2500 C C . VAL A 1 338 ? 19.999 6.883 -1.762 1.00 97.56 338 VAL A C 1
ATOM 2502 O O . VAL A 1 338 ? 21.081 7.052 -1.194 1.00 97.56 338 VAL A O 1
ATOM 2505 N N . ARG A 1 339 ? 19.771 7.227 -3.024 1.00 97.25 339 ARG A N 1
ATOM 2506 C CA . ARG A 1 339 ? 20.575 8.170 -3.795 1.00 97.25 339 ARG A CA 1
ATOM 2507 C C . ARG A 1 339 ? 19.645 9.305 -4.195 1.00 97.25 339 ARG A C 1
ATOM 2509 O O . ARG A 1 339 ? 18.562 9.047 -4.704 1.00 97.25 339 ARG A O 1
ATOM 2516 N N . LEU A 1 340 ? 20.021 10.545 -3.937 1.00 97.12 340 LEU A N 1
ATOM 2517 C CA . LEU A 1 340 ? 19.202 11.693 -4.307 1.00 97.12 340 LEU A CA 1
ATOM 2518 C C . LEU A 1 340 ? 20.048 12.777 -4.955 1.00 97.12 340 LEU A C 1
ATOM 2520 O O . LEU A 1 340 ? 21.231 12.915 -4.648 1.00 97.12 340 LEU A O 1
ATOM 2524 N N . ARG A 1 341 ? 19.417 13.545 -5.838 1.00 97.62 341 ARG A N 1
ATOM 2525 C CA . ARG A 1 341 ? 19.962 14.767 -6.421 1.00 97.62 341 ARG A CA 1
ATOM 2526 C C . ARG A 1 341 ? 19.108 15.930 -5.948 1.00 97.62 341 ARG A C 1
ATOM 2528 O O . ARG A 1 341 ? 17.889 15.914 -6.132 1.00 97.62 341 ARG A O 1
ATOM 2535 N N . THR A 1 342 ? 19.719 16.911 -5.296 1.00 97.56 342 THR A N 1
ATOM 2536 C CA . THR A 1 342 ? 19.007 18.101 -4.822 1.00 97.56 342 THR A CA 1
ATOM 2537 C C . THR A 1 342 ? 18.741 19.065 -5.976 1.00 97.56 342 THR A C 1
ATOM 2539 O O . THR A 1 342 ? 19.308 18.949 -7.064 1.00 97.56 342 THR A O 1
ATOM 2542 N N . ARG A 1 343 ? 17.887 20.058 -5.733 1.00 95.88 343 ARG A N 1
ATOM 2543 C CA . ARG A 1 343 ? 17.601 21.161 -6.654 1.00 95.88 343 ARG A CA 1
ATOM 2544 C C . ARG A 1 343 ? 18.868 21.879 -7.127 1.00 95.88 343 ARG A C 1
ATOM 2546 O O . ARG A 1 343 ? 18.927 22.288 -8.284 1.00 95.88 343 ARG A O 1
ATOM 2553 N N . ASP A 1 344 ? 19.860 22.013 -6.251 1.00 96.00 344 ASP A N 1
ATOM 2554 C CA . ASP A 1 344 ? 21.132 22.680 -6.553 1.00 96.00 344 ASP A CA 1
ATOM 2555 C C . ASP A 1 344 ? 22.120 21.756 -7.294 1.00 96.00 344 ASP A C 1
ATOM 2557 O O . ASP A 1 344 ? 23.250 22.148 -7.582 1.00 96.00 344 ASP A O 1
ATOM 2561 N N . GLY A 1 345 ? 21.695 20.531 -7.626 1.00 96.06 345 GLY A N 1
ATOM 2562 C CA . GLY A 1 345 ? 22.495 19.531 -8.328 1.00 96.06 345 GLY A CA 1
ATOM 2563 C C . GLY A 1 345 ? 23.445 18.745 -7.426 1.00 96.06 345 GLY A C 1
ATOM 2564 O O . GLY A 1 345 ? 24.283 18.012 -7.942 1.00 96.06 345 GLY A O 1
ATOM 2565 N N . GLU A 1 346 ? 23.336 18.878 -6.101 1.00 97.12 346 GLU A N 1
ATOM 2566 C CA . GLU A 1 346 ? 24.148 18.105 -5.160 1.00 97.12 346 GLU A CA 1
ATOM 2567 C C . GLU A 1 346 ? 23.674 16.651 -5.128 1.00 97.12 346 GLU A C 1
ATOM 2569 O O . GLU A 1 346 ? 22.492 16.380 -4.905 1.00 97.12 346 GLU A O 1
ATOM 2574 N N . GLU A 1 347 ? 24.596 15.711 -5.326 1.00 96.94 347 GLU A N 1
ATOM 2575 C CA . GLU A 1 347 ? 24.321 14.287 -5.165 1.00 96.94 347 GLU A CA 1
ATOM 2576 C C . GLU A 1 347 ? 24.600 13.841 -3.731 1.00 96.94 347 GLU A C 1
ATOM 2578 O O . GLU A 1 347 ? 25.675 14.084 -3.180 1.00 96.94 347 GLU A O 1
ATOM 2583 N N . GLN A 1 348 ? 23.640 13.138 -3.136 1.00 96.38 348 GLN A N 1
ATOM 2584 C CA . GLN A 1 348 ? 23.762 12.562 -1.803 1.00 96.38 348 GLN A CA 1
ATOM 2585 C C . GLN A 1 348 ? 23.421 11.076 -1.836 1.00 96.38 348 GLN A C 1
ATOM 2587 O O . GLN A 1 348 ? 22.529 10.627 -2.560 1.00 96.38 348 GLN A O 1
ATOM 2592 N N . ARG A 1 349 ? 24.131 10.304 -1.015 1.00 96.81 349 ARG A N 1
ATOM 2593 C CA . ARG A 1 349 ? 23.901 8.872 -0.815 1.00 96.81 349 ARG A CA 1
ATOM 2594 C C . ARG A 1 349 ? 23.867 8.583 0.668 1.00 96.81 349 ARG A C 1
ATOM 2596 O O . ARG A 1 349 ? 24.759 9.023 1.394 1.00 96.81 349 ARG A O 1
ATOM 2603 N N . ALA A 1 350 ? 22.860 7.843 1.107 1.00 97.12 350 ALA A N 1
ATOM 2604 C CA . ALA A 1 350 ? 22.726 7.499 2.511 1.00 97.12 350 ALA A CA 1
ATOM 2605 C C . ALA A 1 350 ? 22.081 6.130 2.719 1.00 97.12 350 ALA A C 1
ATOM 2607 O O . ALA A 1 350 ? 21.176 5.746 1.978 1.00 97.12 350 ALA A O 1
ATOM 2608 N N . THR A 1 351 ? 22.509 5.425 3.763 1.00 96.81 351 THR A N 1
ATOM 2609 C CA . THR A 1 351 ? 21.740 4.328 4.355 1.00 96.81 351 THR A CA 1
ATOM 2610 C C . THR A 1 351 ? 20.704 4.893 5.313 1.00 96.81 351 THR A C 1
ATOM 2612 O O . THR A 1 351 ? 20.892 5.953 5.914 1.00 96.81 351 THR A O 1
ATOM 2615 N N . LEU A 1 352 ? 19.583 4.192 5.436 1.00 96.25 352 LEU A N 1
ATOM 2616 C CA . LEU A 1 352 ? 18.453 4.608 6.251 1.00 96.25 352 LEU A CA 1
ATOM 2617 C C . LEU A 1 352 ? 18.369 3.729 7.495 1.00 96.25 352 LEU A C 1
ATOM 2619 O O . LEU A 1 352 ? 18.215 2.510 7.396 1.00 96.25 352 LEU A O 1
ATOM 2623 N N . ASP A 1 353 ? 18.405 4.361 8.660 1.00 94.06 353 ASP A N 1
ATOM 2624 C CA . ASP A 1 353 ? 18.063 3.735 9.927 1.00 94.06 353 ASP A CA 1
ATOM 2625 C C . ASP A 1 353 ? 16.691 4.241 10.369 1.00 94.06 353 ASP A C 1
ATOM 2627 O O . ASP A 1 353 ? 16.535 5.322 10.943 1.00 94.06 353 ASP A O 1
ATOM 2631 N N . PHE A 1 354 ? 15.669 3.436 10.096 1.00 90.19 354 PHE A N 1
ATOM 2632 C CA . PHE A 1 354 ? 14.301 3.789 10.442 1.00 90.19 354 PHE A CA 1
ATOM 2633 C C . PHE A 1 354 ? 13.962 3.603 11.926 1.00 90.19 354 PHE A C 1
ATOM 2635 O O . PHE A 1 354 ? 12.944 4.133 12.375 1.00 90.19 354 PHE A O 1
ATOM 2642 N N . ALA A 1 355 ? 14.791 2.885 12.693 1.00 88.81 355 ALA A N 1
ATOM 2643 C CA . ALA A 1 355 ? 14.605 2.784 14.137 1.00 88.81 355 ALA A CA 1
ATOM 2644 C C . ALA A 1 355 ? 14.938 4.124 14.807 1.00 88.81 355 ALA A C 1
ATOM 2646 O O . ALA A 1 355 ? 14.221 4.566 15.705 1.00 88.81 355 ALA A O 1
ATOM 2647 N N . THR A 1 356 ? 15.986 4.803 14.331 1.00 90.31 356 THR A N 1
ATOM 2648 C CA . THR A 1 356 ? 16.361 6.146 14.804 1.00 90.31 356 THR A CA 1
ATOM 2649 C C . THR A 1 356 ? 15.741 7.280 13.985 1.00 90.31 356 THR A C 1
ATOM 2651 O O . THR A 1 356 ? 15.770 8.430 14.423 1.00 90.31 356 THR A O 1
ATOM 2654 N N . GLY A 1 357 ? 15.166 6.982 12.815 1.00 92.19 357 GLY A N 1
ATOM 2655 C CA . GLY A 1 357 ? 14.653 7.989 11.882 1.00 92.19 357 GLY A CA 1
ATOM 2656 C C . GLY A 1 357 ? 15.773 8.848 11.292 1.00 92.19 357 GLY A C 1
ATOM 2657 O O . GLY A 1 357 ? 15.584 10.046 11.084 1.00 92.19 357 GLY A O 1
ATOM 2658 N N . THR A 1 358 ? 16.955 8.263 11.070 1.00 95.06 358 THR A N 1
ATOM 2659 C CA . THR A 1 358 ? 18.138 8.979 10.581 1.00 95.06 358 THR A CA 1
ATOM 2660 C C .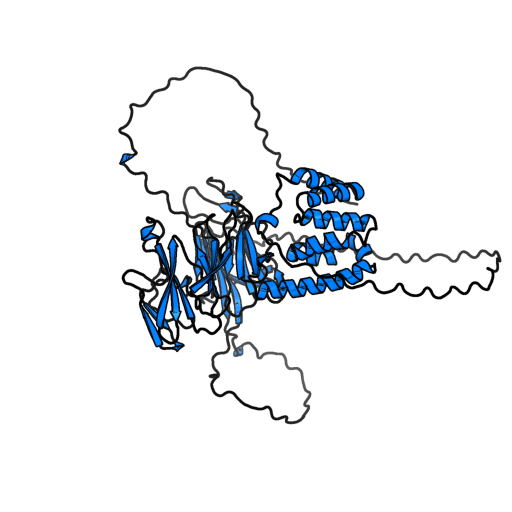 THR A 1 358 ? 18.659 8.403 9.269 1.00 95.06 358 THR A C 1
ATOM 2662 O O . THR A 1 358 ? 18.471 7.228 8.957 1.00 95.06 358 THR A O 1
ATOM 2665 N N . ALA A 1 359 ? 19.324 9.256 8.490 1.00 96.00 359 ALA A N 1
ATOM 2666 C CA . ALA A 1 359 ? 20.050 8.878 7.286 1.00 96.00 359 ALA A CA 1
ATOM 2667 C C . ALA A 1 359 ? 21.551 9.079 7.525 1.00 96.00 359 ALA A C 1
ATOM 2669 O O . ALA A 1 359 ? 21.966 10.130 8.022 1.00 96.00 359 ALA A O 1
ATOM 2670 N N . GLN A 1 360 ? 22.360 8.078 7.187 1.00 96.12 360 GLN A N 1
ATOM 2671 C CA . GLN A 1 360 ? 23.809 8.110 7.368 1.00 96.12 360 GLN A CA 1
ATOM 2672 C C . GLN A 1 360 ? 24.503 8.124 6.004 1.00 96.12 360 GLN A C 1
ATOM 2674 O O . GLN A 1 360 ? 24.207 7.254 5.188 1.00 96.12 360 GLN A O 1
ATOM 2679 N N . PRO A 1 361 ? 25.413 9.077 5.728 1.00 95.88 361 PRO A N 1
ATOM 2680 C CA . PRO A 1 361 ? 26.129 9.123 4.458 1.00 95.88 361 PRO A CA 1
ATOM 2681 C C . PRO A 1 361 ? 26.889 7.824 4.179 1.00 95.88 361 PRO A C 1
ATOM 2683 O O . PRO A 1 361 ? 27.527 7.277 5.079 1.00 95.88 361 PRO A O 1
ATOM 2686 N N . VAL A 1 362 ? 26.872 7.362 2.928 1.00 92.38 362 VAL A N 1
ATOM 2687 C CA . VAL A 1 362 ? 27.588 6.147 2.508 1.00 92.38 362 VAL A CA 1
ATOM 2688 C C . VAL A 1 362 ? 28.477 6.415 1.301 1.00 92.38 362 VAL A C 1
ATOM 2690 O O . VAL A 1 362 ? 28.101 7.136 0.384 1.00 92.38 362 VAL A O 1
ATOM 2693 N N . VAL A 1 363 ? 29.670 5.811 1.324 1.00 85.25 363 VAL A N 1
ATOM 2694 C CA . VAL A 1 363 ? 30.706 5.946 0.282 1.00 85.25 363 VAL A CA 1
ATOM 2695 C C . VAL A 1 363 ? 30.544 4.908 -0.838 1.00 85.25 363 VAL A C 1
ATOM 2697 O O . VAL A 1 363 ? 31.129 5.051 -1.902 1.00 85.25 363 VAL A O 1
ATOM 2700 N N . SER A 1 364 ? 29.759 3.851 -0.622 1.00 87.38 364 SER A N 1
ATOM 2701 C CA . SER A 1 364 ? 29.573 2.791 -1.616 1.00 87.38 364 SER A CA 1
ATOM 2702 C C . SER A 1 364 ? 28.883 3.301 -2.884 1.00 87.38 364 SER A C 1
ATOM 2704 O O . SER A 1 364 ? 27.807 3.908 -2.840 1.00 87.38 364 SER A O 1
ATOM 2706 N N . ASP A 1 365 ? 29.490 2.975 -4.027 1.00 86.62 365 ASP A N 1
ATOM 2707 C CA . ASP A 1 365 ? 28.959 3.307 -5.343 1.00 86.62 365 ASP A CA 1
ATOM 2708 C C . ASP A 1 365 ? 28.030 2.243 -5.946 1.00 86.62 365 ASP A C 1
ATOM 2710 O O . ASP A 1 365 ? 27.535 2.422 -7.061 1.00 86.62 365 ASP A O 1
ATOM 2714 N N . GLY A 1 366 ? 27.756 1.167 -5.201 1.00 89.62 366 GLY A N 1
ATOM 2715 C CA . GLY A 1 366 ? 26.953 0.039 -5.666 1.00 89.62 366 GLY A CA 1
ATOM 2716 C C . GLY A 1 366 ? 25.538 0.425 -6.135 1.00 89.62 366 GLY A C 1
ATOM 2717 O O . GLY A 1 366 ? 24.959 1.403 -5.645 1.00 89.62 366 GLY A O 1
ATOM 2718 N N . PRO A 1 367 ? 24.962 -0.328 -7.091 1.00 90.81 367 PRO A N 1
ATOM 2719 C CA . PRO A 1 367 ? 23.590 -0.115 -7.536 1.00 90.81 367 PRO A CA 1
ATOM 2720 C C . PRO A 1 367 ? 22.591 -0.480 -6.431 1.00 90.81 367 PRO A C 1
ATOM 2722 O O . PRO A 1 367 ? 22.816 -1.409 -5.650 1.00 90.81 367 PRO A O 1
ATOM 2725 N N . LEU A 1 368 ? 21.459 0.223 -6.396 1.00 92.88 368 LEU A N 1
ATOM 2726 C CA . LEU A 1 368 ? 20.362 -0.109 -5.496 1.00 92.88 368 LEU A CA 1
ATOM 2727 C C . LEU A 1 368 ? 19.511 -1.226 -6.106 1.00 92.88 368 LEU A C 1
ATOM 2729 O O . LEU A 1 368 ? 19.029 -1.137 -7.233 1.00 92.88 368 LEU A O 1
ATOM 2733 N N . ARG A 1 369 ? 19.296 -2.298 -5.346 1.00 91.94 369 ARG A N 1
ATOM 2734 C CA . ARG A 1 369 ? 18.435 -3.412 -5.752 1.00 91.94 369 ARG A CA 1
ATOM 2735 C C . ARG A 1 369 ? 16.966 -3.062 -5.546 1.00 91.94 369 ARG A C 1
ATOM 2737 O O . ARG A 1 369 ? 16.588 -2.515 -4.508 1.00 91.94 369 ARG A O 1
ATOM 2744 N N . GLY A 1 370 ? 16.139 -3.447 -6.522 1.00 89.19 370 GLY A N 1
ATOM 2745 C CA . GLY A 1 370 ? 14.681 -3.291 -6.472 1.00 89.19 370 GLY A CA 1
ATOM 2746 C C . GLY A 1 370 ? 14.238 -1.839 -6.306 1.00 89.19 370 GLY A C 1
ATOM 2747 O O . GLY A 1 370 ? 13.255 -1.588 -5.609 1.00 89.19 370 GLY A O 1
ATOM 2748 N N . ALA A 1 371 ? 14.994 -0.904 -6.880 1.00 93.94 371 ALA A N 1
ATOM 2749 C CA . ALA A 1 371 ? 14.878 0.504 -6.570 1.00 93.94 371 ALA A CA 1
ATOM 2750 C C . ALA A 1 371 ? 13.660 1.170 -7.227 1.00 93.94 371 ALA A C 1
ATOM 2752 O O . ALA A 1 371 ? 13.176 0.760 -8.284 1.00 93.94 371 ALA A O 1
ATOM 2753 N N . LEU A 1 372 ? 13.174 2.224 -6.583 1.00 95.81 372 LEU A N 1
ATOM 2754 C CA . LEU A 1 372 ? 12.155 3.142 -7.062 1.00 95.81 372 LEU A CA 1
ATOM 2755 C C . LEU A 1 372 ? 12.840 4.465 -7.410 1.00 95.81 372 LEU A C 1
ATOM 2757 O O . LEU A 1 372 ? 13.348 5.146 -6.523 1.00 95.81 372 LEU A O 1
ATOM 2761 N N . ALA A 1 373 ? 12.834 4.821 -8.689 1.00 95.31 373 ALA A N 1
ATOM 2762 C CA . ALA A 1 373 ? 13.278 6.114 -9.183 1.00 95.31 373 ALA A CA 1
ATOM 2763 C C . ALA A 1 373 ? 12.089 7.084 -9.235 1.00 95.31 373 ALA A C 1
ATOM 2765 O O . ALA A 1 373 ? 11.038 6.771 -9.799 1.00 95.31 373 ALA A O 1
ATOM 2766 N N . VAL A 1 374 ? 12.256 8.262 -8.648 1.00 95.06 374 VAL A N 1
ATOM 2767 C CA . VAL A 1 374 ? 11.248 9.313 -8.532 1.00 95.06 374 VAL A CA 1
ATOM 2768 C C . VAL A 1 374 ? 11.854 10.623 -9.014 1.00 95.06 374 VAL A C 1
ATOM 2770 O O . VAL A 1 374 ? 12.873 11.077 -8.499 1.00 95.06 374 VAL A O 1
ATOM 2773 N N . THR A 1 375 ? 11.183 11.258 -9.965 1.00 93.81 375 THR A N 1
ATOM 2774 C CA . THR A 1 375 ? 11.445 12.628 -10.407 1.00 93.81 375 THR A CA 1
ATOM 2775 C C . THR A 1 375 ? 10.142 13.421 -10.371 1.00 93.81 375 THR A C 1
ATOM 2777 O O . THR A 1 375 ? 9.061 12.859 -10.176 1.00 93.81 375 THR A O 1
ATOM 2780 N N . GLY A 1 376 ? 10.221 14.735 -10.580 1.00 87.50 376 GLY A N 1
ATOM 2781 C CA . GLY A 1 376 ? 9.038 15.595 -10.660 1.00 87.50 376 GLY A CA 1
ATOM 2782 C C . GLY A 1 376 ? 7.969 15.135 -11.663 1.00 87.50 376 GLY A C 1
ATOM 2783 O O . GLY A 1 376 ? 6.776 15.350 -11.429 1.00 87.50 376 GLY A O 1
ATOM 2784 N N . ASP A 1 377 ? 8.390 14.466 -12.740 1.00 86.50 377 ASP A N 1
ATOM 2785 C CA . ASP A 1 377 ? 7.532 14.109 -13.875 1.00 86.50 377 ASP A CA 1
ATOM 2786 C C . ASP A 1 377 ? 7.329 12.604 -14.062 1.00 86.50 377 ASP A C 1
ATOM 2788 O O . ASP A 1 377 ? 6.412 12.204 -14.782 1.00 86.50 377 ASP A O 1
ATOM 2792 N N . ALA A 1 378 ? 8.149 11.767 -13.423 1.00 89.50 378 ALA A N 1
ATOM 2793 C CA . ALA A 1 378 ? 8.117 10.328 -13.622 1.00 89.50 378 ALA A CA 1
ATOM 2794 C C . ALA A 1 378 ? 8.359 9.555 -12.327 1.00 89.50 378 ALA A C 1
ATOM 2796 O O . ALA A 1 378 ? 9.115 9.955 -11.445 1.00 89.50 378 ALA A O 1
ATOM 2797 N N . ILE A 1 379 ? 7.733 8.385 -12.257 1.00 91.12 379 ILE A N 1
ATOM 2798 C CA . ILE A 1 379 ? 8.061 7.353 -11.281 1.00 91.12 379 ILE A CA 1
ATOM 2799 C C . ILE A 1 379 ? 8.319 6.081 -12.075 1.00 91.12 379 ILE A C 1
ATOM 2801 O O . ILE A 1 379 ? 7.539 5.739 -12.965 1.00 91.12 379 ILE A O 1
ATOM 2805 N N . ALA A 1 380 ? 9.427 5.413 -11.789 1.00 90.56 380 ALA A N 1
ATOM 2806 C CA . ALA A 1 380 ? 9.817 4.187 -12.460 1.00 90.56 380 ALA A CA 1
ATOM 2807 C C . ALA A 1 380 ? 10.499 3.240 -11.479 1.00 90.56 380 ALA A C 1
ATOM 2809 O O . ALA A 1 380 ? 11.036 3.647 -10.453 1.00 90.56 380 ALA A O 1
ATOM 2810 N N . LEU A 1 381 ? 10.506 1.958 -11.814 1.00 90.25 381 LEU A N 1
ATOM 2811 C CA . LEU A 1 381 ? 11.333 0.990 -11.109 1.00 90.25 381 LEU A CA 1
ATOM 2812 C C . LEU A 1 381 ? 12.680 0.891 -11.812 1.00 90.25 381 LEU A C 1
ATOM 2814 O O . LEU A 1 381 ? 12.737 0.841 -13.041 1.00 90.25 381 LEU A O 1
ATOM 2818 N N . ALA A 1 382 ? 13.741 0.809 -11.026 1.00 87.44 382 ALA A N 1
ATOM 2819 C CA . ALA A 1 382 ? 15.077 0.450 -11.460 1.00 87.44 382 ALA A CA 1
ATOM 2820 C C . ALA A 1 382 ? 15.380 -0.949 -10.900 1.00 87.44 382 ALA A C 1
ATOM 2822 O O . ALA A 1 382 ? 15.683 -1.124 -9.721 1.00 87.44 382 ALA A O 1
ATOM 2823 N N . ARG A 1 383 ? 15.208 -1.980 -11.741 1.00 79.19 383 ARG A N 1
ATOM 2824 C CA . ARG A 1 383 ? 15.440 -3.393 -11.366 1.00 79.19 383 ARG A CA 1
ATOM 2825 C C . ARG A 1 383 ? 16.685 -4.005 -12.009 1.00 7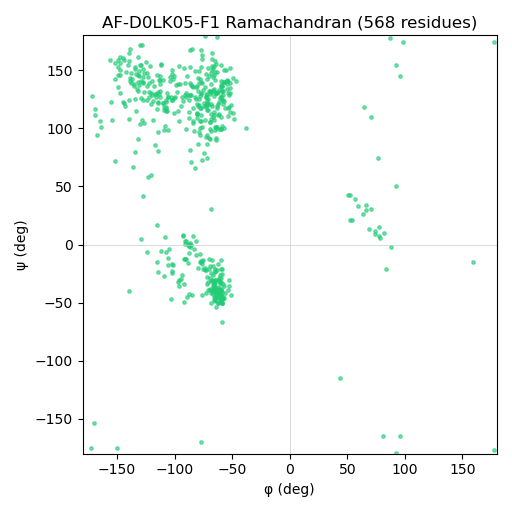9.19 383 ARG A C 1
ATOM 2827 O O . ARG A 1 383 ? 16.872 -5.211 -11.906 1.00 79.19 383 ARG A O 1
ATOM 2834 N N . LEU A 1 384 ? 17.496 -3.210 -12.703 1.00 82.19 384 LEU A N 1
ATOM 2835 C CA . LEU A 1 384 ? 18.712 -3.702 -13.340 1.00 82.19 384 LEU A CA 1
ATOM 2836 C C . LEU A 1 384 ? 19.894 -3.666 -12.353 1.00 82.19 384 LEU A C 1
ATOM 2838 O O . LEU A 1 384 ? 20.030 -2.683 -11.625 1.00 82.19 384 LEU A O 1
ATOM 2842 N N . PRO A 1 385 ? 20.757 -4.700 -12.337 1.00 85.44 385 PRO A N 1
ATOM 2843 C CA . PRO A 1 385 ? 20.632 -5.956 -13.085 1.00 85.44 385 PRO A CA 1
ATOM 2844 C C . PRO A 1 385 ? 19.531 -6.871 -12.514 1.00 85.44 385 PRO A C 1
ATOM 2846 O O . PRO A 1 385 ? 19.322 -6.921 -11.303 1.00 85.44 385 PRO A O 1
ATOM 2849 N N . VAL A 1 386 ? 18.852 -7.629 -13.385 1.00 88.25 386 VAL A N 1
ATOM 2850 C CA . VAL A 1 386 ? 17.857 -8.639 -12.979 1.00 88.25 386 VAL A CA 1
ATOM 2851 C C . VAL A 1 386 ? 18.591 -9.945 -12.648 1.00 88.25 386 VAL A C 1
ATOM 2853 O O . VAL A 1 386 ? 19.198 -10.528 -13.549 1.00 88.25 386 VAL A O 1
ATOM 2856 N N . PRO A 1 387 ? 18.541 -10.448 -11.398 1.00 90.00 387 PRO A N 1
ATOM 2857 C CA . PRO A 1 387 ? 19.226 -11.687 -11.034 1.00 90.00 387 PRO A CA 1
ATOM 2858 C C . PRO A 1 387 ? 18.825 -12.863 -11.936 1.00 90.00 387 PRO A C 1
ATOM 2860 O O . PRO A 1 387 ? 17.639 -13.078 -12.207 1.00 90.00 387 PRO A O 1
ATOM 2863 N N . GLY A 1 388 ? 19.808 -13.635 -12.407 1.00 93.31 388 GLY A N 1
ATOM 2864 C CA . GLY A 1 388 ? 19.571 -14.796 -13.266 1.00 93.31 388 GLY A CA 1
ATOM 2865 C C . GLY A 1 388 ? 19.284 -14.475 -14.738 1.00 93.31 388 GLY A C 1
ATOM 2866 O O . GLY A 1 388 ? 18.948 -15.397 -15.491 1.00 93.31 388 GLY A O 1
ATOM 2867 N N . VAL A 1 389 ? 19.387 -13.209 -15.164 1.00 96.75 389 VAL A N 1
ATOM 2868 C CA . VAL A 1 389 ? 19.141 -12.769 -16.545 1.00 96.75 389 VAL A CA 1
ATOM 2869 C C . VAL A 1 389 ? 20.327 -11.963 -17.076 1.00 96.75 389 VAL A C 1
ATOM 2871 O O . VAL A 1 389 ? 20.697 -10.930 -16.527 1.00 96.75 389 VAL A O 1
ATOM 2874 N N . LEU A 1 390 ? 20.878 -12.409 -18.203 1.00 96.56 390 LEU A N 1
ATOM 2875 C CA . LEU A 1 390 ? 21.924 -11.708 -18.945 1.00 96.56 390 LEU A CA 1
ATOM 2876 C C . LEU A 1 390 ? 21.332 -11.094 -20.207 1.00 96.56 390 LEU A C 1
ATOM 2878 O O . LEU A 1 390 ? 20.744 -11.810 -21.014 1.00 96.56 390 LEU A O 1
ATOM 2882 N N . ALA A 1 391 ? 21.531 -9.802 -20.419 1.00 96.69 391 ALA A N 1
ATOM 2883 C CA . ALA A 1 391 ? 21.159 -9.142 -21.661 1.00 96.69 391 ALA A CA 1
ATOM 2884 C C . ALA A 1 391 ? 22.136 -8.007 -21.969 1.00 96.69 391 ALA A C 1
ATOM 2886 O O . ALA A 1 391 ? 22.851 -7.543 -21.079 1.00 96.69 391 ALA A O 1
ATOM 2887 N N . ASP A 1 392 ? 22.143 -7.581 -23.227 1.00 95.38 392 ASP A N 1
ATOM 2888 C CA . ASP A 1 392 ? 22.791 -6.345 -23.656 1.00 95.38 392 ASP A CA 1
ATOM 2889 C C . ASP A 1 392 ? 21.784 -5.208 -23.462 1.00 95.38 392 ASP A C 1
ATOM 2891 O O . ASP A 1 392 ? 20.998 -4.898 -24.358 1.00 95.38 392 ASP A O 1
ATOM 2895 N N . TRP A 1 393 ? 21.693 -4.728 -22.221 1.00 95.19 393 TRP A N 1
ATOM 2896 C CA . TRP A 1 393 ? 20.778 -3.653 -21.851 1.00 95.19 393 TRP A CA 1
ATOM 2897 C C . TRP A 1 393 ? 21.297 -2.328 -22.405 1.00 95.19 393 TRP A C 1
ATOM 2899 O O . TRP A 1 393 ? 22.438 -1.958 -22.134 1.00 95.19 393 TRP A O 1
ATOM 2909 N N . ASP A 1 394 ? 20.455 -1.608 -23.139 1.00 93.94 394 ASP A N 1
ATOM 2910 C CA . ASP A 1 394 ? 20.746 -0.232 -23.537 1.00 93.94 394 ASP A CA 1
ATOM 2911 C C . ASP A 1 394 ? 20.600 0.755 -22.360 1.00 93.94 394 ASP A C 1
ATOM 2913 O O . ASP A 1 394 ? 20.223 0.387 -21.242 1.00 93.94 394 ASP A O 1
ATOM 2917 N N . ASP A 1 395 ? 20.862 2.038 -22.618 1.00 89.94 395 ASP A N 1
ATOM 2918 C CA . ASP A 1 395 ? 20.744 3.112 -21.621 1.00 89.94 395 ASP A CA 1
ATOM 2919 C C . ASP A 1 395 ? 19.305 3.304 -21.104 1.00 89.94 395 ASP A C 1
ATOM 2921 O O . ASP A 1 395 ? 19.093 3.839 -20.014 1.00 89.94 395 ASP A O 1
ATOM 2925 N N . ALA A 1 396 ? 18.301 2.858 -21.865 1.00 89.12 396 ALA A N 1
ATOM 2926 C CA . ALA A 1 396 ? 16.900 2.852 -21.450 1.00 89.12 396 ALA A CA 1
ATOM 2927 C C . ALA A 1 396 ? 16.533 1.590 -20.645 1.00 89.12 396 ALA A C 1
ATOM 2929 O O . ALA A 1 396 ? 15.388 1.440 -20.205 1.00 89.12 396 ALA A O 1
ATOM 2930 N N . GLY A 1 397 ? 17.490 0.684 -20.429 1.00 93.12 397 GLY A N 1
ATOM 2931 C CA . GLY A 1 397 ? 17.289 -0.583 -19.746 1.00 93.12 397 GLY A CA 1
ATOM 2932 C C . GLY A 1 397 ? 16.464 -1.574 -20.561 1.00 93.12 397 GLY A C 1
ATOM 2933 O O . GLY A 1 397 ? 15.724 -2.375 -19.978 1.00 93.12 397 GLY A O 1
ATOM 2934 N N . THR A 1 398 ? 16.550 -1.510 -21.892 1.00 96.00 398 THR A N 1
ATOM 2935 C CA . THR A 1 398 ? 15.848 -2.406 -22.812 1.00 96.00 398 THR A CA 1
ATOM 2936 C C . THR A 1 398 ? 16.796 -3.334 -23.564 1.00 96.00 398 THR A C 1
ATOM 2938 O O . THR A 1 398 ? 17.977 -3.038 -23.716 1.00 96.00 398 THR A O 1
ATOM 2941 N N . ALA A 1 399 ? 16.298 -4.496 -23.994 1.00 97.25 399 ALA A N 1
ATOM 2942 C CA . ALA A 1 399 ? 17.078 -5.451 -24.782 1.00 97.25 399 ALA A CA 1
ATOM 2943 C C . ALA A 1 399 ? 16.190 -6.246 -25.750 1.00 97.25 399 ALA A C 1
ATOM 2945 O O . ALA A 1 399 ? 15.147 -6.763 -25.354 1.00 97.25 399 ALA A O 1
ATOM 2946 N N . GLY A 1 400 ? 16.610 -6.419 -27.007 1.00 96.50 400 GLY A N 1
ATOM 2947 C CA . GLY A 1 400 ? 15.857 -7.218 -27.995 1.00 96.50 400 GLY A CA 1
ATOM 2948 C C . GLY A 1 400 ? 15.861 -8.733 -27.719 1.00 96.50 400 GLY A C 1
ATOM 2949 O O . GLY A 1 400 ? 14.994 -9.474 -28.185 1.00 96.50 400 GLY A O 1
ATOM 2950 N N . ALA A 1 401 ? 16.833 -9.212 -26.941 1.00 97.44 401 ALA A N 1
ATOM 2951 C CA . ALA A 1 401 ? 16.927 -10.593 -26.483 1.00 97.44 401 ALA A CA 1
ATOM 2952 C C . ALA A 1 401 ? 17.662 -10.662 -25.140 1.00 97.44 401 ALA A C 1
ATOM 2954 O O . ALA A 1 401 ? 18.477 -9.800 -24.818 1.00 97.44 401 ALA A O 1
ATOM 2955 N N . PHE A 1 402 ? 17.410 -11.721 -24.378 1.00 98.12 402 PHE A N 1
ATOM 2956 C CA . PHE A 1 402 ? 18.093 -11.981 -23.113 1.00 98.12 402 PHE A CA 1
ATOM 2957 C C . PHE A 1 402 ? 18.296 -13.483 -22.900 1.00 98.12 402 PHE A C 1
ATOM 2959 O O . PHE A 1 402 ? 17.632 -14.317 -23.514 1.00 98.12 402 PHE A O 1
ATOM 2966 N N . ARG A 1 403 ? 19.234 -13.851 -22.029 1.00 98.12 403 ARG A N 1
ATOM 2967 C CA . ARG A 1 403 ? 19.578 -15.232 -21.693 1.00 98.12 403 ARG A CA 1
ATOM 2968 C C . ARG A 1 403 ? 19.299 -15.509 -20.224 1.00 98.12 403 ARG A C 1
ATOM 2970 O O . ARG A 1 403 ? 19.793 -14.805 -19.350 1.00 98.12 403 ARG A O 1
ATOM 2977 N N . LEU A 1 404 ? 18.576 -16.590 -19.958 1.00 97.94 404 LEU A N 1
ATOM 2978 C CA . LEU A 1 404 ? 18.355 -17.105 -18.610 1.00 97.94 404 LEU A CA 1
ATOM 2979 C C . LEU A 1 404 ? 19.612 -17.845 -18.150 1.00 97.94 404 LEU A C 1
ATOM 2981 O O . LEU A 1 404 ? 19.992 -18.845 -18.759 1.00 97.94 404 LEU A O 1
ATOM 2985 N N . GLU A 1 405 ? 20.273 -17.385 -17.092 1.00 96.25 405 GLU A N 1
ATOM 2986 C CA . GLU A 1 405 ? 21.564 -17.939 -16.656 1.00 96.25 405 GLU A CA 1
ATOM 2987 C C . GLU A 1 405 ? 21.466 -19.415 -16.272 1.00 96.25 405 GLU A C 1
ATOM 2989 O O . GLU A 1 405 ? 22.261 -20.237 -16.734 1.00 96.25 405 GLU A O 1
ATOM 2994 N N . ARG A 1 406 ? 20.438 -19.761 -15.486 1.00 94.88 406 ARG A N 1
ATOM 2995 C CA . ARG A 1 406 ? 20.240 -21.108 -14.935 1.00 94.88 406 ARG A CA 1
ATOM 2996 C C . ARG A 1 406 ? 20.081 -22.176 -16.017 1.00 94.88 406 ARG A C 1
ATOM 2998 O O . ARG A 1 406 ? 20.604 -23.275 -15.877 1.00 94.88 406 ARG A O 1
ATOM 3005 N N . THR A 1 407 ? 19.352 -21.867 -17.087 1.00 97.06 407 THR A N 1
ATOM 3006 C CA . THR A 1 407 ? 19.016 -22.832 -18.151 1.00 97.06 407 THR A CA 1
ATOM 3007 C C . THR A 1 407 ? 19.777 -22.583 -19.448 1.00 97.06 407 THR A C 1
ATOM 3009 O O . THR A 1 407 ? 19.695 -23.383 -20.379 1.00 97.06 407 THR A O 1
ATOM 3012 N N . ARG A 1 408 ? 20.531 -21.478 -19.512 1.00 97.56 408 ARG A N 1
ATOM 3013 C CA . ARG A 1 408 ? 21.247 -20.974 -20.692 1.00 97.56 408 ARG A CA 1
ATOM 3014 C C . ARG A 1 408 ? 20.347 -20.787 -21.917 1.00 97.56 408 ARG A C 1
ATOM 3016 O O . ARG A 1 408 ? 20.843 -20.763 -23.042 1.00 97.56 408 ARG A O 1
ATOM 3023 N N . ARG A 1 409 ? 19.033 -20.660 -21.714 1.00 98.19 409 ARG A N 1
ATOM 3024 C CA . ARG A 1 409 ? 18.061 -20.419 -22.783 1.00 98.19 409 ARG A CA 1
ATOM 3025 C C . ARG A 1 409 ? 18.103 -18.954 -23.187 1.00 98.19 409 ARG A C 1
ATOM 3027 O O . ARG A 1 409 ? 17.985 -18.085 -22.328 1.00 98.19 409 ARG A O 1
ATOM 3034 N N . THR A 1 410 ? 18.263 -18.699 -24.480 1.00 98.19 410 THR A N 1
ATOM 3035 C CA . THR A 1 410 ? 18.082 -17.366 -25.060 1.00 98.19 410 THR A CA 1
ATOM 3036 C C . THR A 1 410 ? 16.616 -17.187 -25.421 1.00 98.19 410 THR A C 1
ATOM 3038 O O . THR A 1 410 ? 16.041 -18.038 -26.097 1.00 98.19 410 THR A O 1
ATOM 3041 N N . VAL A 1 411 ? 16.034 -16.087 -24.968 1.00 98.31 411 VAL A N 1
ATOM 3042 C CA . VAL A 1 411 ? 14.674 -15.657 -25.275 1.00 98.31 411 VAL A CA 1
ATOM 3043 C C . VAL A 1 411 ? 14.779 -14.470 -26.221 1.00 98.31 411 VAL A C 1
ATOM 3045 O O . VAL A 1 411 ? 15.454 -13.485 -25.916 1.00 98.31 411 VAL A O 1
ATOM 3048 N N . THR A 1 412 ? 14.125 -14.573 -27.372 1.00 97.81 412 THR A N 1
ATOM 3049 C CA . THR A 1 412 ? 14.039 -13.506 -28.371 1.00 97.81 412 THR A CA 1
ATOM 3050 C C . THR A 1 412 ? 12.583 -13.092 -28.486 1.00 97.81 412 THR A C 1
ATOM 3052 O O . THR A 1 412 ? 11.713 -13.947 -28.660 1.00 97.81 412 THR A O 1
ATOM 3055 N N . LEU A 1 413 ? 12.318 -11.795 -28.346 1.00 97.12 413 LEU A N 1
ATOM 3056 C CA . LEU A 1 413 ? 10.974 -11.250 -28.500 1.00 97.12 413 LEU A CA 1
ATOM 3057 C C . LEU A 1 413 ? 10.579 -11.166 -29.985 1.00 97.12 413 LEU A C 1
ATOM 3059 O O . LEU A 1 413 ? 11.448 -11.251 -30.860 1.00 97.12 413 LEU A O 1
ATOM 3063 N N . PRO A 1 414 ? 9.279 -11.014 -30.297 1.00 97.19 414 PRO A N 1
ATOM 3064 C CA . PRO A 1 414 ? 8.832 -10.722 -31.653 1.00 97.19 414 PRO A CA 1
ATOM 3065 C C . PRO A 1 414 ? 9.555 -9.523 -32.281 1.00 97.19 414 PRO A C 1
ATOM 3067 O O . PRO A 1 414 ? 10.021 -8.612 -31.598 1.00 97.19 414 PRO A O 1
ATOM 3070 N N . ALA A 1 415 ? 9.662 -9.532 -33.611 1.00 95.94 415 ALA A N 1
ATOM 3071 C CA . ALA A 1 415 ? 10.419 -8.522 -34.342 1.00 95.94 415 ALA A CA 1
ATOM 3072 C C . ALA A 1 415 ? 9.906 -7.099 -34.054 1.00 95.94 415 ALA A C 1
ATOM 3074 O O . ALA A 1 415 ? 8.718 -6.823 -34.206 1.00 95.94 415 ALA A O 1
ATOM 3075 N N . GLY A 1 416 ? 10.826 -6.200 -33.691 1.00 93.50 416 GLY A N 1
ATOM 3076 C CA . GLY A 1 416 ? 10.520 -4.804 -33.364 1.00 93.50 416 GLY A CA 1
ATOM 3077 C C . GLY A 1 416 ? 10.165 -4.551 -31.897 1.00 93.50 416 GLY A C 1
ATOM 3078 O O . GLY A 1 416 ? 9.972 -3.397 -31.529 1.00 93.50 416 GLY A O 1
ATOM 3079 N N . GLU A 1 417 ? 10.109 -5.587 -31.057 1.00 96.88 417 GLU A N 1
ATOM 3080 C CA . GLU A 1 417 ? 9.889 -5.449 -29.617 1.00 96.88 417 GLU A CA 1
ATOM 3081 C C . GLU A 1 417 ? 11.205 -5.581 -28.833 1.00 96.88 417 GLU A C 1
ATOM 3083 O O . GLU A 1 417 ? 12.056 -6.416 -29.146 1.00 96.88 417 GLU A O 1
ATOM 3088 N N . SER A 1 418 ? 11.343 -4.788 -27.769 1.00 97.31 418 SER A N 1
ATOM 3089 C CA . SER A 1 418 ? 12.450 -4.873 -26.807 1.00 97.31 418 SER A CA 1
ATOM 3090 C C . SER A 1 418 ? 11.906 -5.160 -25.415 1.00 97.31 418 SER A C 1
ATOM 3092 O O . SER A 1 418 ? 10.880 -4.612 -25.025 1.00 97.31 418 SER A O 1
ATOM 3094 N N . ALA A 1 419 ? 12.585 -6.006 -24.646 1.00 97.31 419 ALA A N 1
ATOM 3095 C CA . ALA A 1 419 ? 12.235 -6.328 -23.270 1.00 97.31 419 ALA A CA 1
ATOM 3096 C C . ALA A 1 419 ? 12.554 -5.130 -22.380 1.00 97.31 419 ALA A C 1
ATOM 3098 O O . ALA A 1 419 ? 13.685 -4.658 -22.402 1.00 97.31 419 ALA A O 1
ATOM 3099 N N . ALA A 1 420 ? 11.609 -4.674 -21.563 1.00 96.12 420 ALA A N 1
ATOM 3100 C CA . ALA A 1 420 ? 11.868 -3.664 -20.545 1.00 96.12 420 ALA A CA 1
ATOM 3101 C C . ALA A 1 420 ? 12.420 -4.348 -19.286 1.00 96.12 420 ALA A C 1
ATOM 3103 O O . ALA A 1 420 ? 11.675 -5.010 -18.557 1.00 96.12 420 ALA A O 1
ATOM 3104 N N . GLY A 1 421 ? 13.718 -4.209 -19.004 1.00 94.25 421 GLY A N 1
ATOM 3105 C CA . GLY A 1 421 ? 14.382 -4.917 -17.903 1.00 94.25 421 GLY A CA 1
ATOM 3106 C C . GLY A 1 421 ? 13.781 -4.612 -16.529 1.00 94.25 421 GLY A C 1
ATOM 3107 O O . GLY A 1 421 ? 13.669 -5.490 -15.675 1.00 94.25 421 GLY A O 1
ATOM 3108 N N . ASN A 1 422 ? 13.277 -3.393 -16.333 1.00 92.00 422 ASN A N 1
ATOM 3109 C CA . ASN A 1 422 ? 12.599 -2.996 -15.099 1.00 92.00 422 ASN A CA 1
ATOM 3110 C C . ASN A 1 422 ? 11.221 -3.645 -14.870 1.00 92.00 422 ASN A C 1
ATOM 3112 O O . ASN A 1 422 ? 10.695 -3.570 -13.758 1.00 92.00 422 ASN A O 1
ATOM 3116 N N . SER A 1 423 ? 10.647 -4.291 -15.883 1.00 94.88 423 SER A N 1
ATOM 3117 C CA . SER A 1 423 ? 9.394 -5.040 -15.763 1.00 94.88 423 SER A CA 1
ATOM 3118 C C . SER A 1 423 ? 9.614 -6.505 -15.381 1.00 94.88 423 SER A C 1
ATOM 3120 O O . SER A 1 423 ? 8.665 -7.183 -15.004 1.00 94.88 423 SER A O 1
ATOM 3122 N N . MET A 1 424 ? 10.846 -7.018 -15.448 1.00 95.88 424 MET A N 1
ATOM 3123 C CA . MET A 1 424 ? 11.104 -8.444 -15.261 1.00 95.88 424 MET A CA 1
ATOM 3124 C C . MET A 1 424 ? 10.812 -8.911 -13.833 1.00 95.88 424 MET A C 1
ATOM 3126 O O . MET A 1 424 ? 11.241 -8.284 -12.860 1.00 95.88 424 MET A O 1
ATOM 3130 N N . SER A 1 425 ? 10.092 -10.026 -13.698 1.00 95.56 425 SER A N 1
ATOM 3131 C CA . SER A 1 425 ? 9.751 -10.628 -12.404 1.00 95.56 425 SER A CA 1
ATOM 3132 C C . SER A 1 425 ? 9.736 -12.153 -12.482 1.00 95.56 425 SER A C 1
ATOM 3134 O O . SER A 1 425 ? 8.996 -12.733 -13.280 1.00 95.56 425 SER A O 1
ATOM 3136 N N . TRP A 1 426 ? 10.548 -12.807 -11.652 1.00 96.62 426 TRP A N 1
ATOM 3137 C CA . TRP A 1 426 ? 10.553 -14.263 -11.505 1.00 96.62 426 TRP A CA 1
ATOM 3138 C C . TRP A 1 426 ? 9.387 -14.739 -10.641 1.00 96.62 426 TRP A C 1
ATOM 3140 O O . TRP A 1 426 ? 9.058 -14.111 -9.633 1.00 96.62 426 TRP A O 1
ATOM 3150 N N . SER A 1 427 ? 8.804 -15.877 -11.014 1.00 97.38 427 SER A N 1
ATOM 3151 C CA . SER A 1 427 ? 7.885 -16.606 -10.145 1.00 97.38 427 SER A CA 1
ATOM 3152 C C . SER A 1 427 ? 8.618 -17.119 -8.895 1.00 97.38 427 SER A C 1
ATOM 3154 O O . SER A 1 427 ? 9.845 -17.257 -8.937 1.00 97.38 427 SER A O 1
ATOM 3156 N N . PRO A 1 428 ? 7.923 -17.420 -7.782 1.00 95.00 428 PRO A N 1
ATOM 3157 C CA . PRO A 1 428 ? 8.572 -17.816 -6.532 1.00 95.00 428 PRO A CA 1
ATOM 3158 C C . PRO A 1 428 ? 9.557 -18.991 -6.649 1.00 95.00 428 PRO A C 1
ATOM 3160 O O . PRO A 1 428 ? 10.621 -18.942 -6.038 1.00 95.00 428 PRO A O 1
ATOM 3163 N N . SER A 1 429 ? 9.264 -20.022 -7.455 1.00 95.44 429 SER A N 1
ATOM 3164 C CA . SER A 1 429 ? 10.208 -21.132 -7.709 1.00 95.44 429 SER A CA 1
ATOM 3165 C C . SER A 1 429 ? 11.166 -20.885 -8.887 1.00 95.44 429 SER A C 1
ATOM 3167 O O . SER A 1 429 ? 12.011 -21.724 -9.230 1.00 95.44 429 SER A O 1
ATOM 3169 N N . GLY A 1 430 ? 11.042 -19.728 -9.540 1.00 96.19 430 GLY A N 1
ATOM 3170 C CA . GLY A 1 430 ? 11.818 -19.323 -10.707 1.00 96.19 430 GLY A CA 1
ATOM 3171 C C . GLY A 1 430 ? 11.501 -20.121 -11.971 1.00 96.19 430 GLY A C 1
ATOM 3172 O O . GLY A 1 430 ? 12.282 -20.092 -12.919 1.00 96.19 430 GLY A O 1
ATOM 3173 N N . VAL A 1 431 ? 10.414 -20.896 -12.007 1.00 98.00 431 VAL A N 1
ATOM 3174 C CA . VAL A 1 431 ? 10.029 -21.683 -13.195 1.00 98.00 431 VAL A CA 1
ATOM 3175 C C . VAL A 1 431 ? 9.471 -20.816 -14.320 1.00 98.00 431 VAL A C 1
ATOM 3177 O O . VAL A 1 431 ? 9.509 -21.231 -15.477 1.00 98.00 431 VAL A O 1
ATOM 3180 N N . ARG A 1 432 ? 9.003 -19.603 -14.003 1.00 98.25 432 ARG A N 1
ATOM 3181 C CA . ARG A 1 432 ? 8.488 -18.637 -14.976 1.00 98.25 432 ARG A CA 1
ATOM 3182 C C . ARG A 1 432 ? 9.089 -17.253 -14.763 1.00 98.25 432 ARG A C 1
ATOM 3184 O O . ARG A 1 432 ? 9.328 -16.845 -13.630 1.00 98.25 432 ARG A O 1
ATOM 3191 N N . LEU A 1 433 ? 9.292 -16.523 -15.854 1.00 98.12 433 LEU A N 1
ATOM 3192 C CA . LEU A 1 433 ? 9.696 -15.117 -15.850 1.00 98.12 433 LEU A CA 1
ATOM 3193 C C . LEU A 1 433 ? 8.627 -14.295 -1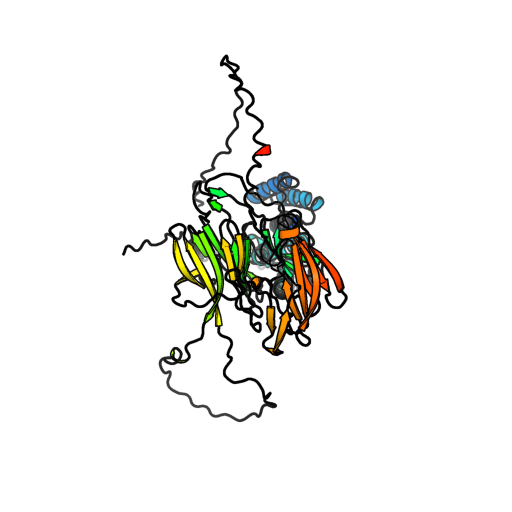6.568 1.00 98.12 433 LEU A C 1
ATOM 3195 O O . LEU A 1 433 ? 8.349 -14.540 -17.737 1.00 98.12 433 LEU A O 1
ATOM 3199 N N . ALA A 1 434 ? 8.038 -13.318 -15.888 1.00 98.19 434 ALA A N 1
ATOM 3200 C CA . ALA A 1 434 ? 7.192 -12.316 -16.522 1.00 98.19 434 ALA A CA 1
ATOM 3201 C C . ALA A 1 434 ? 8.068 -11.168 -17.039 1.00 98.19 434 ALA A C 1
ATOM 3203 O O . ALA A 1 434 ? 8.978 -10.733 -16.331 1.00 98.19 434 ALA A O 1
ATOM 3204 N N . VAL A 1 435 ? 7.799 -10.682 -18.249 1.00 97.81 435 VAL A N 1
ATOM 3205 C CA . VAL A 1 435 ? 8.522 -9.570 -18.880 1.00 97.81 435 VAL A CA 1
ATOM 3206 C C . VAL A 1 435 ? 7.578 -8.778 -19.775 1.00 97.81 435 VAL A C 1
ATOM 3208 O O . VAL A 1 435 ? 6.860 -9.350 -20.590 1.00 97.81 435 VAL A O 1
ATOM 3211 N N . ALA A 1 436 ? 7.570 -7.462 -19.624 1.00 97.38 436 ALA A N 1
ATOM 3212 C CA . ALA A 1 436 ? 6.869 -6.550 -20.511 1.00 97.38 436 ALA A CA 1
ATOM 3213 C C . ALA A 1 436 ? 7.819 -5.997 -21.574 1.00 97.38 436 ALA A C 1
ATOM 3215 O O . ALA A 1 436 ? 9.028 -5.886 -21.348 1.00 97.38 436 ALA A O 1
ATOM 3216 N N . THR A 1 437 ? 7.275 -5.622 -22.725 1.00 97.56 437 THR A N 1
ATOM 3217 C CA . THR A 1 437 ? 8.037 -4.878 -23.727 1.00 97.56 437 THR A CA 1
ATOM 3218 C C . THR A 1 437 ? 8.200 -3.409 -23.328 1.00 97.56 437 THR A C 1
ATOM 3220 O O . THR A 1 437 ? 7.463 -2.874 -22.500 1.00 97.56 437 THR A O 1
ATOM 3223 N N . ALA A 1 438 ? 9.185 -2.733 -23.902 1.00 95.38 438 ALA A N 1
ATOM 3224 C CA . ALA A 1 438 ? 9.221 -1.281 -23.914 1.00 95.38 438 ALA A CA 1
ATOM 3225 C C . ALA A 1 438 ? 8.276 -0.766 -25.017 1.00 95.38 438 ALA A C 1
ATOM 3227 O O . ALA A 1 438 ? 8.191 -1.398 -26.075 1.00 95.38 438 ALA A O 1
ATOM 3228 N N . PRO A 1 439 ? 7.564 0.356 -24.802 1.00 94.56 439 PRO A N 1
ATOM 3229 C CA . PRO A 1 439 ? 6.854 1.017 -25.891 1.00 94.56 439 PRO A CA 1
ATOM 3230 C C . PRO A 1 439 ? 7.865 1.549 -26.914 1.00 94.56 439 PRO A C 1
ATOM 3232 O O . PRO A 1 439 ? 8.961 1.968 -26.537 1.00 94.56 439 PRO A O 1
ATOM 3235 N N . ALA A 1 440 ? 7.488 1.582 -28.193 1.00 93.25 440 ALA A N 1
ATOM 3236 C CA . ALA A 1 440 ? 8.327 2.163 -29.242 1.00 93.25 440 ALA A CA 1
ATOM 3237 C C . ALA A 1 440 ? 8.528 3.671 -29.023 1.00 93.25 440 ALA A C 1
ATOM 3239 O O . ALA A 1 440 ? 9.630 4.190 -29.185 1.00 93.25 440 ALA A O 1
ATOM 3240 N N . GLU A 1 441 ? 7.468 4.364 -28.599 1.00 91.31 441 GLU A N 1
ATOM 3241 C CA . GLU A 1 441 ? 7.523 5.764 -28.197 1.00 91.31 441 GLU A CA 1
ATOM 3242 C C . GLU A 1 441 ? 6.579 6.003 -27.022 1.00 91.31 441 GLU A C 1
ATOM 3244 O O . GLU A 1 441 ? 5.365 5.834 -27.120 1.00 91.31 441 GLU A O 1
ATOM 3249 N N . ARG A 1 442 ? 7.134 6.444 -25.892 1.00 87.69 442 ARG A N 1
ATOM 3250 C CA . ARG A 1 442 ? 6.375 6.622 -24.647 1.00 87.69 442 ARG A CA 1
ATOM 3251 C C . ARG A 1 442 ? 5.252 7.656 -24.759 1.00 87.69 442 ARG A C 1
ATOM 3253 O O . ARG A 1 442 ? 4.247 7.521 -24.072 1.00 87.69 442 ARG A O 1
ATOM 3260 N N . CYS A 1 443 ? 5.434 8.661 -25.612 1.00 89.00 443 CYS A N 1
ATOM 3261 C CA . CYS A 1 443 ? 4.481 9.745 -25.849 1.00 89.00 443 CYS A CA 1
ATOM 3262 C C . CYS A 1 443 ? 3.912 9.761 -27.269 1.00 89.00 443 CYS A C 1
ATOM 3264 O O . CYS A 1 443 ? 3.341 10.768 -27.682 1.00 89.00 443 CYS A O 1
ATOM 3266 N N . GLY A 1 444 ? 4.057 8.652 -27.997 1.00 91.19 444 GLY A N 1
ATOM 3267 C CA . GLY A 1 444 ? 3.447 8.498 -29.308 1.00 91.19 444 GLY A CA 1
ATOM 3268 C C . GLY A 1 444 ? 1.949 8.193 -29.226 1.00 91.19 444 GLY A C 1
ATOM 3269 O O . GLY A 1 444 ? 1.311 8.251 -28.167 1.00 91.19 444 GLY A O 1
ATOM 3270 N N . ASP A 1 445 ? 1.378 7.839 -30.373 1.00 90.69 445 ASP A N 1
ATOM 3271 C CA . ASP A 1 445 ? 0.001 7.358 -30.454 1.00 90.69 445 ASP A CA 1
ATOM 3272 C C . ASP A 1 445 ? -0.205 6.030 -29.688 1.00 90.69 445 ASP A C 1
ATOM 3274 O O . ASP A 1 445 ? 0.706 5.471 -29.072 1.00 90.69 445 ASP A O 1
ATOM 3278 N N . GLU A 1 446 ? -1.438 5.523 -29.672 1.00 89.62 446 GLU A N 1
ATOM 3279 C CA . GLU A 1 446 ? -1.767 4.267 -28.983 1.00 89.62 446 GLU A CA 1
ATOM 3280 C C . GLU A 1 446 ? -0.922 3.080 -29.475 1.00 89.62 446 GLU A C 1
ATOM 3282 O O . GLU A 1 446 ? -0.534 2.226 -28.677 1.00 89.62 446 GLU A O 1
ATOM 3287 N N . GLN A 1 447 ? -0.594 3.039 -30.769 1.00 92.38 447 GLN A N 1
ATOM 3288 C CA . GLN A 1 447 ? 0.191 1.957 -31.349 1.00 92.38 447 GLN A CA 1
ATOM 3289 C C . GLN A 1 447 ? 1.657 2.047 -30.916 1.00 92.38 447 GLN A C 1
ATOM 3291 O O . GLN A 1 447 ? 2.252 1.026 -30.577 1.00 92.38 447 GLN A O 1
ATOM 3296 N N . ALA A 1 448 ? 2.231 3.249 -30.882 1.00 93.38 448 ALA A N 1
ATOM 3297 C CA . ALA A 1 448 ? 3.599 3.476 -30.429 1.00 93.38 448 ALA A CA 1
ATOM 3298 C C . ALA A 1 448 ? 3.767 3.250 -28.914 1.00 93.38 448 ALA A C 1
ATOM 3300 O O . ALA A 1 448 ? 4.837 2.833 -28.463 1.00 93.38 448 ALA A O 1
ATOM 3301 N N . ARG A 1 449 ? 2.697 3.465 -28.138 1.00 92.88 449 ARG A N 1
ATOM 3302 C CA . ARG A 1 449 ? 2.634 3.197 -26.690 1.00 92.88 449 ARG A CA 1
ATOM 3303 C C . ARG A 1 449 ? 2.229 1.769 -26.337 1.00 92.88 449 ARG A C 1
ATOM 3305 O O . ARG A 1 449 ? 2.170 1.436 -25.151 1.00 92.88 449 ARG A O 1
ATOM 3312 N N . ARG A 1 450 ? 1.931 0.933 -27.332 1.00 95.06 450 ARG A N 1
ATOM 3313 C CA . ARG A 1 450 ? 1.529 -0.451 -27.107 1.00 95.06 450 ARG A CA 1
ATOM 3314 C C . ARG A 1 450 ? 2.674 -1.228 -26.461 1.00 95.06 450 ARG A C 1
ATOM 3316 O O . ARG A 1 450 ? 3.799 -1.243 -26.951 1.00 95.06 450 ARG A O 1
ATOM 3323 N N . VAL A 1 451 ? 2.337 -1.928 -25.390 1.00 96.44 451 VAL A N 1
ATOM 3324 C CA . VAL A 1 451 ? 3.205 -2.853 -24.676 1.00 96.44 451 VAL A CA 1
ATOM 3325 C C . VAL A 1 451 ? 2.539 -4.224 -24.630 1.00 96.44 451 VAL A C 1
ATOM 3327 O O . VAL A 1 451 ? 1.316 -4.327 -24.493 1.00 96.44 451 VAL A O 1
ATOM 3330 N N . THR A 1 452 ? 3.343 -5.282 -24.713 1.00 97.62 452 THR A N 1
ATOM 3331 C CA . THR A 1 452 ? 2.905 -6.663 -24.492 1.00 97.62 452 THR A CA 1
ATOM 3332 C C . THR A 1 452 ? 3.589 -7.226 -23.248 1.00 97.62 452 THR A C 1
ATOM 3334 O O . THR A 1 452 ? 4.801 -7.110 -23.084 1.00 97.62 452 THR A O 1
ATOM 3337 N N . LEU A 1 453 ? 2.809 -7.833 -22.356 1.00 98.25 453 LEU A N 1
ATOM 3338 C CA . LEU A 1 453 ? 3.293 -8.620 -21.230 1.00 98.25 453 LEU A CA 1
ATOM 3339 C C . LEU A 1 453 ? 3.386 -10.083 -21.650 1.00 98.25 453 LEU A C 1
ATOM 3341 O O . LEU A 1 453 ? 2.384 -10.691 -22.030 1.00 98.25 453 LEU A O 1
ATOM 3345 N N . TYR A 1 454 ? 4.572 -10.656 -21.514 1.00 98.50 454 TYR A N 1
ATOM 3346 C CA . TYR A 1 454 ? 4.845 -12.060 -21.760 1.00 98.50 454 TYR A CA 1
ATOM 3347 C C . TYR A 1 454 ? 5.174 -12.810 -20.472 1.00 98.50 454 TYR A C 1
ATOM 3349 O O . TYR A 1 454 ? 5.699 -12.246 -19.510 1.00 98.50 454 TYR A O 1
ATOM 3357 N N . VAL A 1 455 ? 4.929 -14.116 -20.497 1.00 98.56 455 VAL A N 1
ATOM 3358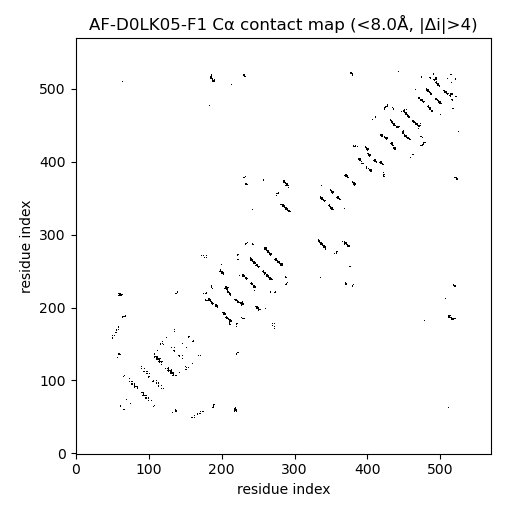 C CA . VAL A 1 455 ? 5.472 -15.087 -19.549 1.00 98.56 455 VAL A CA 1
ATOM 3359 C C . VAL A 1 455 ? 6.370 -16.056 -20.306 1.00 98.56 455 VAL A C 1
ATOM 3361 O O . VAL A 1 455 ? 5.984 -16.623 -21.327 1.00 98.56 455 VAL A O 1
ATOM 3364 N N . VAL A 1 456 ? 7.580 -16.234 -19.790 1.00 98.56 456 VAL A N 1
ATOM 3365 C CA . VAL A 1 456 ? 8.589 -17.160 -20.292 1.00 98.56 456 VAL A CA 1
ATOM 3366 C C . VAL A 1 456 ? 8.625 -18.383 -19.390 1.00 98.56 456 VAL A C 1
ATOM 3368 O O . VAL A 1 456 ? 8.831 -18.252 -18.183 1.00 98.56 456 VAL A O 1
ATOM 3371 N N . ASP A 1 457 ? 8.500 -19.572 -19.967 1.00 98.38 457 ASP A N 1
ATOM 3372 C CA . ASP A 1 457 ? 8.844 -20.819 -19.286 1.00 98.38 457 ASP A CA 1
ATOM 3373 C C . ASP A 1 457 ? 10.372 -20.963 -19.212 1.00 98.38 457 ASP A C 1
ATOM 3375 O O . ASP A 1 457 ? 11.063 -21.005 -20.231 1.00 98.38 457 ASP A O 1
ATOM 3379 N N . ALA A 1 458 ? 10.926 -21.032 -18.001 1.00 97.94 458 ALA A N 1
ATOM 3380 C CA . ALA A 1 458 ? 12.370 -20.946 -17.804 1.00 97.94 458 ALA A CA 1
ATOM 3381 C C . ALA A 1 458 ? 13.140 -22.145 -18.383 1.00 97.94 458 ALA A C 1
ATOM 3383 O O . ALA A 1 458 ? 14.299 -22.006 -18.786 1.00 97.94 458 ALA A O 1
ATOM 3384 N N . ALA A 1 459 ? 12.518 -23.329 -18.398 1.00 97.38 459 ALA A N 1
ATOM 3385 C CA . ALA A 1 459 ? 13.145 -24.576 -18.827 1.00 97.38 459 ALA A CA 1
ATOM 3386 C C . ALA A 1 459 ? 13.259 -24.655 -20.356 1.00 97.38 459 ALA A C 1
ATOM 3388 O O . ALA A 1 459 ? 14.298 -25.047 -20.907 1.00 97.38 459 ALA A O 1
ATOM 3389 N N . THR A 1 460 ? 12.189 -24.262 -21.040 1.00 97.81 460 THR A N 1
ATOM 3390 C CA . THR A 1 460 ? 12.063 -24.342 -22.498 1.00 97.81 460 THR A CA 1
ATOM 3391 C C . THR A 1 460 ? 12.477 -23.050 -23.199 1.00 97.81 460 THR A C 1
ATOM 3393 O O . THR A 1 460 ? 12.927 -23.106 -24.341 1.00 97.81 460 THR A O 1
ATOM 3396 N N . GLY A 1 461 ? 12.379 -21.903 -22.521 1.00 97.62 461 GLY A N 1
ATOM 3397 C CA . GLY A 1 461 ? 12.469 -20.578 -23.134 1.00 97.62 461 GLY A CA 1
ATOM 3398 C C . GLY A 1 461 ? 11.217 -20.200 -23.933 1.00 97.62 461 GLY A C 1
ATOM 3399 O O . GLY A 1 461 ? 11.249 -19.210 -24.660 1.00 97.62 461 GLY A O 1
ATOM 3400 N N . ALA A 1 462 ? 10.137 -20.987 -23.840 1.00 97.94 462 ALA A N 1
ATOM 3401 C CA . ALA A 1 462 ? 8.896 -20.718 -24.554 1.00 97.94 462 ALA A CA 1
ATOM 3402 C C . ALA A 1 462 ? 8.248 -19.428 -24.038 1.00 97.94 462 ALA A C 1
ATOM 3404 O O . ALA A 1 462 ? 8.143 -19.222 -22.829 1.00 97.94 462 ALA A O 1
ATOM 3405 N N . LEU A 1 463 ? 7.812 -18.584 -24.970 1.00 97.75 463 LEU A N 1
ATOM 3406 C CA . LEU A 1 463 ? 7.211 -17.280 -24.713 1.00 97.75 463 LEU A CA 1
ATOM 3407 C C . LEU A 1 463 ? 5.696 -17.356 -24.949 1.00 97.75 463 LEU A C 1
ATOM 3409 O O . LEU A 1 463 ? 5.266 -17.770 -26.025 1.00 97.75 463 LEU A O 1
ATOM 3413 N N . GLY A 1 464 ? 4.895 -16.939 -23.970 1.00 97.94 464 GLY A N 1
ATOM 3414 C CA . GLY A 1 464 ? 3.440 -16.808 -24.086 1.00 97.94 464 GLY A CA 1
ATOM 3415 C C . GLY A 1 464 ? 2.989 -15.380 -23.793 1.00 97.94 464 GLY A C 1
ATOM 3416 O O . GLY A 1 464 ? 3.347 -14.825 -22.755 1.00 97.94 464 GLY A O 1
ATOM 3417 N N . ALA A 1 465 ? 2.224 -14.770 -24.702 1.00 97.94 465 ALA A N 1
ATOM 3418 C CA . ALA A 1 465 ? 1.634 -13.452 -24.475 1.00 97.94 465 ALA A CA 1
ATOM 3419 C C . ALA A 1 465 ? 0.481 -13.560 -23.470 1.00 97.94 465 ALA A C 1
ATOM 3421 O O . ALA A 1 465 ? -0.410 -14.389 -23.632 1.00 97.94 465 ALA A O 1
ATOM 3422 N N . VAL A 1 466 ? 0.500 -12.713 -22.445 1.00 97.94 466 VAL A N 1
ATOM 3423 C CA . VAL A 1 466 ? -0.512 -12.674 -21.383 1.00 97.94 466 VAL A CA 1
ATOM 3424 C C . VAL A 1 466 ? -1.470 -11.508 -21.591 1.00 97.94 466 VAL A C 1
ATOM 3426 O O . VAL A 1 466 ? -2.685 -11.672 -21.502 1.00 97.94 466 VAL A O 1
ATOM 3429 N N . ALA A 1 467 ? -0.942 -10.320 -21.871 1.00 97.56 467 ALA A N 1
ATOM 3430 C CA . ALA A 1 467 ? -1.744 -9.118 -22.049 1.00 97.56 467 ALA A CA 1
ATOM 3431 C C . ALA A 1 467 ? -1.077 -8.161 -23.033 1.00 97.56 467 ALA A C 1
ATOM 3433 O O . ALA A 1 467 ? 0.146 -8.122 -23.135 1.00 97.56 467 ALA A O 1
ATOM 3434 N N . THR A 1 468 ? -1.884 -7.349 -23.707 1.00 97.00 468 THR A N 1
ATOM 3435 C CA . THR A 1 468 ? -1.418 -6.252 -24.558 1.00 97.00 468 THR A CA 1
ATOM 3436 C C . THR A 1 468 ? -2.267 -5.026 -24.259 1.00 97.00 468 THR A C 1
ATOM 3438 O O . THR A 1 468 ? -3.486 -5.133 -24.130 1.00 97.00 468 THR A O 1
ATOM 3441 N N . GLY A 1 469 ? -1.636 -3.863 -24.139 1.00 94.12 469 GLY A N 1
ATOM 3442 C CA . GLY A 1 469 ? -2.322 -2.609 -23.839 1.00 94.12 469 GLY A CA 1
ATOM 3443 C C . GLY A 1 469 ? -1.387 -1.411 -23.931 1.00 94.12 469 GLY A C 1
ATOM 3444 O O . GLY A 1 469 ? -0.232 -1.557 -24.321 1.00 94.12 469 GLY A O 1
ATOM 3445 N N . ALA A 1 470 ? -1.890 -0.230 -23.584 1.00 88.50 470 ALA A N 1
ATOM 3446 C CA . ALA A 1 470 ? -1.064 0.959 -23.402 1.00 88.50 470 ALA A CA 1
ATOM 3447 C C . ALA A 1 470 ? -0.511 1.023 -21.968 1.00 88.50 470 ALA A C 1
ATOM 3449 O O . ALA A 1 470 ? -1.135 0.520 -21.027 1.00 88.50 470 ALA A O 1
ATOM 3450 N N . GLY A 1 471 ? 0.639 1.676 -21.811 1.00 82.75 471 GLY A N 1
ATOM 3451 C CA . GLY A 1 471 ? 1.265 1.922 -20.515 1.00 82.75 471 GLY A CA 1
ATOM 3452 C C . GLY A 1 471 ? 2.269 0.845 -20.093 1.00 82.75 471 GLY A C 1
ATOM 3453 O O . GLY A 1 471 ? 2.561 -0.103 -20.817 1.00 82.75 471 GLY A O 1
ATOM 3454 N N . ALA A 1 472 ? 2.851 1.019 -18.907 1.00 83.25 472 ALA A N 1
ATOM 3455 C CA . ALA A 1 472 ? 3.854 0.099 -18.379 1.00 83.25 472 ALA A CA 1
ATOM 3456 C C . ALA A 1 472 ? 3.193 -1.018 -17.561 1.00 83.25 472 ALA A C 1
ATOM 3458 O O . ALA A 1 472 ? 2.484 -0.741 -16.596 1.00 83.25 472 ALA A O 1
ATOM 3459 N N . PHE A 1 473 ? 3.482 -2.281 -17.879 1.00 93.25 473 PHE A N 1
ATOM 3460 C CA . PHE A 1 473 ? 3.138 -3.386 -16.984 1.00 93.25 473 PHE A CA 1
ATOM 3461 C C . PHE A 1 473 ? 4.170 -3.487 -15.855 1.00 93.25 473 PHE A C 1
ATOM 3463 O O . PHE A 1 473 ? 5.376 -3.533 -16.095 1.00 93.25 473 PHE A O 1
ATOM 3470 N N . ALA A 1 474 ? 3.686 -3.592 -14.619 1.00 92.62 474 ALA A N 1
ATOM 3471 C CA . ALA A 1 474 ? 4.496 -3.884 -13.439 1.00 92.62 474 ALA A CA 1
ATOM 3472 C C . ALA A 1 474 ? 4.086 -5.254 -12.862 1.00 92.62 474 ALA A C 1
ATOM 3474 O O . ALA A 1 474 ? 3.269 -5.308 -11.936 1.00 92.62 474 ALA A O 1
ATOM 3475 N N . PRO A 1 475 ? 4.572 -6.372 -13.435 1.00 96.69 475 PRO A N 1
ATOM 3476 C CA . PRO A 1 475 ? 4.164 -7.701 -13.006 1.00 96.69 475 PRO A CA 1
ATOM 3477 C C . PRO A 1 475 ? 4.744 -8.068 -11.631 1.00 96.69 475 PRO A C 1
ATOM 3479 O O . PRO A 1 475 ? 5.897 -7.752 -11.309 1.00 96.69 475 PRO A O 1
ATOM 3482 N N . VAL A 1 476 ? 3.929 -8.767 -10.841 1.00 96.06 476 VAL A N 1
ATOM 3483 C CA . VAL A 1 476 ? 4.241 -9.321 -9.520 1.00 96.06 476 VAL A CA 1
ATOM 3484 C C . VAL A 1 476 ? 3.611 -10.708 -9.414 1.00 96.06 476 VAL A C 1
ATOM 3486 O O . VAL A 1 476 ? 2.404 -10.867 -9.588 1.00 96.06 476 VAL A O 1
ATOM 3489 N N . TRP A 1 477 ? 4.413 -11.725 -9.111 1.00 96.88 477 TRP A N 1
ATOM 3490 C CA . TRP A 1 477 ? 3.900 -13.076 -8.893 1.00 96.88 477 TRP A CA 1
ATOM 3491 C C . TRP A 1 477 ? 3.346 -13.253 -7.477 1.00 96.88 477 TRP A C 1
ATOM 3493 O O . TRP A 1 477 ? 3.982 -12.859 -6.501 1.00 96.88 477 TRP A O 1
ATOM 3503 N N . LEU A 1 478 ? 2.176 -13.886 -7.380 1.00 95.69 478 LEU A N 1
ATOM 3504 C CA . LEU A 1 478 ? 1.549 -14.309 -6.120 1.00 95.69 478 LEU A CA 1
ATOM 3505 C C . LEU A 1 478 ? 1.830 -15.782 -5.811 1.00 95.69 478 LEU A C 1
ATOM 3507 O O . LEU A 1 478 ? 1.934 -16.183 -4.657 1.00 95.69 478 LEU A O 1
ATOM 3511 N N . SER A 1 479 ? 1.948 -16.589 -6.860 1.00 96.06 479 SER A N 1
ATOM 3512 C CA . SER A 1 479 ? 2.377 -17.986 -6.830 1.00 96.06 479 SER A CA 1
ATOM 3513 C C . SER A 1 479 ? 3.076 -18.299 -8.153 1.00 96.06 479 SER A C 1
ATOM 3515 O O . SER A 1 479 ? 3.242 -17.408 -8.981 1.00 96.06 479 SER A O 1
ATOM 3517 N N . ASP A 1 480 ? 3.468 -19.548 -8.400 1.00 97.38 480 ASP A N 1
ATOM 3518 C CA . ASP A 1 480 ? 3.995 -19.924 -9.719 1.00 97.38 480 ASP A CA 1
ATOM 3519 C C . ASP A 1 480 ? 2.951 -19.885 -10.844 1.00 97.38 480 ASP A C 1
ATOM 3521 O O . ASP A 1 480 ? 3.312 -19.937 -12.020 1.00 97.38 480 ASP A O 1
ATOM 3525 N N . GLU A 1 481 ? 1.670 -19.793 -10.492 1.00 97.81 481 GLU A N 1
ATOM 3526 C CA . GLU A 1 481 ? 0.539 -19.848 -11.423 1.00 97.81 481 GLU A CA 1
ATOM 3527 C C . GLU A 1 481 ? -0.224 -18.525 -11.474 1.00 97.81 481 GLU A C 1
ATOM 3529 O O . GLU A 1 481 ? -0.868 -18.229 -12.473 1.00 97.81 481 GLU A O 1
ATOM 3534 N N . ARG A 1 482 ? -0.140 -17.694 -10.430 1.00 97.94 482 ARG A N 1
ATOM 3535 C CA . ARG A 1 482 ? -0.889 -16.438 -10.343 1.00 97.94 482 ARG A CA 1
ATOM 3536 C C . ARG A 1 482 ? 0.025 -15.237 -10.531 1.00 97.94 482 ARG A C 1
ATOM 3538 O O . ARG A 1 482 ? 0.890 -14.970 -9.695 1.00 97.94 482 ARG A O 1
ATOM 3545 N N . LEU A 1 483 ? -0.224 -14.488 -11.599 1.00 98.19 483 LEU A N 1
ATOM 3546 C CA . LEU A 1 483 ? 0.476 -13.259 -11.952 1.00 98.19 483 LEU A CA 1
ATOM 3547 C C . LEU A 1 483 ? -0.459 -12.062 -11.779 1.00 98.19 483 LEU A C 1
ATOM 3549 O O . LEU A 1 483 ? -1.511 -11.999 -12.410 1.00 98.19 483 LEU A O 1
ATOM 3553 N N . ALA A 1 484 ? -0.061 -11.104 -10.949 1.00 98.00 484 ALA A N 1
ATOM 3554 C CA . ALA A 1 484 ? -0.700 -9.800 -10.868 1.00 98.00 484 ALA A CA 1
ATOM 3555 C C . ALA A 1 484 ? 0.044 -8.799 -11.757 1.00 98.00 484 ALA A C 1
ATOM 3557 O O . ALA A 1 484 ? 1.274 -8.766 -11.756 1.00 98.00 484 ALA A O 1
ATOM 3558 N N . TYR A 1 485 ? -0.672 -7.956 -12.493 1.00 97.19 485 TYR A N 1
ATOM 3559 C CA . TYR A 1 485 ? -0.074 -6.873 -13.272 1.00 97.19 485 TYR A CA 1
ATOM 3560 C C . TYR A 1 485 ? -1.007 -5.668 -13.348 1.00 97.19 485 TYR A C 1
ATOM 3562 O O . TYR A 1 485 ? -2.227 -5.798 -13.304 1.00 97.19 485 TYR A O 1
ATOM 3570 N N . MET A 1 486 ? -0.416 -4.481 -13.462 1.00 95.50 486 MET A N 1
ATOM 3571 C CA . MET A 1 486 ? -1.163 -3.256 -13.734 1.00 95.50 486 MET A CA 1
ATOM 3572 C C . MET A 1 486 ? -1.546 -3.186 -15.215 1.00 95.50 486 MET A C 1
ATOM 3574 O O . MET A 1 486 ? -0.725 -3.504 -16.071 1.00 95.50 486 MET A O 1
ATOM 3578 N N . GLN A 1 487 ? -2.761 -2.737 -15.507 1.00 92.75 487 GLN A N 1
ATOM 3579 C CA . GLN A 1 487 ? -3.259 -2.434 -16.845 1.00 92.75 487 GLN A CA 1
ATOM 3580 C C . GLN A 1 487 ? -3.921 -1.050 -16.839 1.00 92.75 487 GLN A C 1
ATOM 3582 O O . GLN A 1 487 ? -4.555 -0.679 -15.856 1.00 92.75 487 GLN A O 1
ATOM 3587 N N . GLY A 1 488 ? -3.799 -0.301 -17.936 1.00 89.44 488 GLY A N 1
ATOM 3588 C CA . GLY A 1 488 ? -4.349 1.052 -18.049 1.00 89.44 488 GLY A CA 1
ATOM 3589 C C . GLY A 1 488 ? -3.402 2.138 -17.529 1.00 89.44 488 GLY A C 1
ATOM 3590 O O . GLY A 1 488 ? -2.301 1.862 -17.052 1.00 89.44 488 GLY A O 1
ATOM 3591 N N . GLU A 1 489 ? -3.833 3.393 -17.647 1.00 86.38 489 GLU A N 1
ATOM 3592 C CA . GLU A 1 489 ? -3.038 4.578 -17.310 1.00 86.38 489 GLU A CA 1
ATOM 3593 C C . GLU A 1 489 ? -3.772 5.462 -16.286 1.00 86.38 489 GLU A C 1
ATOM 3595 O O . GLU A 1 489 ? -5.001 5.541 -16.269 1.00 86.38 489 GLU A O 1
ATOM 3600 N N . ASP A 1 490 ? -2.997 6.122 -15.421 1.00 85.44 490 ASP A N 1
ATOM 3601 C CA . ASP A 1 490 ? -3.448 7.070 -14.392 1.00 85.44 490 ASP A CA 1
ATOM 3602 C C . ASP A 1 490 ? -4.700 6.624 -13.606 1.00 85.44 490 ASP A C 1
ATOM 3604 O O . ASP A 1 490 ? -4.644 5.642 -12.864 1.00 85.44 490 ASP A O 1
ATOM 3608 N N . THR A 1 491 ? -5.823 7.337 -13.724 1.00 86.62 491 THR A N 1
ATOM 3609 C CA . THR A 1 491 ? -7.056 7.068 -12.967 1.00 86.62 491 THR A CA 1
ATOM 3610 C C . THR A 1 491 ? -7.844 5.875 -13.493 1.00 86.62 491 THR A C 1
ATOM 3612 O O . THR A 1 491 ? -8.673 5.343 -12.763 1.00 86.62 491 THR A O 1
ATOM 3615 N N . ALA A 1 492 ? -7.559 5.424 -14.718 1.00 88.31 492 ALA A N 1
ATOM 3616 C CA . ALA A 1 492 ? -8.128 4.218 -15.313 1.00 88.31 492 ALA A CA 1
ATOM 3617 C C . ALA A 1 492 ? -7.251 2.974 -15.074 1.00 88.31 492 ALA A C 1
ATOM 3619 O O . ALA A 1 492 ? -7.499 1.924 -15.666 1.00 88.31 492 ALA A O 1
ATOM 3620 N N . SER A 1 493 ? -6.206 3.085 -14.244 1.00 92.25 493 SER A N 1
ATOM 3621 C CA . SER A 1 493 ? -5.358 1.943 -13.904 1.00 92.25 493 SER A CA 1
ATOM 3622 C C . SER A 1 493 ? -6.101 0.920 -13.040 1.00 92.25 493 SER A C 1
ATOM 3624 O O . SER A 1 493 ? -6.730 1.251 -12.032 1.00 92.25 493 SER A O 1
ATOM 3626 N N . ALA A 1 494 ? -5.984 -0.342 -13.435 1.00 95.12 494 ALA A N 1
ATOM 3627 C CA . ALA A 1 494 ? -6.501 -1.507 -12.741 1.00 95.12 494 ALA A CA 1
ATOM 3628 C C . ALA A 1 494 ? -5.366 -2.502 -12.477 1.00 95.12 494 ALA A C 1
ATOM 3630 O O . ALA A 1 494 ? -4.361 -2.526 -13.191 1.00 95.12 494 ALA A O 1
ATOM 3631 N N . VAL A 1 495 ? -5.534 -3.368 -11.481 1.00 97.31 495 VAL A N 1
ATOM 3632 C CA . VAL A 1 495 ? -4.643 -4.516 -11.270 1.00 97.31 495 VAL A CA 1
ATOM 3633 C C . VAL A 1 495 ? -5.390 -5.789 -11.628 1.00 97.31 495 VAL A C 1
ATOM 3635 O O . VAL A 1 495 ? -6.395 -6.120 -11.008 1.00 97.31 495 VAL A O 1
ATOM 3638 N N . VAL A 1 496 ? -4.889 -6.518 -12.619 1.00 97.50 496 VAL A N 1
ATOM 3639 C CA . VAL A 1 496 ? -5.441 -7.801 -13.056 1.00 97.50 496 VAL A CA 1
ATOM 3640 C C . VAL A 1 496 ? -4.633 -8.923 -12.423 1.00 97.50 496 VAL A C 1
ATOM 3642 O O . VAL A 1 496 ? -3.405 -8.918 -12.486 1.00 97.50 496 VAL A O 1
ATOM 3645 N N . ILE A 1 497 ? -5.318 -9.893 -11.824 1.00 98.06 497 ILE A N 1
ATOM 3646 C CA . ILE A 1 497 ? -4.731 -11.135 -11.322 1.00 98.06 497 ILE A CA 1
ATOM 3647 C C . ILE A 1 497 ? -5.144 -12.247 -12.281 1.00 98.06 497 ILE A C 1
ATOM 3649 O O . ILE A 1 497 ? -6.328 -12.572 -12.376 1.00 98.06 497 ILE A O 1
ATOM 3653 N N . ARG A 1 498 ? -4.176 -12.840 -12.980 1.00 98.00 498 ARG A N 1
ATOM 3654 C CA . ARG A 1 498 ? -4.395 -13.929 -13.937 1.00 98.00 498 ARG A CA 1
ATOM 3655 C C . ARG A 1 498 ? -3.773 -15.224 -13.437 1.00 98.00 498 ARG A C 1
ATOM 3657 O O . ARG A 1 498 ? -2.648 -15.223 -12.943 1.00 98.00 498 ARG A O 1
ATOM 3664 N N . ASP A 1 499 ? -4.491 -16.321 -13.611 1.00 98.00 499 ASP A N 1
ATOM 3665 C CA . ASP A 1 499 ? -3.929 -17.662 -13.606 1.00 98.00 499 ASP A CA 1
ATOM 3666 C C . ASP A 1 499 ? -3.307 -17.925 -14.983 1.00 98.00 499 ASP A C 1
ATOM 3668 O O . ASP A 1 499 ? -4.012 -18.025 -15.988 1.00 98.00 499 ASP A O 1
ATOM 3672 N N . VAL A 1 500 ? -1.979 -17.967 -15.048 1.00 97.94 500 VAL A N 1
ATOM 3673 C CA . VAL A 1 500 ? -1.242 -18.104 -16.312 1.00 97.94 500 VAL A CA 1
ATOM 3674 C C . VAL A 1 500 ? -1.247 -19.535 -16.848 1.00 97.94 500 VAL A C 1
ATOM 3676 O O . VAL A 1 500 ? -0.891 -19.741 -18.004 1.00 97.94 500 VAL A O 1
ATOM 3679 N N . VAL A 1 501 ? -1.610 -20.526 -16.026 1.00 96.56 501 VAL A N 1
ATOM 3680 C CA . VAL A 1 501 ? -1.689 -21.934 -16.442 1.00 96.56 501 VAL A CA 1
ATOM 3681 C C . VAL A 1 501 ? -3.080 -22.241 -16.978 1.00 96.56 501 VAL A C 1
ATOM 3683 O O . VAL A 1 501 ? -3.208 -22.854 -18.035 1.00 96.56 501 VAL A O 1
ATOM 3686 N N . ALA A 1 502 ? -4.116 -21.786 -16.273 1.00 97.50 502 ALA A N 1
ATOM 3687 C CA . ALA A 1 502 ? -5.505 -21.908 -16.705 1.00 97.50 502 ALA A CA 1
ATOM 3688 C C . ALA A 1 502 ? -5.902 -20.875 -17.776 1.00 97.50 502 ALA A C 1
ATOM 3690 O O . ALA A 1 502 ? -7.002 -20.954 -18.317 1.00 97.50 502 ALA A O 1
ATOM 3691 N N . ASP A 1 503 ? -5.025 -19.907 -18.051 1.00 96.62 503 ASP A N 1
ATOM 3692 C CA . ASP A 1 503 ? -5.260 -18.765 -18.934 1.00 96.62 503 ASP A CA 1
ATOM 3693 C C . ASP A 1 503 ? -6.536 -17.972 -18.589 1.00 96.62 503 ASP A C 1
ATOM 3695 O O . ASP A 1 503 ? -7.316 -17.572 -19.453 1.00 96.62 503 ASP A O 1
ATOM 3699 N N . ALA A 1 504 ? -6.766 -17.751 -17.293 1.00 97.44 504 ALA A N 1
ATOM 3700 C CA . ALA A 1 504 ? -8.009 -17.183 -16.778 1.00 97.44 504 ALA A CA 1
ATOM 3701 C C . ALA A 1 504 ? -7.761 -15.980 -15.864 1.00 97.44 504 ALA A C 1
ATOM 3703 O O . ALA A 1 504 ? -6.880 -16.000 -15.004 1.00 97.44 504 ALA A O 1
ATOM 3704 N N . THR A 1 505 ? -8.575 -14.933 -15.995 1.00 97.25 505 THR A N 1
ATOM 3705 C CA . THR A 1 505 ? -8.593 -13.834 -15.021 1.00 97.25 505 THR A CA 1
ATOM 3706 C C . THR A 1 505 ? -9.256 -14.306 -13.729 1.00 97.25 505 THR A C 1
ATOM 3708 O O . THR A 1 505 ? -10.420 -14.696 -13.729 1.00 97.25 505 THR A O 1
ATOM 3711 N N . VAL A 1 506 ? -8.514 -14.254 -12.623 1.00 96.94 506 VAL A N 1
ATOM 3712 C CA . VAL A 1 506 ? -8.976 -14.624 -11.276 1.00 96.94 506 VAL A CA 1
ATOM 3713 C C . VAL A 1 506 ? -9.685 -13.450 -10.608 1.00 96.94 506 VAL A C 1
ATOM 3715 O O . VAL A 1 506 ? -10.722 -13.630 -9.978 1.00 96.94 506 VAL A O 1
ATOM 3718 N N . ALA A 1 507 ? -9.119 -12.249 -10.729 1.00 96.44 507 ALA A N 1
ATOM 3719 C CA . ALA A 1 507 ? -9.684 -11.031 -10.163 1.00 96.44 507 ALA A CA 1
ATOM 3720 C C . ALA A 1 507 ? -9.193 -9.792 -10.918 1.00 96.44 507 ALA A C 1
ATOM 3722 O O . ALA A 1 507 ? -8.134 -9.808 -11.549 1.00 96.44 507 ALA A O 1
ATOM 3723 N N . GLN A 1 508 ? -9.950 -8.705 -10.802 1.00 96.56 508 GLN A N 1
ATOM 3724 C CA . GLN A 1 508 ? -9.591 -7.388 -11.311 1.00 96.56 508 GLN A CA 1
ATOM 3725 C C . GLN A 1 508 ? -9.893 -6.354 -10.229 1.00 96.56 508 GLN A C 1
ATOM 3727 O O . GLN A 1 508 ? -10.996 -6.314 -9.686 1.00 96.56 508 GLN A O 1
ATOM 3732 N N . LEU A 1 509 ? -8.881 -5.571 -9.873 1.00 96.25 509 LEU A N 1
ATOM 3733 C CA . LEU A 1 509 ? -8.951 -4.541 -8.847 1.00 96.25 509 LEU A CA 1
ATOM 3734 C C . LEU A 1 509 ? -9.064 -3.194 -9.539 1.00 96.25 509 LEU A C 1
ATOM 3736 O O . LEU A 1 509 ? -8.195 -2.838 -10.333 1.00 96.25 509 LEU A O 1
ATOM 3740 N N . GLU A 1 510 ? -10.105 -2.443 -9.207 1.00 93.75 510 GLU A N 1
ATOM 3741 C CA . GLU A 1 510 ? -10.362 -1.119 -9.765 1.00 93.75 510 GLU A CA 1
ATOM 3742 C C . GLU A 1 510 ? -10.713 -0.148 -8.648 1.00 93.75 510 GLU A C 1
ATOM 3744 O O . GLU A 1 510 ? -11.339 -0.511 -7.648 1.00 93.75 510 GLU A O 1
ATOM 3749 N N . THR A 1 511 ? -10.321 1.110 -8.822 1.00 89.38 511 THR A N 1
ATOM 3750 C CA . THR A 1 511 ? -10.784 2.199 -7.966 1.00 89.38 511 THR A CA 1
ATOM 3751 C C . THR A 1 511 ? -11.053 3.436 -8.811 1.00 89.38 511 THR A C 1
ATOM 3753 O O . THR A 1 511 ? -10.432 3.602 -9.860 1.00 89.38 511 THR A O 1
ATOM 3756 N N . PRO A 1 512 ? -11.891 4.372 -8.333 1.00 85.69 512 PRO A N 1
ATOM 3757 C CA . PRO A 1 512 ? -12.117 5.633 -9.036 1.00 85.69 512 PRO A CA 1
ATOM 3758 C C . PRO A 1 512 ? -10.850 6.474 -9.265 1.00 85.69 512 PRO A C 1
ATOM 3760 O O . PRO A 1 512 ? -10.857 7.374 -10.097 1.00 85.69 512 PRO A O 1
ATOM 3763 N N . GLY A 1 513 ? -9.785 6.250 -8.485 1.00 87.25 513 GLY A N 1
ATOM 3764 C CA . GLY A 1 513 ? -8.519 6.970 -8.629 1.00 87.25 513 GLY A CA 1
ATOM 3765 C C . GLY A 1 513 ? -7.399 6.152 -9.277 1.00 87.25 513 GLY A C 1
ATOM 3766 O O . GLY A 1 513 ? -6.321 6.701 -9.498 1.00 87.25 513 GLY A O 1
ATOM 3767 N N . GLY A 1 514 ? -7.625 4.877 -9.573 1.00 91.94 514 GLY A N 1
ATOM 3768 C CA . GLY A 1 514 ? -6.607 3.947 -10.041 1.00 91.94 514 GLY A CA 1
ATOM 3769 C C . GLY A 1 514 ? -5.917 3.153 -8.925 1.00 91.94 514 GLY A C 1
ATOM 3770 O O . GLY A 1 514 ? -5.828 3.568 -7.757 1.00 91.94 514 GLY A O 1
ATOM 3771 N N . VAL A 1 515 ? -5.413 1.983 -9.308 1.00 94.00 515 VAL A N 1
ATOM 3772 C CA . VAL A 1 515 ? -4.633 1.074 -8.466 1.00 94.00 515 VAL A CA 1
ATOM 3773 C C . VAL A 1 515 ? -3.473 0.496 -9.270 1.00 94.00 515 VAL A C 1
ATOM 3775 O O . VAL A 1 515 ? -3.612 0.159 -10.442 1.00 94.00 515 VAL A O 1
ATOM 3778 N N . ALA A 1 516 ? -2.317 0.372 -8.626 1.00 94.94 516 ALA A N 1
ATOM 3779 C CA . ALA A 1 516 ? -1.106 -0.149 -9.239 1.00 94.94 516 ALA A CA 1
ATOM 3780 C C . ALA A 1 516 ? -0.414 -1.157 -8.327 1.00 94.94 516 ALA A C 1
ATOM 3782 O O . ALA A 1 516 ? -0.498 -1.067 -7.104 1.00 94.94 516 ALA A O 1
ATOM 3783 N N . THR A 1 517 ? 0.332 -2.092 -8.911 1.00 94.44 517 THR A N 1
ATOM 3784 C CA . THR A 1 517 ? 1.098 -3.078 -8.140 1.00 94.44 517 THR A CA 1
ATOM 3785 C C . THR A 1 517 ? 2.259 -2.446 -7.377 1.00 94.44 517 THR A C 1
ATOM 3787 O O . THR A 1 517 ? 2.568 -2.935 -6.309 1.00 94.44 517 THR A O 1
ATOM 3790 N N . GLN A 1 518 ? 2.896 -1.368 -7.860 1.00 92.38 518 GLN A N 1
ATOM 3791 C CA . GLN A 1 518 ? 4.069 -0.775 -7.181 1.00 92.38 518 GLN A CA 1
ATOM 3792 C C . GLN A 1 518 ? 4.130 0.747 -7.151 1.00 92.38 518 GLN A C 1
ATOM 3794 O O . GLN A 1 518 ? 4.533 1.326 -6.146 1.00 92.38 518 GLN A O 1
ATOM 3799 N N . HIS A 1 519 ? 3.763 1.407 -8.241 1.00 91.50 519 HIS A N 1
ATOM 3800 C CA . HIS A 1 519 ? 3.714 2.860 -8.326 1.00 91.50 519 HIS A CA 1
ATOM 3801 C C . HIS A 1 519 ? 2.609 3.246 -9.293 1.00 91.50 519 HIS A C 1
ATOM 3803 O O . HIS A 1 519 ? 2.362 2.542 -10.270 1.00 91.50 519 HIS A O 1
ATOM 3809 N N . LEU A 1 520 ? 1.947 4.364 -9.020 1.00 84.44 520 LEU A N 1
ATOM 3810 C CA . LEU A 1 520 ? 0.944 4.888 -9.935 1.00 84.44 520 LEU A CA 1
ATOM 3811 C C . LEU A 1 520 ? 1.679 5.621 -11.059 1.00 84.44 520 LEU A C 1
ATOM 3813 O O . LEU A 1 520 ? 2.409 6.574 -10.761 1.00 84.44 520 LEU A O 1
ATOM 3817 N N . PRO A 1 521 ? 1.531 5.194 -12.324 1.00 79.50 521 PRO A N 1
ATOM 3818 C CA . PRO A 1 521 ? 2.270 5.781 -13.424 1.00 79.50 521 PRO A CA 1
ATOM 3819 C C . PRO A 1 521 ? 1.954 7.273 -13.505 1.00 79.50 521 PRO A C 1
ATOM 3821 O O . PRO A 1 521 ? 0.801 7.690 -13.596 1.00 79.50 521 PRO A O 1
ATOM 3824 N N . ARG A 1 522 ? 3.012 8.079 -13.448 1.00 74.75 522 ARG A N 1
ATOM 3825 C CA . ARG A 1 522 ? 2.984 9.493 -13.797 1.00 74.75 522 ARG A CA 1
ATOM 3826 C C . ARG A 1 522 ? 3.724 9.608 -15.103 1.00 74.75 522 ARG A C 1
ATOM 3828 O O . ARG A 1 522 ? 4.945 9.509 -15.130 1.00 74.75 522 ARG A O 1
ATOM 3835 N N . LEU A 1 523 ? 2.970 9.737 -16.181 1.00 69.25 523 LEU A N 1
ATOM 3836 C CA . LEU A 1 523 ? 3.533 10.130 -17.452 1.00 69.25 523 LEU A CA 1
ATOM 3837 C C . LEU A 1 523 ? 2.871 11.436 -17.847 1.00 69.25 523 LEU A C 1
ATOM 3839 O O . LEU A 1 523 ? 1.698 11.469 -18.210 1.00 69.25 523 LEU A O 1
ATOM 3843 N N . ARG A 1 524 ? 3.631 12.522 -17.751 1.00 73.25 524 ARG A N 1
ATOM 3844 C CA . ARG A 1 524 ? 3.278 13.762 -18.429 1.00 73.25 524 ARG A CA 1
ATOM 3845 C C . ARG A 1 524 ? 3.922 13.719 -19.798 1.00 73.25 524 ARG A C 1
ATOM 3847 O O . ARG A 1 524 ? 5.116 13.969 -19.929 1.00 73.25 524 ARG A O 1
ATOM 3854 N N . CYS A 1 525 ? 3.135 13.373 -20.805 1.00 80.75 525 CYS A N 1
ATOM 3855 C CA . CYS A 1 525 ? 3.546 13.672 -22.163 1.00 80.75 525 CYS A CA 1
ATOM 3856 C C . CYS A 1 525 ? 3.347 15.167 -22.401 1.00 80.75 525 CYS A C 1
ATOM 3858 O O . CYS A 1 525 ? 2.295 15.696 -22.023 1.00 80.75 525 CYS A O 1
ATOM 3860 N N . PRO A 1 526 ? 4.342 15.866 -22.975 1.00 76.69 526 PRO A N 1
ATOM 3861 C CA . PRO A 1 526 ? 4.115 17.228 -23.416 1.00 76.69 526 PRO A CA 1
ATOM 3862 C C . PRO A 1 526 ? 2.906 17.225 -24.361 1.00 76.69 526 PRO A C 1
ATOM 3864 O O . PRO A 1 526 ? 2.740 16.266 -25.125 1.00 76.69 526 PRO A O 1
ATOM 3867 N N . PRO A 1 527 ? 2.040 18.251 -24.301 1.00 73.75 527 PRO A N 1
ATOM 3868 C CA . PRO A 1 527 ? 0.964 18.359 -25.270 1.00 73.75 527 PRO A CA 1
ATOM 3869 C C . PRO A 1 527 ? 1.584 18.305 -26.672 1.00 73.75 527 PRO A C 1
ATOM 3871 O O . PRO A 1 527 ? 2.666 18.877 -26.871 1.00 73.75 527 PRO A O 1
ATOM 3874 N N . PRO A 1 528 ? 0.945 17.614 -27.633 1.00 76.75 528 PRO A N 1
ATOM 3875 C CA . PRO A 1 528 ? 1.441 17.610 -28.998 1.00 76.75 528 PRO A CA 1
ATOM 3876 C C . PRO A 1 528 ? 1.633 19.067 -29.442 1.00 76.75 528 PRO A C 1
ATOM 3878 O O . PRO A 1 528 ? 0.806 19.918 -29.087 1.00 76.75 528 PRO A O 1
ATOM 3881 N N . PRO A 1 529 ? 2.726 19.387 -30.161 1.00 77.75 529 PRO A N 1
ATOM 3882 C CA . PRO A 1 529 ? 2.939 20.742 -30.645 1.00 77.75 529 PRO A CA 1
ATOM 3883 C C . PRO A 1 529 ? 1.680 21.185 -31.389 1.00 77.75 529 PRO A C 1
ATOM 3885 O O . PRO A 1 529 ? 1.160 20.428 -32.212 1.00 77.75 529 PRO A O 1
ATOM 3888 N N . ALA A 1 530 ? 1.166 22.375 -31.057 1.00 78.56 530 ALA A N 1
ATOM 3889 C CA . ALA A 1 530 ? -0.043 22.899 -31.679 1.00 78.56 530 ALA A CA 1
ATOM 3890 C C . ALA A 1 530 ? 0.118 22.807 -33.199 1.00 78.56 530 ALA A C 1
ATOM 3892 O O . ALA A 1 530 ? 1.084 23.336 -33.760 1.00 78.56 530 ALA A O 1
ATOM 3893 N N . SER A 1 531 ? -0.780 22.065 -33.847 1.00 79.25 531 SER A N 1
ATOM 3894 C CA . SER A 1 531 ? -0.676 21.827 -35.278 1.00 79.25 531 SER A CA 1
ATOM 3895 C C . SER A 1 531 ? -0.718 23.187 -35.982 1.00 79.25 531 SER A C 1
ATOM 3897 O O . SER A 1 531 ? -1.637 23.967 -35.719 1.00 79.25 531 SER A O 1
ATOM 3899 N N . PRO A 1 532 ? 0.236 23.522 -36.872 1.00 79.94 532 PRO A N 1
ATOM 3900 C CA . PRO A 1 532 ? 0.258 24.828 -37.532 1.00 79.94 532 PRO A CA 1
ATOM 3901 C C . PRO A 1 532 ? -1.011 25.107 -38.358 1.00 79.94 532 PRO A C 1
ATOM 3903 O O . PRO A 1 532 ? -1.257 26.251 -38.721 1.00 79.94 532 PRO A O 1
ATOM 3906 N N . ALA A 1 533 ? -1.836 24.087 -38.625 1.00 76.12 533 ALA A N 1
ATOM 3907 C CA . ALA A 1 533 ? -3.138 24.215 -39.274 1.00 76.12 533 ALA A CA 1
ATOM 3908 C C . ALA A 1 533 ? -4.234 24.848 -38.387 1.00 76.12 533 ALA A C 1
ATOM 3910 O O . ALA A 1 533 ? -5.181 25.411 -38.933 1.00 76.12 533 ALA A O 1
ATOM 3911 N N . ASP A 1 534 ? -4.096 24.813 -37.056 1.00 63.41 534 ASP A N 1
ATOM 3912 C CA . ASP A 1 534 ? -5.034 25.457 -36.119 1.00 63.41 534 ASP A CA 1
ATOM 3913 C C . ASP A 1 534 ? -4.671 26.922 -35.834 1.00 63.41 534 ASP A C 1
ATOM 3915 O O . ASP A 1 534 ? -5.455 27.663 -35.234 1.00 63.41 534 ASP A O 1
ATOM 3919 N N . ALA A 1 535 ? -3.514 27.386 -36.322 1.00 64.31 535 ALA A N 1
ATOM 3920 C CA . ALA A 1 535 ? -3.237 28.808 -36.465 1.00 64.31 535 ALA A CA 1
ATOM 3921 C C . ALA A 1 535 ? -4.086 29.342 -37.628 1.00 64.31 535 ALA A C 1
ATOM 3923 O O . ALA A 1 535 ? -3.598 29.553 -38.739 1.00 64.31 535 ALA A O 1
ATOM 3924 N N . GLY A 1 536 ? -5.391 29.495 -37.379 1.00 73.62 536 GLY A N 1
ATOM 3925 C CA . GLY A 1 536 ? -6.335 30.028 -38.350 1.00 73.62 536 GLY A CA 1
ATOM 3926 C C . GLY A 1 536 ? -5.772 31.299 -39.001 1.00 73.62 536 GLY A C 1
ATOM 3927 O O . GLY A 1 536 ? -5.124 32.098 -38.315 1.00 73.62 536 GLY A O 1
ATOM 3928 N N . PRO A 1 537 ? -5.971 31.491 -40.320 1.00 65.31 537 PRO A N 1
ATOM 3929 C CA . PRO A 1 537 ? -5.440 32.642 -41.039 1.00 65.31 537 PRO A CA 1
ATOM 3930 C C . PRO A 1 537 ? -5.893 33.902 -40.313 1.00 65.31 537 PRO A C 1
ATOM 3932 O O . PRO A 1 537 ? -7.095 34.111 -40.169 1.00 65.31 537 PRO A O 1
ATOM 3935 N N . GLY A 1 538 ? -4.924 34.673 -39.807 1.00 60.94 538 GLY A N 1
ATOM 3936 C CA . GLY A 1 538 ? -5.129 35.779 -38.876 1.00 60.94 538 GLY A CA 1
ATOM 3937 C C . GLY A 1 538 ? -6.389 36.577 -39.185 1.00 60.94 538 GLY A C 1
ATOM 3938 O O . GLY A 1 538 ? -6.398 37.418 -40.086 1.00 60.94 538 GLY A O 1
ATOM 3939 N N . GLY A 1 539 ? -7.455 36.298 -38.430 1.00 58.19 539 GLY A N 1
ATOM 3940 C CA . GLY A 1 539 ? -8.642 37.133 -38.432 1.00 58.19 539 GLY A CA 1
ATOM 3941 C C . GLY A 1 539 ? -8.203 38.545 -38.037 1.00 58.19 539 GLY A C 1
ATOM 3942 O O . GLY A 1 539 ? -7.416 38.682 -37.095 1.00 58.19 539 GLY A O 1
ATOM 3943 N N . PRO A 1 540 ? -8.622 39.590 -38.771 1.00 58.22 540 PRO A N 1
ATOM 3944 C CA . PRO A 1 540 ? -8.179 40.952 -38.512 1.00 58.22 540 PRO A CA 1
ATOM 3945 C C . PRO A 1 540 ? -8.436 41.305 -37.048 1.00 58.22 540 PRO A C 1
ATOM 3947 O O . PRO A 1 540 ? -9.529 41.075 -36.533 1.00 58.22 540 PRO A O 1
ATOM 3950 N N . ALA A 1 541 ? -7.405 41.839 -36.390 1.00 52.44 541 ALA A N 1
ATOM 3951 C CA . ALA A 1 541 ? -7.431 42.235 -34.992 1.00 52.44 541 ALA A CA 1
ATOM 3952 C C . ALA A 1 541 ? -8.679 43.081 -34.694 1.00 52.44 541 ALA A C 1
ATOM 3954 O O . ALA A 1 541 ? -8.768 44.239 -35.112 1.00 52.44 541 ALA A O 1
ATOM 3955 N N . HIS A 1 542 ? -9.642 42.499 -33.975 1.00 51.16 542 HIS A N 1
ATOM 3956 C CA . HIS A 1 542 ? -10.790 43.233 -33.463 1.00 51.16 542 HIS A CA 1
ATOM 3957 C C . HIS A 1 542 ? -10.265 44.174 -32.371 1.00 51.16 542 HIS A C 1
ATOM 3959 O O . HIS A 1 542 ? -9.943 43.762 -31.257 1.00 51.16 542 HIS A O 1
ATOM 3965 N N . ARG A 1 543 ? -10.066 45.445 -32.737 1.00 51.09 543 ARG A N 1
ATOM 3966 C CA . ARG A 1 543 ? -9.841 46.540 -31.791 1.00 51.09 543 ARG A CA 1
ATOM 3967 C C . ARG A 1 543 ? -11.170 46.823 -31.106 1.00 51.09 543 ARG A C 1
ATOM 3969 O O . ARG A 1 543 ? -11.947 47.636 -31.602 1.00 51.09 543 ARG A O 1
ATOM 3976 N N . ASP A 1 544 ? -11.407 46.188 -29.969 1.00 48.28 544 ASP A N 1
ATOM 3977 C CA . ASP A 1 544 ? -12.491 46.608 -29.093 1.00 48.28 544 ASP A CA 1
ATOM 3978 C C . ASP A 1 544 ? -12.027 47.808 -28.271 1.00 48.28 544 ASP A C 1
ATOM 3980 O O . ASP A 1 544 ? -11.085 47.759 -27.476 1.00 48.28 544 ASP A O 1
ATOM 3984 N N . GLY A 1 545 ? -12.658 48.937 -28.587 1.00 48.16 545 GLY A N 1
ATOM 3985 C CA . GLY A 1 545 ? -12.483 50.203 -27.912 1.00 48.16 545 GLY A CA 1
ATOM 3986 C C . GLY A 1 545 ? -13.001 50.150 -26.480 1.00 48.16 545 GLY A C 1
ATOM 3987 O O . GLY A 1 545 ? -14.017 49.535 -26.171 1.00 48.16 545 GLY A O 1
ATOM 3988 N N . ALA A 1 546 ? -12.284 50.860 -25.619 1.00 49.19 546 ALA A N 1
ATOM 3989 C CA . ALA A 1 546 ? -12.715 51.227 -24.287 1.00 49.19 546 ALA A CA 1
ATOM 3990 C C . ALA A 1 546 ? -14.016 52.046 -24.328 1.00 49.19 546 ALA A C 1
ATOM 3992 O O . ALA A 1 546 ? -14.070 53.044 -25.045 1.00 49.19 546 ALA A O 1
ATOM 3993 N N . ALA A 1 547 ? -14.997 51.677 -23.500 1.00 46.59 547 ALA A N 1
ATOM 3994 C CA . ALA A 1 547 ? -15.699 52.603 -22.613 1.00 46.59 547 ALA A CA 1
ATOM 3995 C C . ALA A 1 547 ? -16.636 51.858 -21.641 1.00 46.59 547 ALA A C 1
ATOM 3997 O O . ALA A 1 547 ? -17.542 51.137 -22.043 1.00 46.59 547 ALA A O 1
ATOM 3998 N N . ASP A 1 548 ? -16.426 52.193 -20.373 1.00 38.78 548 ASP A N 1
ATOM 3999 C CA . ASP A 1 548 ? -17.437 52.541 -19.376 1.00 38.78 548 ASP A CA 1
ATOM 4000 C C . ASP A 1 548 ? -18.014 51.530 -18.374 1.00 38.78 548 ASP A C 1
ATOM 4002 O O . ASP A 1 548 ? -18.169 50.332 -18.587 1.00 38.78 548 ASP A O 1
ATOM 4006 N N . ALA A 1 549 ? -18.257 52.128 -17.211 1.00 44.75 549 ALA A N 1
ATOM 4007 C CA . ALA A 1 549 ? -18.381 51.594 -15.874 1.00 44.75 549 ALA A CA 1
ATOM 4008 C C . ALA A 1 549 ? -19.645 50.767 -15.589 1.00 44.75 549 ALA A C 1
ATOM 4010 O O . ALA A 1 549 ? -20.735 51.040 -16.084 1.00 44.75 549 ALA A O 1
ATOM 4011 N N . GLY A 1 550 ? -19.514 49.830 -14.647 1.00 31.80 550 GLY A N 1
ATOM 4012 C CA . GLY A 1 550 ? -20.639 49.110 -14.055 1.00 31.80 550 GLY A CA 1
ATOM 4013 C C . GLY A 1 550 ? -20.213 48.341 -12.813 1.00 31.80 550 GLY A C 1
ATOM 4014 O O . GLY A 1 550 ? -19.708 47.229 -12.901 1.00 31.80 550 GLY A O 1
ATOM 4015 N N . ALA A 1 551 ? -20.388 48.969 -11.654 1.00 41.62 551 ALA A N 1
ATOM 4016 C CA . ALA A 1 551 ? -20.115 48.417 -10.338 1.00 41.62 551 ALA A CA 1
ATOM 4017 C C . ALA A 1 551 ? -20.911 47.132 -10.041 1.00 41.62 551 ALA A C 1
ATOM 4019 O O . ALA A 1 551 ? -22.124 47.096 -10.227 1.00 41.62 551 ALA A O 1
ATOM 4020 N N . ALA A 1 552 ? -20.244 46.131 -9.460 1.00 37.03 552 ALA A N 1
ATOM 4021 C CA . ALA A 1 552 ? -20.871 45.132 -8.598 1.00 37.03 552 ALA A CA 1
ATOM 4022 C C . ALA A 1 552 ? -19.829 44.563 -7.624 1.00 37.03 552 ALA A C 1
ATOM 4024 O O . ALA A 1 552 ? -18.925 43.815 -7.986 1.00 37.03 552 ALA A O 1
ATOM 4025 N N . THR A 1 553 ? -19.964 44.963 -6.366 1.00 38.84 553 THR A N 1
ATOM 4026 C CA . THR A 1 553 ? -19.279 44.411 -5.199 1.00 38.84 553 THR A CA 1
ATOM 4027 C C . THR A 1 553 ? -19.726 42.968 -4.965 1.00 38.84 553 THR A C 1
ATOM 4029 O O . THR A 1 553 ? -20.864 42.734 -4.563 1.00 38.84 553 THR A O 1
ATOM 4032 N N . GLY A 1 554 ? -18.827 42.010 -5.180 1.00 34.38 554 GLY A N 1
ATOM 4033 C CA . GLY A 1 554 ? -18.982 40.613 -4.778 1.00 34.38 554 GLY A CA 1
ATOM 4034 C C . GLY A 1 554 ? -17.708 40.158 -4.080 1.00 34.38 554 GLY A C 1
ATOM 4035 O O . GLY A 1 554 ? -16.756 39.744 -4.732 1.00 34.38 554 GLY A O 1
ATOM 4036 N N . ALA A 1 555 ? -17.669 40.318 -2.758 1.00 35.69 555 ALA A N 1
ATOM 4037 C CA . ALA A 1 555 ? -16.556 39.902 -1.919 1.00 35.69 555 ALA A CA 1
ATOM 4038 C C . ALA A 1 555 ? -16.441 38.370 -1.934 1.00 35.69 555 ALA A C 1
ATOM 4040 O O . ALA A 1 555 ? -17.259 37.673 -1.337 1.00 35.69 555 ALA A O 1
ATOM 4041 N N . ALA A 1 556 ? -15.423 37.851 -2.618 1.00 33.41 556 ALA A N 1
ATOM 4042 C CA . ALA A 1 556 ? -14.946 36.495 -2.408 1.00 33.41 556 ALA A CA 1
ATOM 4043 C C . ALA A 1 556 ? -14.125 36.497 -1.114 1.00 33.41 556 ALA A C 1
ATOM 4045 O O . ALA A 1 556 ? -13.030 37.055 -1.061 1.00 33.41 556 ALA A O 1
ATOM 4046 N N . SER A 1 557 ? -14.695 35.935 -0.052 1.00 32.22 557 SER A N 1
ATOM 4047 C CA . SER A 1 557 ? -13.998 35.718 1.209 1.00 32.22 557 SER A CA 1
ATOM 4048 C C . SER A 1 557 ? -12.880 34.698 1.005 1.00 32.22 557 SER A C 1
ATOM 4050 O O . SER A 1 557 ? -13.134 33.525 0.733 1.00 32.22 557 SER A O 1
ATOM 4052 N N . GLU A 1 558 ? -11.638 35.153 1.152 1.00 32.62 558 GLU A N 1
ATOM 4053 C CA . GLU A 1 558 ? -10.512 34.291 1.498 1.00 32.62 558 GLU A CA 1
ATOM 4054 C C . GLU A 1 558 ? -10.843 33.518 2.788 1.00 32.62 558 GLU A C 1
ATOM 4056 O O . GLU A 1 558 ? -11.384 34.107 3.732 1.00 32.62 558 GLU A O 1
ATOM 4061 N N . PRO A 1 559 ? -10.524 32.217 2.883 1.00 34.66 559 PRO A N 1
ATOM 4062 C CA . PRO A 1 559 ? -10.530 31.542 4.169 1.00 34.66 559 PRO A CA 1
ATOM 4063 C C . PRO A 1 559 ? -9.378 32.108 5.022 1.00 34.66 559 PRO A C 1
ATOM 4065 O O . PRO A 1 559 ? -8.251 32.202 4.526 1.00 34.66 559 PRO A O 1
ATOM 4068 N N . PRO A 1 560 ? -9.612 32.489 6.290 1.00 33.75 560 PRO A N 1
ATOM 4069 C CA . PRO A 1 560 ? -8.543 32.991 7.135 1.00 33.75 560 PRO A CA 1
ATOM 4070 C C . PRO A 1 560 ? -7.511 31.892 7.401 1.00 33.75 560 PRO A C 1
ATOM 4072 O O . PRO A 1 560 ? -7.841 30.771 7.792 1.00 33.75 560 PRO A O 1
ATOM 4075 N N . ALA A 1 561 ? -6.244 32.251 7.205 1.00 36.81 561 ALA A N 1
ATOM 4076 C CA . ALA A 1 561 ? -5.109 31.544 7.768 1.00 36.81 561 ALA A CA 1
ATOM 4077 C C . ALA A 1 561 ? -5.187 31.655 9.297 1.00 36.81 561 ALA A C 1
ATOM 4079 O O . ALA A 1 561 ? -4.869 32.697 9.870 1.00 36.81 561 ALA A O 1
ATOM 4080 N N . ASP A 1 562 ? -5.657 30.593 9.946 1.00 32.69 562 ASP A N 1
ATOM 4081 C CA . ASP A 1 562 ? -5.706 30.515 11.400 1.00 32.69 562 ASP A CA 1
ATOM 4082 C C . ASP A 1 562 ? -4.296 30.250 11.946 1.00 32.69 562 ASP A C 1
ATOM 4084 O O . ASP A 1 562 ? -3.750 29.145 11.878 1.00 32.69 562 ASP A O 1
ATOM 4088 N N . ALA A 1 563 ? -3.674 31.320 12.435 1.00 32.84 563 ALA A N 1
ATOM 4089 C CA . ALA A 1 563 ? -2.455 31.278 13.218 1.00 32.84 563 ALA A CA 1
ATOM 4090 C C . ALA A 1 563 ? -2.816 30.911 14.664 1.00 32.84 563 ALA A C 1
ATOM 4092 O O . ALA A 1 563 ? -2.994 31.778 15.520 1.00 32.84 563 ALA A O 1
ATOM 4093 N N . GLY A 1 564 ? -2.898 29.609 14.940 1.00 27.72 564 GLY A N 1
ATOM 4094 C CA . GLY A 1 564 ? -3.033 29.085 16.295 1.00 27.72 564 GLY A CA 1
ATOM 4095 C C . GLY A 1 564 ? -1.807 29.423 17.149 1.00 27.72 564 GLY A C 1
ATOM 4096 O O . GLY A 1 564 ? -0.763 28.776 17.052 1.00 27.72 564 GLY A O 1
ATOM 4097 N N . ALA A 1 565 ? -1.936 30.439 18.001 1.00 32.75 565 ALA A N 1
ATOM 4098 C CA . ALA A 1 565 ? -1.038 30.675 19.124 1.00 32.75 565 ALA A CA 1
ATOM 4099 C C . ALA A 1 565 ? -1.243 29.586 20.203 1.00 32.75 565 ALA A C 1
ATOM 4101 O O . ALA A 1 565 ? -2.371 29.139 20.417 1.00 32.75 565 ALA A O 1
ATOM 4102 N N . PRO A 1 566 ? -0.185 29.148 20.911 1.00 32.97 566 PRO A N 1
ATOM 4103 C CA . PRO A 1 566 ? -0.288 28.050 21.865 1.00 32.97 566 PRO A CA 1
ATOM 4104 C C . PRO A 1 566 ? -1.033 28.476 23.137 1.00 32.97 566 PRO A C 1
ATOM 4106 O O . PRO A 1 566 ? -0.575 29.335 23.895 1.00 32.97 566 PRO A O 1
ATOM 4109 N N . VAL A 1 567 ? -2.166 27.820 23.393 1.00 34.12 567 VAL A N 1
ATOM 4110 C CA . VAL A 1 567 ? -2.856 27.832 24.685 1.00 34.12 567 VAL A CA 1
ATOM 4111 C C . VAL A 1 567 ? -1.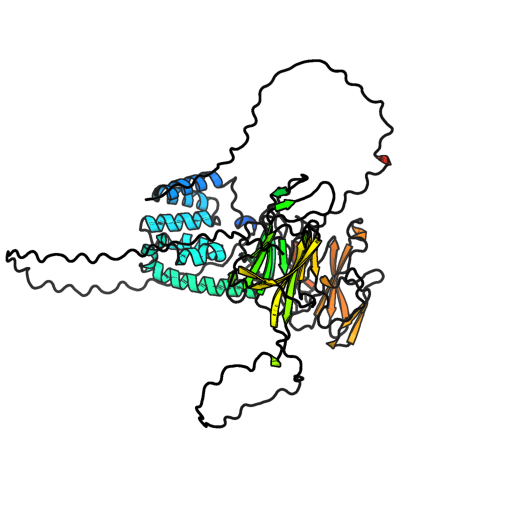985 27.107 25.711 1.00 34.12 567 VAL A C 1
ATOM 4113 O O . VAL A 1 567 ? -1.685 25.923 25.571 1.00 34.12 567 VAL A O 1
ATOM 4116 N N . LYS A 1 568 ? -1.580 27.833 26.756 1.00 36.19 568 LYS A N 1
ATOM 4117 C CA . LYS A 1 568 ? -1.048 27.250 27.991 1.00 36.19 568 LYS A CA 1
ATOM 4118 C C . LYS A 1 568 ? -2.205 26.596 28.745 1.00 36.19 568 LYS A C 1
ATOM 4120 O O . LYS A 1 568 ? -3.169 27.280 29.079 1.00 36.19 568 LYS A O 1
ATOM 4125 N N . THR A 1 569 ? -2.105 25.301 29.007 1.00 32.00 569 THR A N 1
ATOM 4126 C CA . THR A 1 569 ? -2.972 24.581 29.952 1.00 32.00 569 THR A CA 1
ATOM 4127 C C . THR A 1 569 ? -2.331 24.569 31.352 1.00 32.00 569 THR A C 1
ATOM 4129 O O . THR A 1 569 ? -1.109 24.725 31.440 1.00 32.00 569 THR A O 1
ATOM 4132 N N . PRO A 1 570 ? -3.149 24.497 32.423 1.00 41.47 570 PRO A N 1
ATOM 4133 C CA . PRO A 1 570 ? -2.721 24.625 33.818 1.00 41.47 570 PRO A CA 1
ATOM 4134 C C . PRO A 1 570 ? -1.905 23.442 34.341 1.00 41.47 570 PRO A C 1
ATOM 4136 O O . PRO A 1 570 ? -2.108 22.310 33.844 1.00 41.47 570 PRO A O 1
#